Protein AF-A0A3N5EI99-F1 (afdb_monomer_lite)

Foldseek 3Di:
DVVVVVVVVVVVVVVVVVVVVVVVPPDPDPDDDDPDDDDDDDDDDDDDDDDDDDDDDDDDDDDDPDDDDPDPPPPPPPADPVLVVVLVVLVVQLVVCLVVLNLVSNVVSLVVNVVRDDPVVSVVSVVSSVVSVVPPPPPPPPDDDDDDDDDDDDDDDPDPVVVVLVVVLVVLQVVLVVCVVVVVLVVSLVSLVVSCVSPVPPPVSVVVNVVSVVSVVVVVVVVVVVVVVVVVVVVVVVVVVVVVVVVPPDPPPPPDDDDPPPDDPDDDDDDDDDDDDDDDDDDDDDPDDPDDPDVVVVVVVVVVPPPDPVVVVVVVVVVVVVVVVVVVVVVVVCCVVDPQPEEDEQDFPDDDPVCPVVVVVSVVVSVVVLVVQVVDPRYHYQYVVNVVVVCVVVVVPVVVVPD

Secondary structure (DSSP, 8-state):
-HHHHHHHHHHHHHHHHHHHHHHTSPPP-PPPPPPPPPPPPPPPPPPPPPP-------PPPP----PPP---------S-HHHHHHHHHHHHHHHHHHHTT-HHHHHHHHHHHTTTS-HHHHHHHHHHHHHHHHHS------------------------HHHHHHHHHHHHHHHHHHHHHTT-HHHHHHHHHHHHHH-TT-HHHHHHHHHHHHHHHHHHHHHHHHHHHHHHHHHHHHHHHHHHHHT-----S--S------------------------------PPPPPPPPHHHHHHHHHTT----HHHHHHHHHHHHHHHHHHHHHHHHHHHHS--SEEEE-------TT-HHHHHHHHHHHHHHHHHHHTSTTEEEE-HHHHHHHHHHHHHHHGGG--

pLDDT: mean 73.26, std 19.87, range [33.62, 97.69]

Sequence (403 aa):
MLEEIRRRSEEAELKRIEDEDEAAAPEPFPAVAPPGPEEPPVPPSPPPIPASAEQTPFEPPAPKEFSPFPVPESVPSSLSAEEQQRALILKEKFLIAVDRGKAEKASEILSELNLVLPHEEILELREKLHQLEEEAPRSNGKKRQAEAPPPPKAAPAERPHKGDQRKKISELLESVNNSYQQEKYHAALEGIAEILRLDGESEEALRLKEEILRAQQLAEQIAKEDEKRRMEEAAARSALRMSERRSGKIQSERRSGIAPSDRDVWGSSVSASGGLGIEIVPEEKGPAAPPKPPILDRVAQQVVKVKIPIKPLLIGLAAIVAVGVAYMVVDNIRNAVAPPLYSVLVLPPAVSAGDSSLRGLAEGLTVDLAEDLYAVSDLRVIGLSTAYALDASAMGSLQRCRA

Radius of gyration: 39.41 Å; chains: 1; bounding box: 80×109×110 Å

Structure (mmCIF, N/CA/C/O backbone):
data_AF-A0A3N5EI99-F1
#
_entry.id   AF-A0A3N5EI99-F1
#
loop_
_atom_site.group_PDB
_atom_site.id
_atom_site.type_symbol
_atom_site.label_atom_id
_atom_site.label_alt_id
_atom_site.label_comp_id
_atom_site.label_asym_id
_atom_site.label_entity_id
_atom_site.label_seq_id
_atom_site.pdbx_PDB_ins_code
_atom_site.Cartn_x
_atom_site.Cartn_y
_atom_site.Cartn_z
_atom_site.occupancy
_atom_site.B_iso_or_equiv
_atom_site.auth_seq_id
_atom_site.auth_comp_id
_atom_site.auth_asym_id
_atom_site.auth_atom_id
_atom_site.pdbx_PDB_model_num
ATOM 1 N N . MET A 1 1 ? 5.316 -20.684 16.481 1.00 62.88 1 MET A N 1
ATOM 2 C CA . MET A 1 1 ? 5.992 -19.375 16.314 1.00 62.88 1 MET A CA 1
ATOM 3 C C . MET A 1 1 ? 7.466 -19.439 16.717 1.00 62.88 1 MET A C 1
ATOM 5 O O . MET A 1 1 ? 8.291 -19.285 15.836 1.00 62.88 1 MET A O 1
ATOM 9 N N . LEU A 1 2 ? 7.833 -19.734 17.974 1.00 63.84 2 LEU A N 1
ATOM 10 C CA . LEU A 1 2 ? 9.256 -19.846 18.369 1.00 63.84 2 LEU A CA 1
ATOM 11 C C . LEU A 1 2 ? 10.024 -20.955 17.621 1.00 63.84 2 LEU A C 1
ATOM 13 O O . LEU A 1 2 ? 11.151 -20.733 17.197 1.00 63.84 2 LEU A O 1
ATOM 17 N N . GLU A 1 3 ? 9.400 -22.110 17.382 1.00 70.81 3 GLU A N 1
ATOM 18 C CA . GLU A 1 3 ? 9.991 -23.187 16.564 1.00 70.81 3 GLU A CA 1
ATOM 19 C C . GLU A 1 3 ? 10.143 -22.805 15.087 1.00 70.81 3 GLU A C 1
ATOM 21 O O . GLU A 1 3 ? 11.075 -23.243 14.425 1.00 70.81 3 GLU A O 1
ATOM 26 N N . GLU A 1 4 ? 9.270 -21.939 14.574 1.00 66.25 4 GLU A N 1
ATOM 27 C CA . GLU A 1 4 ? 9.342 -21.472 13.189 1.00 66.25 4 GLU A CA 1
ATOM 28 C C . GLU A 1 4 ? 10.416 -20.393 13.011 1.00 66.25 4 GLU A C 1
ATOM 30 O O . GLU A 1 4 ? 11.115 -20.382 12.003 1.00 66.25 4 GLU A O 1
ATOM 35 N N . ILE A 1 5 ? 10.614 -19.541 14.024 1.00 83.06 5 ILE A N 1
ATOM 36 C CA . ILE A 1 5 ? 11.744 -18.605 14.080 1.00 83.06 5 ILE A CA 1
ATOM 37 C C . ILE A 1 5 ? 13.061 -19.384 14.143 1.00 83.06 5 ILE A C 1
ATOM 39 O O . ILE A 1 5 ? 13.979 -19.074 13.390 1.00 83.06 5 ILE A O 1
ATOM 43 N N . ARG A 1 6 ? 13.129 -20.432 14.975 1.00 85.50 6 ARG A N 1
ATOM 44 C CA . ARG A 1 6 ? 14.306 -21.304 15.065 1.00 85.50 6 ARG A CA 1
ATOM 45 C C . ARG A 1 6 ? 14.593 -22.025 13.745 1.00 85.50 6 ARG A C 1
ATOM 47 O O . ARG A 1 6 ? 15.732 -22.042 13.294 1.00 85.50 6 ARG A O 1
ATOM 54 N N . ARG A 1 7 ? 13.562 -22.551 13.082 1.00 93.06 7 ARG A N 1
ATOM 55 C CA . ARG A 1 7 ? 13.710 -23.183 11.767 1.00 93.06 7 ARG A CA 1
ATOM 56 C C . ARG A 1 7 ? 14.217 -22.195 10.711 1.00 93.06 7 ARG A C 1
ATOM 58 O O . ARG A 1 7 ? 15.113 -22.533 9.948 1.00 93.06 7 ARG A O 1
ATOM 65 N N . ARG A 1 8 ? 13.692 -20.965 10.687 1.00 86.94 8 ARG A N 1
ATOM 66 C CA . ARG A 1 8 ? 14.151 -19.924 9.751 1.00 86.94 8 ARG A CA 1
ATOM 67 C C . ARG A 1 8 ? 15.572 -19.446 10.050 1.00 86.94 8 ARG A C 1
ATOM 69 O O . ARG A 1 8 ? 16.291 -19.122 9.112 1.00 86.94 8 ARG A O 1
ATOM 76 N N . SER A 1 9 ? 15.994 -19.417 11.318 1.00 89.56 9 SER A N 1
ATOM 77 C CA . SER A 1 9 ? 17.386 -19.102 11.660 1.00 89.56 9 SER A CA 1
ATOM 78 C C . SER A 1 9 ? 18.348 -20.221 11.257 1.00 89.56 9 SER A C 1
ATOM 80 O O . SER A 1 9 ? 19.420 -19.924 10.745 1.00 89.56 9 SER A O 1
ATOM 82 N N . GLU A 1 10 ? 17.952 -21.487 11.425 1.00 91.69 10 GLU A N 1
ATOM 83 C CA . GLU A 1 10 ? 18.753 -22.644 11.000 1.00 91.69 10 GLU A CA 1
ATOM 84 C C . GLU A 1 10 ? 18.862 -22.712 9.460 1.00 91.69 10 GLU A C 1
ATOM 86 O O . GLU A 1 10 ? 19.949 -22.934 8.935 1.00 91.69 10 GLU A O 1
ATOM 91 N N . GLU A 1 11 ? 17.784 -22.419 8.717 1.00 90.94 11 GLU A N 1
ATOM 92 C CA . GLU A 1 11 ? 17.816 -22.319 7.244 1.00 90.94 11 GLU A CA 1
ATOM 93 C C . GLU A 1 11 ? 18.689 -21.145 6.747 1.00 90.94 11 GLU A C 1
ATOM 95 O O . GLU A 1 11 ? 19.371 -21.271 5.729 1.00 90.94 11 GLU A O 1
ATOM 100 N N . ALA A 1 12 ? 18.710 -20.016 7.465 1.00 89.44 12 ALA A N 1
ATOM 101 C CA . ALA A 1 12 ? 19.550 -18.868 7.116 1.00 89.44 12 ALA A CA 1
ATOM 102 C C . ALA A 1 12 ? 21.046 -19.133 7.357 1.00 89.44 12 ALA A C 1
ATOM 104 O O . ALA A 1 12 ? 21.884 -18.677 6.579 1.00 89.44 12 ALA A O 1
ATOM 105 N N . GLU A 1 13 ? 21.388 -19.877 8.411 1.00 90.69 13 GLU A N 1
ATOM 106 C CA . GLU A 1 13 ? 22.773 -20.255 8.702 1.00 90.69 13 GLU A CA 1
ATOM 107 C C . GLU A 1 13 ? 23.302 -21.280 7.687 1.00 90.69 13 GLU A C 1
ATOM 109 O O . GLU A 1 13 ? 24.413 -21.126 7.184 1.00 90.69 13 GLU A O 1
ATOM 114 N N . LEU A 1 14 ? 22.474 -22.256 7.297 1.00 88.38 14 LEU A N 1
ATOM 115 C CA . LEU A 1 14 ? 22.811 -23.244 6.265 1.00 88.38 14 LEU A CA 1
ATOM 116 C C . LEU A 1 14 ? 23.091 -22.594 4.907 1.00 88.38 14 LEU A C 1
ATOM 118 O O . LEU A 1 14 ? 24.063 -22.946 4.245 1.00 88.38 14 LEU A O 1
ATOM 122 N N . LYS A 1 15 ? 22.285 -21.597 4.529 1.00 88.25 15 LYS A N 1
ATOM 123 C CA . LYS A 1 15 ? 22.483 -20.855 3.282 1.00 88.25 15 LYS A CA 1
ATOM 124 C C . LYS A 1 15 ? 23.795 -20.066 3.274 1.00 88.25 15 LYS A C 1
ATOM 126 O O . LYS A 1 15 ? 24.468 -20.001 2.257 1.00 88.25 15 LYS A O 1
ATOM 131 N N . ARG A 1 16 ? 24.187 -19.506 4.422 1.00 88.69 16 ARG A N 1
ATOM 132 C CA . ARG A 1 16 ? 25.446 -18.765 4.544 1.00 88.69 16 ARG A CA 1
ATOM 133 C C . ARG A 1 16 ? 26.673 -19.665 4.366 1.00 88.69 16 ARG A C 1
ATOM 135 O O . ARG A 1 16 ? 27.664 -19.209 3.810 1.00 88.69 16 ARG A O 1
ATOM 142 N N . ILE A 1 17 ? 26.603 -20.909 4.840 1.00 83.94 17 ILE A N 1
ATOM 143 C CA . ILE A 1 17 ? 27.674 -21.901 4.660 1.00 83.94 17 ILE A CA 1
ATOM 144 C C . ILE A 1 17 ? 27.764 -22.324 3.186 1.00 83.94 17 ILE A C 1
ATOM 146 O O . ILE A 1 17 ? 28.861 -22.404 2.647 1.00 83.94 17 ILE A O 1
ATOM 150 N N . GLU A 1 18 ? 26.623 -22.524 2.519 1.00 83.50 18 GLU A N 1
ATOM 151 C CA . GLU A 1 18 ? 26.565 -22.865 1.087 1.00 83.50 18 GLU A CA 1
ATOM 152 C C . GLU A 1 18 ? 27.166 -21.743 0.213 1.00 83.50 18 GLU A C 1
ATOM 154 O O . GLU A 1 18 ? 27.981 -22.019 -0.666 1.00 83.50 18 GLU A O 1
ATOM 159 N N . ASP A 1 19 ? 26.867 -20.476 0.530 1.00 81.31 19 ASP A N 1
ATOM 160 C CA . ASP A 1 19 ? 27.445 -19.308 -0.152 1.00 81.31 19 ASP A CA 1
ATOM 161 C C . ASP A 1 19 ? 28.970 -19.165 0.102 1.00 81.31 19 ASP A C 1
ATOM 163 O O . ASP A 1 19 ? 29.711 -18.708 -0.773 1.00 81.31 19 ASP A O 1
ATOM 167 N N . GLU A 1 20 ? 29.469 -19.548 1.289 1.00 82.00 20 GLU A N 1
ATOM 168 C CA . GLU A 1 20 ? 30.911 -19.561 1.605 1.00 82.00 20 GLU A CA 1
ATOM 169 C C . GLU A 1 20 ? 31.658 -20.682 0.861 1.00 82.00 20 GLU A C 1
ATOM 171 O O . GLU A 1 20 ? 32.772 -20.452 0.382 1.00 82.00 20 GLU A O 1
ATOM 176 N N . ASP A 1 21 ? 31.042 -21.857 0.705 1.00 75.06 21 ASP A N 1
ATOM 177 C CA . ASP A 1 21 ? 31.607 -22.977 -0.058 1.00 75.06 21 ASP A CA 1
ATOM 178 C C . ASP A 1 21 ? 31.599 -22.707 -1.575 1.00 75.06 21 ASP A C 1
ATOM 180 O O . ASP A 1 21 ? 32.556 -23.059 -2.270 1.00 75.06 21 ASP A O 1
ATOM 184 N N . GLU A 1 22 ? 30.578 -22.018 -2.099 1.00 75.44 22 GLU A N 1
ATOM 185 C CA . GLU A 1 22 ? 30.538 -21.587 -3.504 1.00 75.44 22 GLU A CA 1
ATOM 186 C C . GLU A 1 22 ? 31.594 -20.505 -3.795 1.00 75.44 22 GLU A C 1
ATOM 188 O O . GLU A 1 22 ? 32.263 -20.543 -4.829 1.00 75.44 22 GLU A O 1
ATOM 193 N N . ALA A 1 23 ? 31.829 -19.587 -2.851 1.00 71.38 23 ALA A N 1
ATOM 194 C CA . ALA A 1 23 ? 32.883 -18.577 -2.961 1.00 71.38 23 ALA A CA 1
ATOM 195 C C . ALA A 1 23 ? 34.306 -19.151 -2.801 1.00 71.38 23 ALA A C 1
ATOM 197 O O . ALA A 1 23 ? 35.273 -18.544 -3.271 1.00 71.38 23 ALA A O 1
ATOM 198 N N . ALA A 1 24 ? 34.450 -20.310 -2.150 1.00 67.25 24 ALA A N 1
ATOM 199 C CA . ALA A 1 24 ? 35.718 -21.023 -2.002 1.00 67.25 24 ALA A CA 1
ATOM 200 C C . ALA A 1 24 ? 36.037 -21.962 -3.181 1.00 67.25 24 ALA A C 1
ATOM 202 O O . ALA A 1 24 ? 37.124 -22.553 -3.211 1.00 67.25 24 ALA A O 1
ATOM 203 N N . ALA A 1 25 ? 35.138 -22.092 -4.165 1.00 55.41 25 ALA A N 1
ATOM 204 C CA . ALA A 1 25 ? 35.404 -22.850 -5.378 1.00 55.41 25 ALA A CA 1
ATOM 205 C C . ALA A 1 25 ? 36.582 -22.208 -6.147 1.00 55.41 25 ALA A C 1
ATOM 207 O O . ALA A 1 25 ? 36.499 -21.047 -6.557 1.00 55.41 25 ALA A O 1
ATOM 208 N N . PRO A 1 26 ? 37.707 -22.923 -6.341 1.00 54.06 26 PRO A N 1
ATOM 209 C CA . PRO A 1 26 ? 38.867 -22.373 -7.029 1.00 54.06 26 PRO A CA 1
ATOM 210 C C . PRO A 1 26 ? 38.502 -22.031 -8.476 1.00 54.06 26 PRO A C 1
ATOM 212 O O . PRO A 1 26 ? 37.906 -22.852 -9.176 1.00 54.06 26 PRO A O 1
ATOM 215 N N . GLU A 1 27 ? 38.877 -20.824 -8.916 1.00 53.09 27 GLU A N 1
ATOM 216 C CA . GLU A 1 27 ? 38.660 -20.357 -10.287 1.00 53.09 27 GLU A CA 1
ATOM 217 C C . GLU A 1 27 ? 39.082 -21.435 -11.302 1.00 53.09 27 GLU A C 1
ATOM 219 O O . GLU A 1 27 ? 40.173 -22.011 -11.178 1.00 53.09 27 GLU A O 1
ATOM 224 N N . PRO A 1 28 ? 38.254 -21.721 -12.323 1.00 49.22 28 PRO A N 1
ATOM 225 C CA . PRO A 1 28 ? 38.642 -22.640 -13.374 1.00 49.22 28 PRO A CA 1
ATOM 226 C C . PRO A 1 28 ? 39.876 -22.068 -14.074 1.00 49.22 28 PRO A C 1
ATOM 228 O O . PRO A 1 28 ? 39.843 -20.974 -14.640 1.00 49.22 28 PRO A O 1
ATOM 231 N N . PHE A 1 29 ? 40.977 -22.820 -14.022 1.00 49.44 29 PHE A N 1
ATOM 232 C CA . PHE A 1 29 ? 42.186 -22.532 -14.786 1.00 49.44 29 PHE A CA 1
ATOM 233 C C . PHE A 1 29 ? 41.821 -22.184 -16.238 1.00 49.44 29 PHE A C 1
ATOM 235 O O . PHE A 1 29 ? 40.933 -22.827 -16.809 1.00 49.44 29 PHE A O 1
ATOM 242 N N . PRO A 1 30 ? 42.503 -21.205 -16.862 1.00 46.47 30 PRO A N 1
ATOM 243 C CA . PRO A 1 30 ? 42.236 -20.848 -18.245 1.00 46.47 30 PRO A CA 1
ATOM 244 C C . PRO A 1 30 ? 42.390 -22.092 -19.118 1.00 46.47 30 PRO A C 1
ATOM 246 O O . PRO A 1 30 ? 43.449 -22.724 -19.147 1.00 46.47 30 PRO A O 1
ATOM 249 N N . ALA A 1 31 ? 41.301 -22.447 -19.797 1.00 44.09 31 ALA A N 1
ATOM 250 C CA . ALA A 1 31 ? 41.251 -23.567 -20.712 1.00 44.09 31 ALA A CA 1
ATOM 251 C C . ALA A 1 31 ? 42.389 -23.445 -21.734 1.00 44.09 31 ALA A C 1
ATOM 253 O O . ALA A 1 31 ? 42.502 -22.458 -22.465 1.00 44.09 31 ALA A O 1
ATOM 254 N N . VAL A 1 32 ? 43.237 -24.471 -21.767 1.00 50.75 32 VAL A N 1
ATOM 255 C CA . VAL A 1 32 ? 44.156 -24.725 -22.872 1.00 50.75 32 VAL A CA 1
ATOM 256 C C . VAL A 1 32 ? 43.325 -24.772 -24.153 1.00 50.75 32 VAL A C 1
ATOM 258 O O . VAL A 1 32 ? 42.275 -25.412 -24.196 1.00 50.75 32 VAL A O 1
ATOM 261 N N . ALA A 1 33 ? 43.784 -24.046 -25.172 1.00 52.62 33 ALA A N 1
ATOM 262 C CA . ALA A 1 33 ? 43.132 -23.956 -26.469 1.00 52.62 33 ALA A CA 1
ATOM 263 C C . ALA A 1 33 ? 42.779 -25.356 -27.016 1.00 52.62 33 ALA A C 1
ATOM 265 O O . ALA A 1 33 ? 43.625 -26.254 -26.961 1.00 52.62 33 ALA A O 1
ATOM 266 N N . PRO A 1 34 ? 41.564 -25.556 -27.556 1.00 57.16 34 PRO A N 1
ATOM 267 C CA . PRO A 1 34 ? 41.211 -26.815 -28.193 1.00 57.16 34 PRO A CA 1
ATOM 268 C C . PRO A 1 34 ? 42.112 -27.049 -29.421 1.00 57.16 34 PRO A C 1
ATOM 270 O O . PRO A 1 34 ? 42.390 -26.097 -30.160 1.00 57.16 34 PRO A O 1
ATOM 273 N N . PRO A 1 35 ? 42.581 -28.287 -29.668 1.00 59.38 35 PRO A N 1
ATOM 274 C CA . PRO A 1 35 ? 43.184 -28.634 -30.948 1.00 59.38 35 PRO A CA 1
ATOM 275 C C . PRO A 1 35 ? 42.159 -28.427 -32.073 1.00 59.38 35 PRO A C 1
ATOM 277 O O . PRO A 1 35 ? 40.951 -28.543 -31.863 1.00 59.38 35 PRO A O 1
ATOM 280 N N . GLY A 1 36 ? 42.664 -28.045 -33.248 1.00 51.59 36 GLY A N 1
ATOM 281 C CA . GLY A 1 36 ? 41.870 -27.652 -34.410 1.00 51.59 36 GLY A CA 1
ATOM 282 C C . GLY A 1 36 ? 40.869 -28.715 -34.887 1.00 51.59 36 GLY A C 1
ATOM 283 O O . GLY A 1 36 ? 40.962 -29.878 -34.501 1.00 51.59 36 GLY A O 1
ATOM 284 N N . PRO A 1 37 ? 39.905 -28.310 -35.731 1.00 57.56 37 PRO A N 1
ATOM 285 C CA . PRO A 1 37 ? 38.808 -29.166 -36.161 1.00 57.56 37 PRO A CA 1
ATOM 286 C C . PRO A 1 37 ? 39.333 -30.389 -36.921 1.00 57.56 37 PRO A C 1
ATOM 288 O O . PRO A 1 37 ? 39.956 -30.250 -37.974 1.00 57.56 37 PRO A O 1
ATOM 291 N N . GLU A 1 38 ? 39.058 -31.582 -36.394 1.00 51.78 38 GLU A N 1
ATOM 292 C CA . GLU A 1 38 ? 39.098 -32.814 -37.176 1.00 51.78 38 GLU A CA 1
ATOM 293 C C . GLU A 1 38 ? 38.008 -32.750 -38.255 1.00 51.78 38 GLU A C 1
ATOM 295 O O . GLU A 1 38 ? 36.861 -32.372 -37.995 1.00 51.78 38 GLU A O 1
ATOM 300 N N . GLU A 1 39 ? 38.398 -33.081 -39.486 1.00 57.41 39 GLU A N 1
ATOM 301 C CA . GLU A 1 39 ? 37.509 -33.224 -40.636 1.00 57.41 39 GLU A CA 1
ATOM 302 C C . GLU A 1 39 ? 36.333 -34.161 -40.311 1.00 57.41 39 GLU A C 1
ATOM 304 O O . GLU A 1 39 ? 36.545 -35.262 -39.793 1.00 57.41 39 GLU A O 1
ATOM 309 N N . PRO A 1 40 ? 35.087 -33.787 -40.652 1.00 63.94 40 PRO A N 1
ATOM 310 C CA . PRO A 1 40 ? 33.971 -34.709 -40.537 1.00 63.94 40 PRO A CA 1
ATOM 311 C C . PRO A 1 40 ? 34.141 -35.863 -41.543 1.00 63.94 40 PRO A C 1
ATOM 313 O O . PRO A 1 40 ? 34.475 -35.621 -42.707 1.00 63.94 40 PRO A O 1
ATOM 316 N N . PRO A 1 41 ? 33.871 -37.120 -41.147 1.00 58.97 41 PRO A N 1
ATOM 317 C CA . PRO A 1 41 ? 33.868 -38.231 -42.082 1.00 58.97 41 PRO A CA 1
ATOM 318 C C . PRO A 1 41 ? 32.773 -38.033 -43.136 1.00 58.97 41 PRO A C 1
ATOM 320 O O . PRO A 1 41 ? 31.626 -37.696 -42.835 1.00 58.97 41 PRO A O 1
ATOM 323 N N . VAL A 1 42 ? 33.164 -38.267 -44.388 1.00 62.75 42 VAL A N 1
ATOM 324 C CA . VAL A 1 42 ? 32.314 -38.286 -45.582 1.00 62.75 42 VAL A CA 1
ATOM 325 C C . VAL A 1 42 ? 31.047 -39.120 -45.323 1.00 62.75 42 VAL A C 1
ATOM 327 O O . VAL A 1 42 ? 31.168 -40.291 -44.950 1.00 62.75 42 VAL A O 1
ATOM 330 N N . PRO A 1 43 ? 29.833 -38.575 -45.531 1.00 64.94 43 PRO A N 1
ATOM 331 C CA . PRO A 1 43 ? 28.617 -39.367 -45.420 1.00 64.94 43 PRO A CA 1
ATOM 332 C C . PRO A 1 43 ? 28.545 -40.399 -46.562 1.00 64.94 43 PRO A C 1
ATOM 334 O O . PRO A 1 43 ? 28.868 -40.071 -47.709 1.00 64.94 43 PRO A O 1
ATOM 337 N N . PRO A 1 44 ? 28.110 -41.643 -46.289 1.00 64.81 44 PRO A N 1
ATOM 338 C CA . PRO A 1 44 ? 27.899 -42.638 -47.330 1.00 64.81 44 PRO A CA 1
ATOM 339 C C . PRO A 1 44 ? 26.775 -42.213 -48.282 1.00 64.81 44 PRO A C 1
ATOM 341 O O . PRO A 1 44 ? 25.792 -41.578 -47.897 1.00 64.81 44 PRO A O 1
ATOM 344 N N . SER A 1 45 ? 26.958 -42.583 -49.546 1.00 59.16 45 SER A N 1
ATOM 345 C CA . SER A 1 45 ? 26.091 -42.276 -50.680 1.00 59.16 45 SER A CA 1
ATOM 346 C C . SER A 1 45 ? 24.628 -42.689 -50.444 1.00 59.16 45 SER A C 1
ATOM 348 O O . SER A 1 45 ? 24.383 -43.749 -49.863 1.00 59.16 45 SER A O 1
ATOM 350 N N . PRO A 1 46 ? 23.645 -41.904 -50.925 1.00 64.00 46 PRO A N 1
ATOM 351 C CA . PRO A 1 46 ? 22.235 -42.246 -50.775 1.00 64.00 46 PRO A CA 1
ATOM 352 C C . PRO A 1 46 ? 21.864 -43.491 -51.606 1.00 64.00 46 PRO A C 1
ATOM 354 O O . PRO A 1 46 ? 22.367 -43.654 -52.722 1.00 64.00 46 PRO A O 1
ATOM 357 N N . PRO A 1 47 ? 20.972 -44.366 -51.100 1.00 70.12 47 PRO A N 1
ATOM 358 C CA . PRO A 1 47 ? 20.442 -45.483 -51.874 1.00 70.12 47 PRO A CA 1
ATOM 359 C C . PRO A 1 47 ? 19.533 -44.993 -53.020 1.00 70.12 47 PRO A C 1
ATOM 361 O O . PRO A 1 47 ? 18.951 -43.907 -52.933 1.00 70.12 47 PRO A O 1
ATOM 364 N N . PRO A 1 48 ? 19.394 -45.781 -54.102 1.00 59.62 48 PRO A N 1
ATOM 365 C CA . PRO A 1 48 ? 18.611 -45.399 -55.268 1.00 59.62 48 PRO A CA 1
ATOM 366 C C . PRO A 1 48 ? 17.114 -45.330 -54.947 1.00 59.62 48 PRO A C 1
ATOM 368 O O . PRO A 1 48 ? 16.549 -46.212 -54.304 1.00 59.62 48 PRO A O 1
ATOM 371 N N . ILE A 1 49 ? 16.488 -44.271 -55.455 1.00 56.25 49 ILE A N 1
ATOM 372 C CA . ILE A 1 49 ? 15.046 -44.023 -55.467 1.00 56.25 49 ILE A CA 1
ATOM 373 C C . ILE A 1 49 ? 14.343 -45.153 -56.241 1.00 56.25 49 ILE A 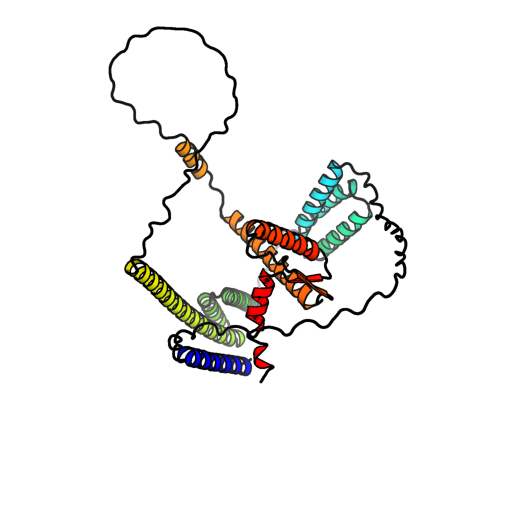C 1
ATOM 375 O O . ILE A 1 49 ? 14.648 -45.334 -57.424 1.00 56.25 49 ILE A O 1
ATOM 379 N N . PRO A 1 50 ? 13.380 -45.886 -55.652 1.00 52.22 50 PRO A N 1
ATOM 380 C CA . PRO A 1 50 ? 12.420 -46.643 -56.433 1.00 52.22 50 PRO A CA 1
ATOM 381 C C . PRO A 1 50 ? 11.304 -45.725 -56.943 1.00 52.22 50 PRO A C 1
ATOM 383 O O . PRO A 1 50 ? 10.815 -44.827 -56.258 1.00 52.22 50 PRO A O 1
ATOM 386 N N . ALA A 1 51 ? 10.955 -45.974 -58.197 1.00 46.28 51 ALA A N 1
ATOM 387 C CA . ALA A 1 51 ? 9.981 -45.269 -59.002 1.00 46.28 51 ALA A CA 1
ATOM 388 C C . ALA A 1 51 ? 8.566 -45.232 -58.396 1.00 46.28 51 ALA A C 1
ATOM 390 O O . ALA A 1 51 ? 8.114 -46.187 -57.773 1.00 46.28 51 ALA A O 1
ATOM 391 N N . SER A 1 52 ? 7.884 -44.123 -58.693 1.00 49.06 52 SER A N 1
ATOM 392 C CA . SER A 1 52 ? 6.462 -44.001 -59.033 1.00 49.06 52 SER A CA 1
ATOM 393 C C . SER A 1 52 ? 5.464 -44.948 -58.354 1.00 49.06 52 SER A C 1
ATOM 395 O O . SER A 1 52 ? 5.293 -46.087 -58.778 1.00 49.06 52 SER A O 1
ATOM 397 N N . ALA A 1 53 ? 4.668 -44.396 -57.436 1.00 45.38 53 ALA A N 1
ATOM 398 C CA . ALA A 1 53 ? 3.315 -44.872 -57.169 1.00 45.38 53 ALA A CA 1
ATOM 399 C C . ALA A 1 53 ? 2.341 -43.683 -57.214 1.00 45.38 53 ALA A C 1
ATOM 401 O O . ALA A 1 53 ? 2.384 -42.773 -56.392 1.00 45.38 53 ALA A O 1
ATOM 402 N N . GLU A 1 54 ? 1.572 -43.696 -58.296 1.00 42.59 54 GLU A N 1
ATOM 403 C CA . GLU A 1 54 ? 0.229 -43.173 -58.534 1.00 42.59 54 GLU A CA 1
ATOM 404 C C . GLU A 1 54 ? -0.389 -42.164 -57.552 1.00 42.59 54 GLU A C 1
ATOM 406 O O . GLU A 1 54 ? -0.666 -42.415 -56.383 1.00 42.59 54 GLU A O 1
ATOM 411 N N . GLN A 1 55 ? -0.715 -41.026 -58.162 1.00 48.34 55 GLN A N 1
ATOM 412 C CA . GLN A 1 55 ? -1.709 -40.042 -57.768 1.00 48.34 55 GLN A CA 1
ATOM 413 C C . GLN A 1 55 ? -3.024 -40.688 -57.301 1.00 48.34 55 GLN A C 1
ATOM 415 O O . GLN A 1 55 ? -3.708 -41.354 -58.075 1.00 48.34 55 GLN A O 1
ATOM 420 N N . THR A 1 56 ? -3.455 -40.352 -56.089 1.00 49.97 56 THR A N 1
ATOM 421 C CA . THR A 1 56 ? -4.882 -40.277 -55.752 1.00 49.97 56 THR A CA 1
ATOM 422 C C . THR A 1 56 ? -5.252 -38.802 -55.564 1.00 49.97 56 THR A C 1
ATOM 424 O O . THR A 1 56 ? -4.554 -38.117 -54.810 1.00 49.97 56 THR A O 1
ATOM 427 N N . PRO A 1 57 ? -6.301 -38.278 -56.225 1.00 57.97 57 PRO A N 1
ATOM 428 C CA . PRO A 1 57 ? -6.708 -36.884 -56.072 1.00 57.97 57 PRO A CA 1
ATOM 429 C C . PRO A 1 57 ? -7.193 -36.627 -54.643 1.00 57.97 57 PRO A C 1
ATOM 431 O O . PRO A 1 57 ? -8.127 -37.274 -54.176 1.00 57.97 57 PRO A O 1
ATOM 434 N N . PHE A 1 58 ? -6.556 -35.687 -53.947 1.00 50.03 58 PHE A N 1
ATOM 435 C CA . PHE A 1 58 ? -7.025 -35.205 -52.653 1.00 50.03 58 PHE A CA 1
ATOM 436 C C . PHE A 1 58 ? -8.116 -34.158 -52.905 1.00 50.03 58 PHE A C 1
ATOM 438 O O . PHE A 1 58 ? -7.839 -33.059 -53.386 1.00 50.03 58 PHE A O 1
ATOM 445 N N . GLU A 1 59 ? -9.363 -34.534 -52.644 1.00 51.78 59 GLU A N 1
ATOM 446 C CA . GLU A 1 59 ? -10.539 -33.669 -52.725 1.00 51.78 59 GLU A CA 1
ATOM 447 C C . GLU A 1 59 ? -10.599 -32.798 -51.451 1.00 51.78 59 GLU A C 1
ATOM 449 O O . GLU A 1 59 ? -10.669 -33.343 -50.346 1.00 51.78 59 GLU A O 1
ATOM 454 N N . PRO A 1 60 ? -10.507 -31.457 -51.544 1.00 62.12 60 PRO A N 1
ATOM 455 C CA . PRO A 1 60 ? -10.588 -30.601 -50.366 1.00 62.12 60 PRO A CA 1
ATOM 456 C C . PRO A 1 60 ? -12.032 -30.564 -49.834 1.00 62.12 60 PRO A C 1
ATOM 458 O O . PRO A 1 60 ? -12.964 -30.388 -50.622 1.00 62.12 60 PRO A O 1
ATOM 461 N N . PRO A 1 61 ? -12.261 -30.689 -48.512 1.00 56.78 61 PRO A N 1
ATOM 462 C CA . PRO A 1 61 ? -13.599 -30.552 -47.953 1.00 56.78 61 PRO A CA 1
ATOM 463 C C . PRO A 1 61 ? -14.113 -29.120 -48.149 1.00 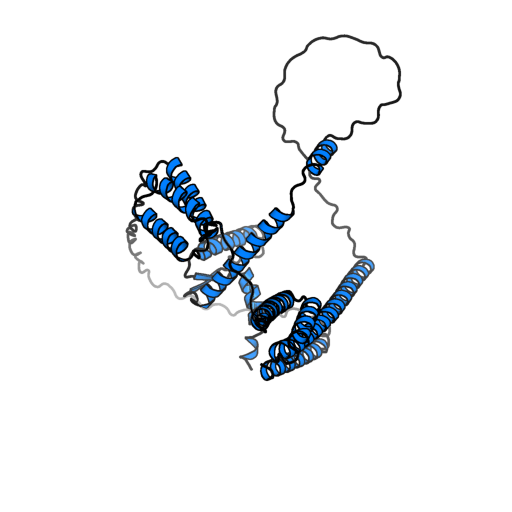56.78 61 PRO A C 1
ATOM 465 O O . PRO A 1 61 ? -13.400 -28.146 -47.903 1.00 56.78 61 PRO A O 1
ATOM 468 N N . ALA A 1 62 ? -15.363 -29.013 -48.601 1.00 61.06 62 ALA A N 1
ATOM 469 C CA . ALA A 1 62 ? -16.055 -27.755 -48.854 1.00 61.06 62 ALA A CA 1
ATOM 470 C C . ALA A 1 62 ? -16.016 -26.809 -47.633 1.00 61.06 62 ALA A C 1
ATOM 472 O O . ALA A 1 62 ? -16.110 -27.276 -46.491 1.00 61.06 62 ALA A O 1
ATOM 473 N N . PRO A 1 63 ? -15.917 -25.482 -47.848 1.00 54.50 63 PRO A N 1
ATOM 474 C CA . PRO A 1 63 ? -15.956 -24.511 -46.765 1.00 54.50 63 PRO A CA 1
ATOM 475 C C . PRO A 1 63 ? -17.312 -24.597 -46.058 1.00 54.50 63 PRO A C 1
ATOM 477 O O . PRO A 1 63 ? -18.353 -24.294 -46.636 1.00 54.50 63 PRO A O 1
ATOM 480 N N . LYS A 1 64 ? -17.300 -25.020 -44.791 1.00 51.41 64 LYS A N 1
ATOM 481 C CA . LYS A 1 64 ? -18.437 -24.825 -43.892 1.00 51.41 64 LYS A CA 1
ATOM 482 C C . LYS A 1 64 ? -18.631 -23.324 -43.726 1.00 51.41 64 LYS A C 1
ATOM 484 O O . LYS A 1 64 ? -17.793 -22.656 -43.124 1.00 51.41 64 LYS A O 1
ATOM 489 N N . GLU A 1 65 ? -19.736 -22.824 -44.262 1.00 47.62 65 GLU A N 1
ATOM 490 C CA . GLU A 1 65 ? -20.268 -21.503 -43.966 1.00 47.62 65 GLU A CA 1
ATOM 491 C C . GLU A 1 65 ? -20.418 -21.379 -42.444 1.00 47.62 65 GLU A C 1
ATOM 493 O O . GLU A 1 65 ? -21.273 -22.008 -41.816 1.00 47.62 65 GLU A O 1
ATOM 498 N N . PHE A 1 66 ? -19.512 -20.617 -41.832 1.00 46.62 66 PHE A N 1
ATOM 499 C CA . PHE A 1 66 ? -19.654 -20.179 -40.456 1.00 46.62 66 PHE A CA 1
ATOM 500 C C . PHE A 1 66 ? -20.835 -19.211 -40.420 1.00 46.62 66 PHE A C 1
ATOM 502 O O . PHE A 1 66 ? -20.741 -18.070 -40.870 1.00 46.62 66 PHE A O 1
ATOM 509 N N . SER A 1 67 ? -21.961 -19.703 -39.907 1.00 52.75 67 SER A N 1
ATOM 510 C CA . SER A 1 67 ? -23.086 -18.876 -39.486 1.00 52.75 67 SER A CA 1
ATOM 511 C C . SER A 1 67 ? -22.557 -17.779 -38.555 1.00 52.75 67 SER A C 1
ATOM 513 O O . SER A 1 67 ? -21.937 -18.118 -37.541 1.00 52.75 67 SER A O 1
ATOM 515 N N . PRO A 1 68 ? -22.772 -16.486 -38.850 1.00 59.66 68 PRO A N 1
ATOM 516 C CA . PRO A 1 68 ? -22.395 -15.432 -37.927 1.00 59.66 68 PRO A CA 1
ATOM 517 C C . PRO A 1 68 ? -23.203 -15.611 -36.642 1.00 59.66 68 PRO A C 1
ATOM 519 O O . PRO A 1 68 ? -24.421 -15.807 -36.671 1.00 59.66 68 PRO A O 1
ATOM 522 N N . PHE A 1 69 ? -22.501 -15.600 -35.512 1.00 49.12 69 PHE A N 1
ATOM 523 C CA . PHE A 1 69 ? -23.116 -15.528 -34.196 1.00 49.12 69 PHE A CA 1
ATOM 524 C C . PHE A 1 69 ? -24.038 -14.299 -34.139 1.00 49.12 69 PHE A C 1
ATOM 526 O O . PHE A 1 69 ? -23.676 -13.254 -34.690 1.00 49.12 69 PHE A O 1
ATOM 533 N N . PRO A 1 70 ? -25.215 -14.394 -33.495 1.00 51.00 70 PRO A N 1
ATOM 534 C CA . PRO A 1 70 ? -26.073 -13.238 -33.302 1.00 51.00 70 PRO A CA 1
ATOM 535 C C . PRO A 1 70 ? -25.301 -12.201 -32.485 1.00 51.00 70 PRO A C 1
ATOM 537 O O . PRO A 1 70 ? -24.956 -12.431 -31.327 1.00 51.00 70 PRO A O 1
ATOM 540 N N . VAL A 1 71 ? -24.992 -11.071 -33.119 1.00 48.28 71 VAL A N 1
ATOM 541 C CA . VAL A 1 71 ? -24.530 -9.870 -32.426 1.00 48.28 71 VAL A CA 1
ATOM 542 C C . VAL A 1 71 ? -25.639 -9.514 -31.433 1.00 48.28 71 VAL A C 1
ATOM 544 O O . VAL A 1 71 ? -26.782 -9.376 -31.875 1.00 48.28 71 VAL A O 1
ATOM 547 N N . PRO A 1 72 ? -25.367 -9.424 -30.118 1.00 48.12 72 PRO A N 1
ATOM 548 C CA . PRO A 1 72 ? -26.383 -8.987 -29.176 1.00 48.12 72 PRO A CA 1
ATOM 549 C C . PRO A 1 72 ? -26.860 -7.609 -29.622 1.00 48.12 72 PRO A C 1
ATOM 551 O O . PRO A 1 72 ? -26.055 -6.692 -29.786 1.00 48.12 72 PRO A O 1
ATOM 554 N N . GLU A 1 73 ? -28.162 -7.507 -29.884 1.00 40.31 73 GLU A N 1
ATOM 555 C CA . GLU A 1 73 ? -28.838 -6.264 -30.218 1.00 40.31 73 GLU A CA 1
ATOM 556 C C . GLU A 1 73 ? -28.558 -5.269 -29.090 1.00 40.31 73 GLU A C 1
ATOM 558 O O . GLU A 1 73 ? -29.153 -5.321 -28.013 1.00 40.31 73 GLU A O 1
ATOM 563 N N . SER A 1 74 ? -27.593 -4.380 -29.317 1.00 47.62 74 SER A N 1
ATOM 564 C CA . SER A 1 74 ? -27.400 -3.193 -28.509 1.00 47.62 74 SER A CA 1
ATOM 565 C C . SER A 1 74 ? -28.645 -2.346 -28.707 1.00 47.62 74 SER A C 1
ATOM 567 O O . SER A 1 74 ? -28.806 -1.648 -29.708 1.00 47.62 74 SER A O 1
ATOM 569 N N . VAL A 1 75 ? -29.570 -2.488 -27.759 1.00 51.22 75 VAL A N 1
ATOM 570 C CA . VAL A 1 75 ? -30.789 -1.694 -27.674 1.00 51.22 75 VAL A CA 1
ATOM 571 C C . VAL A 1 75 ? -30.370 -0.231 -27.839 1.00 51.22 75 VAL A C 1
ATOM 573 O O . VAL A 1 75 ? -29.532 0.239 -27.064 1.00 51.22 75 VAL A O 1
ATOM 576 N N . PRO A 1 76 ? -30.857 0.489 -28.863 1.00 47.00 76 PRO A N 1
ATOM 577 C CA . PRO A 1 76 ? -30.480 1.874 -29.058 1.00 47.00 76 PRO A CA 1
ATOM 578 C C . PRO A 1 76 ? -31.037 2.667 -27.880 1.00 47.00 76 PRO A C 1
ATOM 580 O O . PRO A 1 76 ? -32.233 2.948 -27.819 1.00 47.00 76 PRO A O 1
ATOM 583 N N . SER A 1 77 ? -30.171 2.997 -26.921 1.00 53.62 77 SER A N 1
ATOM 584 C CA . SER A 1 77 ? -30.485 3.934 -25.851 1.00 53.62 77 SER A CA 1
ATOM 585 C C . SER A 1 77 ? -30.979 5.219 -26.503 1.00 53.62 77 SER A C 1
ATOM 587 O O . SER A 1 77 ? -30.208 5.945 -27.124 1.00 53.62 77 SER A O 1
ATOM 589 N N . SER A 1 78 ? -32.277 5.492 -26.377 1.00 61.00 78 SER A N 1
ATOM 590 C CA . SER A 1 78 ? -32.989 6.629 -26.977 1.00 61.00 78 SER A CA 1
ATOM 591 C C . SER A 1 78 ? -32.590 7.993 -26.397 1.00 61.00 78 SER A C 1
ATOM 593 O O . SER A 1 78 ? -33.292 8.980 -26.600 1.00 61.00 78 SER A O 1
ATOM 595 N N . LEU A 1 79 ? -31.500 8.037 -25.633 1.00 68.56 79 LEU A N 1
ATOM 596 C CA . LEU A 1 79 ? -30.980 9.213 -24.957 1.00 68.56 79 LEU A CA 1
ATOM 597 C C . LEU A 1 79 ? -29.963 9.904 -25.856 1.00 68.56 79 LEU A C 1
ATOM 599 O O . LEU A 1 79 ? -29.090 9.250 -26.434 1.00 68.56 79 LEU A O 1
ATOM 603 N N . SER A 1 80 ? -30.055 11.229 -25.936 1.00 84.38 80 SER A N 1
ATOM 604 C CA . SER A 1 80 ? -29.061 12.051 -26.626 1.00 84.38 80 SER A CA 1
ATOM 605 C C . SER A 1 80 ? -27.667 11.809 -26.031 1.00 84.38 80 SER A C 1
ATOM 607 O O . SER A 1 80 ? -27.532 11.573 -24.829 1.00 84.38 80 SER A O 1
ATOM 609 N N . ALA A 1 81 ? -26.607 11.899 -26.840 1.00 85.75 81 ALA A N 1
ATOM 610 C CA . ALA A 1 81 ? -25.228 11.727 -26.366 1.00 85.75 81 ALA A CA 1
ATOM 611 C C . ALA A 1 81 ? -24.891 12.664 -25.183 1.00 85.75 81 ALA A C 1
ATOM 613 O O . ALA A 1 81 ? -24.166 12.284 -24.264 1.00 85.75 81 ALA A O 1
ATOM 614 N N . GLU A 1 82 ? -25.483 13.862 -25.163 1.00 85.44 82 GLU A N 1
ATOM 615 C CA . GLU A 1 82 ? -25.346 14.819 -24.060 1.00 85.44 82 GLU A CA 1
ATOM 616 C C . GLU A 1 82 ? -26.034 14.339 -22.771 1.00 85.44 82 GLU A C 1
ATOM 618 O O . GLU A 1 82 ? -25.508 14.521 -21.671 1.00 85.44 82 GLU A O 1
ATOM 623 N N . GLU A 1 83 ? -27.190 13.684 -22.888 1.00 88.44 83 GLU A N 1
ATOM 624 C CA . GLU A 1 83 ? -27.928 13.117 -21.755 1.00 88.44 83 GLU A CA 1
ATOM 625 C C . GLU A 1 83 ? -27.206 11.898 -21.184 1.00 88.44 83 GLU A C 1
ATOM 627 O O . GLU A 1 83 ? -27.109 11.766 -19.965 1.00 88.44 83 GLU A O 1
ATOM 632 N N . GLN A 1 84 ? -26.617 11.061 -22.043 1.00 88.12 84 GLN A N 1
ATOM 633 C CA . GLN A 1 84 ? -25.782 9.936 -21.617 1.00 88.12 84 GLN A CA 1
ATOM 634 C C . GLN A 1 84 ? -24.544 10.419 -20.851 1.00 88.12 84 GLN A C 1
ATOM 636 O O . GLN A 1 84 ? -24.251 9.920 -19.763 1.00 88.12 84 GLN A O 1
ATOM 641 N N . GLN A 1 85 ? -23.850 11.446 -21.354 1.00 90.94 85 GLN A N 1
ATOM 642 C CA . GLN A 1 85 ? -22.708 12.031 -20.649 1.00 90.94 85 GLN A CA 1
ATOM 643 C C . GLN A 1 85 ? -23.129 12.659 -19.311 1.00 90.94 85 GLN A C 1
ATOM 645 O O . GLN A 1 85 ? -22.445 12.487 -18.298 1.00 90.94 85 GLN A O 1
ATOM 650 N N . ARG A 1 86 ? -24.276 13.348 -19.272 1.00 93.38 86 ARG A N 1
ATOM 651 C CA . ARG A 1 86 ? -24.824 13.907 -18.030 1.00 93.38 86 ARG A CA 1
ATOM 652 C C . ARG A 1 86 ? -25.185 12.810 -17.026 1.00 93.38 86 ARG A C 1
ATOM 654 O O . ARG A 1 86 ? -24.879 12.969 -15.844 1.00 93.38 86 ARG A O 1
ATOM 661 N N . ALA A 1 87 ? -25.784 11.709 -17.477 1.00 92.56 87 ALA A N 1
ATOM 662 C CA . ALA A 1 87 ? -26.113 10.561 -16.639 1.00 92.56 87 ALA A CA 1
ATOM 663 C C . ALA A 1 87 ? -24.855 9.936 -16.022 1.00 92.56 87 ALA A C 1
ATOM 665 O O . ALA A 1 87 ? -24.832 9.691 -14.818 1.00 92.56 87 ALA A O 1
ATOM 666 N N . LEU A 1 88 ? -23.781 9.766 -16.802 1.00 93.56 88 LEU A N 1
ATOM 667 C CA . LEU A 1 88 ? -22.502 9.252 -16.300 1.00 93.56 88 LEU A CA 1
ATOM 668 C C . LEU A 1 88 ? -21.892 10.164 -15.227 1.00 93.56 88 LEU A C 1
ATOM 670 O O . LEU A 1 88 ? -21.517 9.686 -14.157 1.00 93.56 88 LEU A O 1
ATOM 674 N N . ILE A 1 89 ? -21.865 11.479 -15.465 1.00 94.81 89 ILE A N 1
ATOM 675 C CA . ILE A 1 89 ? -21.341 12.455 -14.494 1.00 94.81 89 ILE A CA 1
ATOM 676 C C . ILE A 1 89 ? -22.172 12.449 -13.205 1.00 94.81 89 ILE A C 1
ATOM 678 O O . ILE A 1 89 ? -21.628 12.526 -12.102 1.00 94.81 89 ILE A O 1
ATOM 682 N N . LEU A 1 90 ? -23.500 12.387 -13.317 1.00 95.88 90 LEU A N 1
ATOM 683 C CA . LEU A 1 90 ? -24.380 12.329 -12.153 1.00 95.88 90 LEU A CA 1
ATOM 684 C C . LEU A 1 90 ? -24.218 11.005 -11.388 1.00 95.88 90 LEU A C 1
ATOM 686 O O . LEU A 1 90 ? -24.188 11.027 -10.159 1.00 95.88 90 LEU A O 1
ATOM 690 N N . LYS A 1 91 ? -24.028 9.876 -12.082 1.00 95.62 91 LYS A N 1
ATOM 691 C CA . LYS A 1 91 ? -23.760 8.560 -11.476 1.00 95.62 91 LYS A CA 1
ATOM 692 C C . LYS A 1 91 ? -22.442 8.566 -10.700 1.00 95.62 91 LYS A C 1
ATOM 694 O O . LYS A 1 91 ? -22.402 8.116 -9.558 1.00 95.62 91 LYS A O 1
ATOM 699 N N . GLU A 1 92 ? -21.390 9.160 -11.260 1.00 96.25 92 GLU A N 1
ATOM 700 C CA . GLU A 1 92 ? -20.108 9.336 -10.568 1.00 96.25 92 GLU A CA 1
ATOM 701 C C . GLU A 1 92 ? -20.254 10.226 -9.322 1.00 96.25 92 GLU A C 1
ATOM 703 O O . GLU A 1 92 ? -19.808 9.866 -8.230 1.00 96.25 92 GLU A O 1
ATOM 708 N N . LYS A 1 93 ? -20.952 11.364 -9.440 1.00 96.88 93 LYS A N 1
ATOM 709 C CA . LYS A 1 93 ? -21.218 12.256 -8.299 1.00 96.88 93 LYS A CA 1
ATOM 710 C C . LYS A 1 93 ? -22.030 11.575 -7.200 1.00 96.88 93 LYS A C 1
ATOM 712 O O . LYS A 1 93 ? -21.775 11.841 -6.024 1.00 96.88 93 LYS A O 1
ATOM 717 N N . PHE A 1 94 ? -22.989 10.729 -7.572 1.00 97.25 94 PHE A N 1
ATOM 718 C CA . PHE A 1 94 ? -23.780 9.940 -6.636 1.00 97.25 94 PHE A CA 1
ATOM 719 C C . PHE A 1 94 ? -22.884 8.992 -5.835 1.00 97.25 94 PHE A C 1
ATOM 721 O O . PHE A 1 94 ? -22.908 9.042 -4.608 1.00 97.25 94 PHE A O 1
ATOM 728 N N . LEU A 1 95 ? -22.031 8.210 -6.505 1.00 95.88 95 LEU A N 1
ATOM 729 C CA . LEU A 1 95 ? -21.103 7.290 -5.837 1.00 95.88 95 LEU A CA 1
ATOM 730 C C . LEU A 1 95 ? -20.152 8.036 -4.889 1.00 95.88 95 LEU A C 1
ATOM 732 O O . LEU A 1 95 ? -20.038 7.673 -3.724 1.00 95.88 95 LEU A O 1
ATOM 736 N N . ILE A 1 96 ? -19.591 9.171 -5.322 1.00 94.94 96 ILE A N 1
ATOM 737 C CA . ILE A 1 96 ? -18.748 10.019 -4.462 1.00 94.94 96 ILE A CA 1
ATOM 738 C C . ILE A 1 96 ? -19.522 10.548 -3.239 1.00 94.94 96 ILE A C 1
ATOM 740 O O . ILE A 1 96 ? -18.940 10.743 -2.168 1.00 94.94 96 ILE A O 1
ATOM 744 N N . ALA A 1 97 ? -20.813 10.862 -3.381 1.00 94.12 97 ALA A N 1
ATOM 745 C CA . ALA A 1 97 ? -21.642 11.318 -2.266 1.00 94.12 97 ALA A CA 1
ATOM 746 C C . ALA A 1 97 ? -21.934 10.185 -1.270 1.00 94.12 97 ALA A C 1
ATOM 748 O O . ALA A 1 97 ? -21.881 10.436 -0.062 1.00 94.12 97 ALA A O 1
ATOM 749 N N . VAL A 1 98 ? -22.168 8.969 -1.773 1.00 95.38 98 VAL A N 1
ATOM 750 C CA . VAL A 1 98 ? -22.346 7.750 -0.973 1.00 95.38 98 VAL A CA 1
ATOM 751 C C . VAL A 1 98 ? -21.069 7.419 -0.200 1.00 95.38 98 VAL A C 1
ATOM 753 O O . VAL A 1 98 ? -21.115 7.359 1.026 1.00 95.38 98 VAL A O 1
ATOM 756 N N . ASP A 1 99 ? -19.913 7.365 -0.868 1.00 93.31 99 ASP A N 1
ATOM 757 C CA . ASP A 1 99 ? -18.610 7.073 -0.242 1.00 93.31 99 ASP A CA 1
ATOM 758 C C . ASP A 1 99 ? -18.233 8.087 0.850 1.00 93.31 99 ASP A C 1
ATOM 760 O O . ASP A 1 99 ? -17.524 7.787 1.809 1.00 93.31 99 ASP A O 1
ATOM 764 N N . ARG A 1 100 ? -18.708 9.331 0.714 1.00 93.25 100 ARG A N 1
ATOM 765 C CA . ARG A 1 100 ? -18.483 10.404 1.693 1.00 93.25 100 ARG A CA 1
ATOM 766 C C . ARG A 1 100 ? -19.505 10.421 2.831 1.00 93.25 100 ARG A C 1
ATOM 768 O O . ARG A 1 100 ? -19.450 11.345 3.645 1.00 93.25 100 ARG A O 1
ATOM 775 N N . GLY A 1 101 ? -20.457 9.488 2.860 1.00 92.31 101 GLY A N 1
ATOM 776 C CA . GLY A 1 101 ? -21.519 9.437 3.865 1.00 92.31 101 GLY A CA 1
ATOM 777 C C . GLY A 1 101 ? -22.493 10.617 3.801 1.00 92.31 101 GLY A C 1
ATOM 778 O O . GLY A 1 101 ? -23.083 10.992 4.812 1.00 92.31 101 GLY A O 1
ATOM 779 N N . LYS A 1 102 ? -22.638 11.270 2.640 1.00 95.06 102 LYS A N 1
ATOM 780 C CA . LYS A 1 102 ? -23.493 12.458 2.470 1.00 95.06 102 LYS A CA 1
ATOM 781 C C . LYS A 1 102 ? -24.851 12.071 1.888 1.00 95.06 102 LYS A C 1
ATOM 783 O O . LYS A 1 102 ? -25.146 12.434 0.750 1.00 95.06 102 LYS A O 1
ATOM 788 N N . ALA A 1 103 ? -25.674 11.387 2.684 1.00 93.38 103 ALA A N 1
ATOM 789 C CA . ALA A 1 103 ? -26.993 10.891 2.270 1.00 93.38 103 ALA A CA 1
ATOM 790 C C . ALA A 1 103 ? -27.891 11.983 1.648 1.00 93.38 103 ALA A C 1
ATOM 792 O O . ALA A 1 103 ? -28.448 11.775 0.576 1.00 93.38 103 ALA A O 1
ATOM 793 N N . GLU A 1 104 ? -27.928 13.189 2.231 1.00 93.00 104 GLU A N 1
ATOM 794 C CA . GLU A 1 104 ? -28.713 14.321 1.698 1.00 93.00 104 GLU A CA 1
ATOM 795 C C . GLU A 1 104 ? -28.279 14.753 0.287 1.00 93.00 104 GLU A C 1
ATOM 797 O O . GLU A 1 104 ? -29.105 15.127 -0.537 1.00 93.00 104 GLU A O 1
ATOM 802 N N . LYS A 1 105 ? -26.976 14.690 -0.017 1.00 95.44 105 LYS A N 1
ATOM 803 C CA . LYS A 1 105 ? -26.474 15.032 -1.358 1.00 95.44 105 LYS A CA 1
ATOM 804 C C . LYS A 1 105 ? -26.688 13.892 -2.342 1.00 95.44 105 LYS A C 1
ATOM 806 O O . LYS A 1 105 ? -26.945 14.137 -3.515 1.00 95.44 105 LYS A O 1
ATOM 811 N N . ALA A 1 106 ? -26.554 12.654 -1.873 1.00 95.88 106 ALA A N 1
ATOM 812 C CA . ALA A 1 106 ? -26.814 11.478 -2.687 1.00 95.88 106 ALA A CA 1
ATOM 813 C C . ALA A 1 106 ? -28.293 11.422 -3.112 1.00 95.88 106 ALA A C 1
ATOM 815 O O . ALA A 1 106 ? -28.570 11.108 -4.267 1.00 95.88 106 ALA A O 1
ATOM 816 N N . SER A 1 107 ? -29.232 11.802 -2.236 1.00 95.56 107 SER A N 1
ATOM 817 C CA . SER A 1 107 ? -30.666 11.819 -2.556 1.00 95.56 107 SER A CA 1
ATOM 818 C C . SER A 1 107 ? -31.033 12.915 -3.560 1.00 95.56 107 SER A C 1
ATOM 820 O O . SER A 1 107 ? -31.792 12.652 -4.494 1.00 95.56 107 SER A O 1
ATOM 822 N N . GLU A 1 108 ? -30.436 14.105 -3.440 1.00 96.12 108 GLU A N 1
ATOM 823 C CA . GLU A 1 108 ? -30.574 15.189 -4.423 1.00 96.12 108 GLU A CA 1
ATOM 824 C C . GLU A 1 108 ? -30.098 14.738 -5.816 1.00 96.12 108 GLU A C 1
ATOM 826 O O . GLU A 1 108 ? -30.842 14.837 -6.792 1.00 96.12 108 GLU A O 1
ATOM 831 N N . ILE A 1 109 ? -28.911 14.129 -5.907 1.00 96.12 109 ILE A N 1
ATOM 832 C CA . ILE A 1 109 ? -28.358 13.633 -7.179 1.00 96.12 109 ILE A CA 1
ATOM 833 C C . ILE A 1 109 ? -29.206 12.487 -7.752 1.00 96.12 109 ILE A C 1
ATOM 835 O O . ILE A 1 109 ? -29.417 12.420 -8.963 1.00 96.12 109 ILE A O 1
ATOM 839 N N . LEU A 1 110 ? -29.731 11.601 -6.899 1.00 95.50 110 LEU A N 1
ATOM 840 C CA . LEU A 1 110 ? -30.603 10.506 -7.327 1.00 95.50 110 LEU A CA 1
ATOM 841 C C . LEU A 1 110 ? -31.915 11.028 -7.928 1.00 95.50 110 LEU A C 1
ATOM 843 O O . LEU A 1 110 ? -32.422 10.448 -8.888 1.00 95.50 110 LEU A O 1
ATOM 847 N N . SER A 1 111 ? -32.445 12.144 -7.417 1.00 94.88 111 SER A N 1
ATOM 848 C CA . SER A 1 111 ? -33.623 12.794 -8.001 1.00 94.88 111 SER A CA 1
ATOM 849 C C . SER A 1 111 ? -33.363 13.335 -9.414 1.00 94.88 111 SER A C 1
ATOM 851 O O . SER A 1 111 ? -34.229 13.207 -10.279 1.00 94.88 111 SER A O 1
ATOM 853 N N . GLU A 1 112 ? -32.154 13.845 -9.684 1.00 94.31 112 GLU A N 1
ATOM 854 C CA . GLU A 1 112 ? -31.748 14.280 -11.026 1.00 94.31 112 GLU A CA 1
ATOM 855 C C . GLU A 1 112 ? -31.516 13.094 -11.971 1.00 94.31 112 GLU A C 1
ATOM 857 O O . GLU A 1 112 ? -31.929 13.138 -13.130 1.00 94.31 112 GLU A O 1
ATOM 862 N N . LEU A 1 113 ? -30.905 12.010 -11.479 1.00 92.81 113 LEU A N 1
ATOM 863 C CA . LEU A 1 113 ? -30.715 10.769 -12.239 1.00 92.81 113 LEU A CA 1
ATOM 864 C C . LEU A 1 113 ? -32.040 10.107 -12.618 1.00 92.81 113 LEU A C 1
ATOM 866 O O . LEU A 1 113 ? -32.145 9.540 -13.704 1.00 92.81 113 LEU A O 1
ATOM 870 N N . ASN A 1 114 ? -33.066 10.233 -11.770 1.00 93.62 114 ASN A N 1
ATOM 871 C CA . ASN A 1 114 ? -34.396 9.679 -12.020 1.00 93.62 114 ASN A CA 1
ATOM 872 C C . ASN A 1 114 ? -35.095 10.278 -13.255 1.00 93.62 114 ASN A C 1
ATOM 874 O O . ASN A 1 114 ? -36.060 9.701 -13.746 1.00 93.62 114 ASN A O 1
ATOM 878 N N . LEU A 1 115 ? -34.626 11.428 -13.749 1.00 91.50 115 LEU A N 1
ATOM 879 C CA . LEU A 1 115 ? -35.142 12.063 -14.963 1.00 91.50 115 LEU A CA 1
ATOM 880 C C . LEU A 1 115 ? -34.455 11.573 -16.244 1.00 91.50 115 LEU A C 1
ATOM 882 O O . LEU A 1 115 ? -34.979 11.819 -17.326 1.00 91.50 115 LEU A O 1
ATOM 886 N N . VAL A 1 116 ? -33.286 10.933 -16.133 1.00 89.38 116 VAL A N 1
ATOM 887 C CA . VAL A 1 116 ? -32.413 10.632 -17.281 1.00 89.38 116 VAL A CA 1
ATOM 888 C C . VAL A 1 116 ? -32.198 9.130 -17.468 1.00 89.38 116 VAL A C 1
ATOM 890 O O . VAL A 1 116 ? -32.125 8.667 -18.601 1.00 89.38 116 VAL A O 1
ATOM 893 N N . LEU A 1 117 ? -32.096 8.358 -16.383 1.00 89.25 117 LEU A N 1
ATOM 894 C CA . LEU A 1 117 ? -31.850 6.916 -16.443 1.00 89.25 117 LEU A CA 1
ATOM 895 C C . LEU A 1 117 ? -33.150 6.094 -16.530 1.00 89.25 117 LEU A C 1
ATOM 897 O O . LEU A 1 117 ? -34.200 6.534 -16.055 1.00 89.25 117 LEU A O 1
ATOM 901 N N . PRO A 1 118 ? -33.093 4.877 -17.101 1.00 88.12 118 PRO A N 1
ATOM 902 C CA . PRO A 1 118 ? -34.201 3.931 -17.049 1.00 88.12 118 PRO A CA 1
ATOM 903 C C . PRO A 1 118 ? -34.483 3.477 -15.608 1.00 88.12 118 PRO A C 1
ATOM 905 O O . PRO A 1 118 ? -33.604 3.473 -14.745 1.00 88.12 118 PRO A O 1
ATOM 908 N N . HIS A 1 119 ? -35.730 3.065 -15.353 1.00 83.69 119 HIS A N 1
ATOM 909 C CA . HIS A 1 119 ? -36.217 2.748 -14.005 1.00 83.69 119 HIS A CA 1
ATOM 910 C C . HIS A 1 119 ? -35.419 1.635 -13.306 1.00 83.69 119 HIS A C 1
ATOM 912 O O . HIS A 1 119 ? -35.268 1.680 -12.089 1.00 83.69 119 HIS A O 1
ATOM 918 N N . GLU A 1 120 ? -34.879 0.678 -14.064 1.00 86.94 120 GLU A N 1
ATOM 919 C CA . GLU A 1 120 ? -34.106 -0.452 -13.534 1.00 86.94 120 GLU A CA 1
ATOM 920 C C . GLU A 1 120 ? -32.805 0.001 -12.855 1.00 86.94 120 GLU A C 1
ATOM 922 O O . GLU A 1 120 ? -32.585 -0.315 -11.689 1.00 86.94 120 GLU A O 1
ATOM 927 N N . GLU A 1 121 ? -31.998 0.840 -13.515 1.00 86.44 121 GLU A N 1
ATOM 928 C CA . GLU A 1 121 ? -30.752 1.362 -12.930 1.00 86.44 121 GLU A CA 1
ATOM 929 C C . GLU A 1 121 ? -31.006 2.246 -11.699 1.00 86.44 121 GLU A C 1
ATOM 931 O O . GLU A 1 121 ? -30.199 2.302 -10.770 1.00 86.44 121 GLU A O 1
ATOM 936 N N . ILE A 1 122 ? -32.143 2.943 -11.664 1.00 92.31 122 ILE A N 1
ATO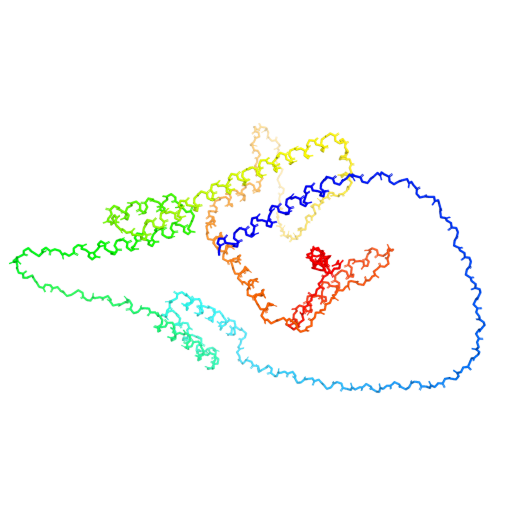M 937 C CA . ILE A 1 122 ? -32.510 3.808 -10.538 1.00 92.31 122 ILE A CA 1
ATOM 938 C C . ILE A 1 122 ? -32.831 2.981 -9.287 1.00 92.31 122 ILE A C 1
ATOM 940 O O . ILE A 1 122 ? -32.564 3.443 -8.175 1.00 92.31 122 ILE A O 1
ATOM 944 N N . LEU A 1 123 ? -33.389 1.775 -9.439 1.00 91.88 123 LEU A N 1
ATOM 945 C CA . LEU A 1 123 ? -33.697 0.902 -8.304 1.00 91.88 123 LEU A CA 1
ATOM 946 C C . LEU A 1 123 ? -32.424 0.458 -7.578 1.00 91.88 123 LEU A C 1
ATOM 948 O O . LEU A 1 123 ? -32.369 0.566 -6.353 1.00 91.88 123 LEU A O 1
ATOM 952 N N . GLU A 1 124 ? -31.380 0.075 -8.316 1.00 92.06 124 GLU A N 1
ATOM 953 C CA . GLU A 1 124 ? -30.082 -0.294 -7.731 1.00 92.06 124 GLU A CA 1
ATOM 954 C C . GLU A 1 124 ? -29.448 0.873 -6.958 1.00 92.06 124 GLU A C 1
ATOM 956 O O . GLU A 1 124 ? -28.913 0.709 -5.859 1.00 92.06 124 GLU A O 1
ATOM 961 N N . LEU A 1 125 ? -29.523 2.090 -7.508 1.00 92.56 125 LEU A N 1
ATOM 962 C CA . LEU A 1 125 ? -28.987 3.280 -6.843 1.00 92.56 125 LEU A CA 1
ATOM 963 C C . LEU A 1 125 ? -29.797 3.653 -5.593 1.00 92.56 125 LEU A C 1
ATOM 965 O O . LEU A 1 125 ? -29.220 4.101 -4.601 1.00 92.56 125 LEU A O 1
ATOM 969 N N . ARG A 1 126 ? -31.119 3.438 -5.601 1.00 94.06 126 ARG A N 1
ATOM 970 C CA . ARG A 1 126 ? -31.970 3.638 -4.415 1.00 94.06 126 ARG A CA 1
ATOM 971 C C . ARG A 1 126 ? -31.635 2.657 -3.303 1.00 94.06 126 ARG A C 1
ATOM 973 O O . ARG A 1 126 ? -31.594 3.068 -2.147 1.00 94.06 126 ARG A O 1
ATOM 980 N N . GLU A 1 127 ? -31.367 1.400 -3.643 1.00 94.81 127 GLU A N 1
ATOM 981 C CA . GLU A 1 127 ? -30.952 0.390 -2.669 1.00 94.81 127 GLU A CA 1
ATOM 982 C C . GLU A 1 127 ? -29.639 0.789 -1.981 1.00 94.81 127 GLU A C 1
ATOM 984 O O . GLU A 1 127 ? -29.561 0.784 -0.752 1.00 94.81 127 GLU A O 1
ATOM 989 N N . LYS A 1 128 ? -28.641 1.255 -2.746 1.00 92.19 128 LYS A N 1
ATOM 990 C CA . LYS A 1 128 ? -27.372 1.754 -2.182 1.00 92.19 128 LYS A CA 1
ATOM 991 C C . LYS A 1 128 ? -27.552 2.964 -1.264 1.00 92.19 128 LYS A C 1
ATOM 993 O O . LYS A 1 128 ? -26.866 3.074 -0.252 1.00 92.19 128 LYS A O 1
ATOM 998 N N . LEU A 1 129 ? -28.466 3.876 -1.600 1.00 93.44 129 LEU A N 1
ATOM 999 C CA . LEU A 1 129 ? -28.769 5.018 -0.735 1.00 93.44 129 LEU A CA 1
ATOM 1000 C C . LEU A 1 129 ? -29.449 4.577 0.567 1.00 93.44 129 LEU A C 1
ATOM 1002 O O . LEU A 1 129 ? -29.102 5.087 1.629 1.00 93.44 129 LEU A O 1
ATOM 1006 N N . HIS A 1 130 ? -30.367 3.610 0.499 1.00 93.44 130 HIS A N 1
ATOM 1007 C CA . HIS A 1 130 ? -31.027 3.056 1.681 1.00 93.44 130 HIS A CA 1
ATOM 1008 C C . HIS A 1 130 ? -30.029 2.367 2.624 1.00 93.44 130 HIS A C 1
ATOM 1010 O O . HIS A 1 130 ? -30.079 2.593 3.829 1.00 93.44 130 HIS A O 1
ATOM 1016 N N . GLN A 1 131 ? -29.083 1.587 2.084 1.00 92.69 131 GLN A N 1
ATOM 1017 C CA . GLN A 1 131 ? -28.001 0.980 2.873 1.00 92.69 131 GLN A CA 1
ATOM 1018 C C . GLN A 1 131 ? -27.178 2.046 3.608 1.00 92.69 131 GLN A C 1
ATOM 1020 O O . GLN A 1 131 ? -26.915 1.914 4.801 1.00 92.69 131 GLN A O 1
ATOM 1025 N N . LEU A 1 132 ? -26.851 3.154 2.935 1.00 90.94 132 LEU A N 1
ATOM 1026 C CA . LEU A 1 132 ? -26.122 4.261 3.554 1.00 90.94 132 LEU A CA 1
ATOM 1027 C C . LEU A 1 132 ? -26.920 4.950 4.674 1.00 90.94 132 LEU A C 1
ATOM 1029 O O . LEU A 1 132 ? -26.347 5.334 5.693 1.00 90.94 132 LEU A O 1
ATOM 1033 N N . GLU A 1 133 ? -28.228 5.139 4.496 1.00 89.94 133 GLU A N 1
ATOM 1034 C CA . GLU A 1 133 ? -29.102 5.719 5.526 1.00 89.94 133 GLU A CA 1
ATOM 1035 C C . GLU A 1 133 ? -29.280 4.793 6.739 1.00 89.94 133 GLU A C 1
ATOM 1037 O O . GLU A 1 133 ? -29.427 5.280 7.863 1.00 89.94 133 GLU A O 1
ATOM 1042 N N . GLU A 1 134 ? -29.242 3.476 6.528 1.00 90.19 134 GLU A N 1
ATOM 1043 C CA . GLU A 1 134 ? -29.307 2.467 7.588 1.00 90.19 134 GLU A CA 1
ATOM 1044 C C . GLU A 1 134 ? -27.987 2.362 8.370 1.00 90.19 134 GLU A C 1
ATOM 1046 O O . GLU A 1 134 ? -28.003 2.287 9.602 1.00 90.19 134 GLU A O 1
ATOM 1051 N N . GLU A 1 135 ? -26.849 2.430 7.675 1.00 82.69 135 GLU A N 1
ATOM 1052 C CA . GLU A 1 135 ? -25.509 2.389 8.273 1.00 82.69 135 GLU A CA 1
ATOM 1053 C C . GLU A 1 135 ? -25.098 3.706 8.942 1.00 82.69 135 GLU A C 1
ATOM 1055 O O . GLU A 1 135 ? -24.266 3.706 9.856 1.00 82.69 135 GLU A O 1
ATOM 1060 N N . ALA A 1 136 ? -25.675 4.841 8.534 1.00 79.88 136 ALA A N 1
ATOM 1061 C CA . ALA A 1 136 ? -25.374 6.129 9.139 1.00 79.88 136 ALA A CA 1
ATOM 1062 C C . ALA A 1 136 ? -25.793 6.130 10.627 1.00 79.88 136 ALA A C 1
ATOM 1064 O O . ALA A 1 136 ? -26.988 6.094 10.948 1.00 79.88 136 ALA A O 1
ATOM 1065 N N . PRO A 1 137 ? -24.844 6.226 11.583 1.00 59.81 137 PRO A N 1
ATOM 1066 C CA . PRO A 1 137 ? -25.185 6.253 12.995 1.00 59.81 137 PRO A CA 1
ATOM 1067 C C . PRO A 1 137 ? -26.053 7.484 13.249 1.00 59.81 137 PRO A C 1
ATOM 1069 O O . PRO A 1 137 ? -25.623 8.608 12.977 1.00 59.81 137 PRO A O 1
ATOM 1072 N N . ARG A 1 138 ? -27.268 7.264 13.778 1.00 58.34 138 ARG A N 1
ATOM 1073 C CA . ARG A 1 138 ? -28.299 8.257 14.158 1.00 58.34 138 ARG A CA 1
ATOM 1074 C C . ARG A 1 138 ? -27.810 9.270 15.215 1.00 58.34 138 ARG A C 1
ATOM 1076 O O . ARG A 1 138 ? -28.396 9.421 16.284 1.00 58.34 138 ARG A O 1
ATOM 1083 N N . SER A 1 139 ? -26.714 9.965 14.946 1.00 50.91 139 SER A N 1
ATOM 1084 C CA . SER A 1 139 ? -25.970 10.810 15.882 1.00 50.91 139 SER A CA 1
ATOM 1085 C C . SER A 1 139 ? -26.406 12.277 15.854 1.00 50.91 139 SER A C 1
ATOM 1087 O O . SER A 1 139 ? -26.000 13.051 16.716 1.00 50.91 139 SER A O 1
ATOM 1089 N N . ASN A 1 140 ? -27.343 12.659 14.979 1.00 49.78 140 ASN A N 1
ATOM 1090 C CA . ASN A 1 140 ? -27.931 14.004 14.965 1.00 49.78 140 ASN A CA 1
ATOM 1091 C C . ASN A 1 140 ? -29.144 14.162 15.904 1.00 49.78 140 ASN A C 1
ATOM 1093 O O . ASN A 1 140 ? -30.068 14.929 15.644 1.00 49.78 140 ASN A O 1
ATOM 1097 N N . GLY A 1 141 ? -29.112 13.498 17.060 1.00 47.81 141 GLY A N 1
ATOM 1098 C CA . GLY A 1 141 ? -29.988 13.790 18.195 1.00 47.81 141 GLY A CA 1
ATOM 1099 C C . GLY A 1 141 ? -29.484 14.987 19.007 1.00 47.81 141 GLY A C 1
ATOM 1100 O O . GLY A 1 141 ? -29.156 14.843 20.187 1.00 47.81 141 GLY A O 1
ATOM 1101 N N . LYS A 1 142 ? -29.388 16.181 18.402 1.00 47.16 142 LYS A N 1
ATOM 1102 C CA . LYS A 1 142 ? -29.024 17.402 19.137 1.00 47.16 142 LYS A CA 1
ATOM 1103 C C . LYS A 1 142 ? -30.229 17.887 19.949 1.00 47.16 142 LYS A C 1
ATOM 1105 O O . LYS A 1 142 ? -31.168 18.490 19.437 1.00 47.16 142 LYS A O 1
ATOM 1110 N N . LYS A 1 143 ? -30.169 17.553 21.239 1.00 46.88 143 LYS A N 1
ATOM 1111 C CA . LYS A 1 143 ? -31.036 17.971 22.346 1.00 46.88 143 LYS A CA 1
ATOM 1112 C C . LYS A 1 143 ? -31.462 19.440 22.243 1.00 46.88 143 LYS A C 1
ATOM 1114 O O . LYS A 1 143 ? -30.625 20.339 22.224 1.00 46.88 143 LYS A O 1
ATOM 1119 N N . ARG A 1 144 ? -32.779 19.656 22.294 1.00 45.97 144 ARG A N 1
ATOM 1120 C CA . ARG A 1 144 ? -33.401 20.909 22.734 1.00 45.97 144 ARG A CA 1
ATOM 1121 C C . ARG A 1 144 ? -32.933 21.201 24.165 1.00 45.97 144 ARG A C 1
ATOM 1123 O O . ARG A 1 144 ? -33.240 20.435 25.075 1.00 45.97 144 ARG A O 1
ATOM 1130 N N . GLN A 1 145 ? -32.182 22.283 24.355 1.00 42.50 145 GLN A N 1
ATOM 1131 C CA . GLN A 1 145 ? -32.024 22.922 25.660 1.00 42.50 145 GLN A CA 1
ATOM 1132 C C . GLN A 1 145 ? -33.350 23.613 25.987 1.00 42.50 145 GLN A C 1
ATOM 1134 O O . GLN A 1 145 ? -33.712 24.594 25.345 1.00 42.50 145 GLN A O 1
ATOM 1139 N N . ALA A 1 146 ? -34.082 23.055 26.947 1.00 44.16 146 ALA A N 1
ATOM 1140 C CA . ALA A 1 146 ? -35.093 23.780 27.697 1.00 44.16 146 ALA A CA 1
ATOM 1141 C C . ALA A 1 146 ? -34.481 24.167 29.048 1.00 44.16 146 ALA A C 1
ATOM 1143 O O . ALA A 1 146 ? -33.747 23.399 29.670 1.00 44.16 146 ALA A O 1
ATOM 1144 N N . GLU A 1 147 ? -34.750 25.405 29.417 1.00 39.91 147 GLU A N 1
ATOM 1145 C CA . GLU A 1 147 ? -34.178 26.194 30.493 1.00 39.91 147 GLU A CA 1
ATOM 1146 C C . GLU A 1 147 ? -34.955 25.996 31.816 1.00 39.91 147 GLU A C 1
ATOM 1148 O O . GLU A 1 147 ? -36.182 25.927 31.797 1.00 39.91 147 GLU A O 1
ATOM 1153 N N . ALA A 1 148 ? -34.208 25.979 32.936 1.00 42.91 148 ALA A N 1
ATOM 1154 C CA . ALA A 1 148 ? -34.605 26.138 34.358 1.00 42.91 148 ALA A CA 1
ATOM 1155 C C . ALA A 1 148 ? -35.308 24.967 35.106 1.00 42.91 148 ALA A C 1
ATOM 1157 O O . ALA A 1 148 ? -35.944 24.133 34.465 1.00 42.91 148 ALA A O 1
ATOM 1158 N N . PRO A 1 149 ? -35.316 24.921 36.471 1.00 51.00 149 PRO A N 1
ATOM 1159 C CA . PRO A 1 149 ? -34.509 25.596 37.524 1.00 51.00 149 PRO A CA 1
ATOM 1160 C C . PRO A 1 149 ? -33.870 24.595 38.554 1.00 51.00 149 PRO A C 1
ATOM 1162 O O . PRO A 1 149 ? -34.067 23.385 38.430 1.00 51.00 149 PRO A O 1
ATOM 1165 N N . PRO A 1 150 ? -33.090 25.036 39.577 1.00 65.19 150 PRO A N 1
ATOM 1166 C CA . PRO A 1 150 ? -32.315 24.136 40.446 1.00 65.19 150 PRO A CA 1
ATOM 1167 C C . PRO A 1 150 ? -33.084 23.671 41.702 1.00 65.19 150 PRO A C 1
ATOM 1169 O O . PRO A 1 150 ? -33.884 24.438 42.241 1.00 65.19 150 PRO A O 1
ATOM 1172 N N . PRO A 1 151 ? -32.768 22.482 42.258 1.00 51.69 151 PRO A N 1
ATOM 1173 C CA . PRO A 1 151 ? -33.044 22.175 43.659 1.00 51.69 151 PRO A CA 1
ATOM 1174 C C . PRO A 1 151 ? -31.773 21.836 44.478 1.00 51.69 151 PRO A C 1
ATOM 1176 O O . PRO A 1 151 ? -30.681 21.696 43.923 1.00 51.69 151 PRO A O 1
ATOM 1179 N N . PRO A 1 152 ? -31.886 21.808 45.821 1.00 54.84 152 PRO A N 1
ATOM 1180 C CA . PRO A 1 152 ? -30.842 22.271 46.730 1.00 54.84 152 PRO A CA 1
ATOM 1181 C C . PRO A 1 152 ? -29.979 21.167 47.368 1.00 54.84 152 PRO A C 1
ATOM 1183 O O . PRO A 1 152 ? -30.290 19.982 47.345 1.00 54.84 152 PRO A O 1
ATOM 1186 N N . LYS A 1 153 ? -28.888 21.644 47.983 1.00 58.97 153 LYS A N 1
ATOM 1187 C CA . LYS A 1 153 ? -27.956 21.005 48.931 1.00 58.97 153 LYS A CA 1
ATOM 1188 C C . LYS A 1 153 ? -28.518 19.803 49.721 1.00 58.97 153 LYS A C 1
ATOM 1190 O O . LYS A 1 153 ? -29.416 20.008 50.530 1.00 58.97 153 LYS A O 1
ATOM 1195 N N . ALA A 1 154 ? -27.856 18.640 49.629 1.00 47.59 154 ALA A N 1
ATOM 1196 C CA . ALA A 1 154 ? -27.403 17.821 50.772 1.00 47.59 154 ALA A CA 1
ATOM 1197 C C . ALA A 1 154 ? -26.650 16.538 50.335 1.00 47.59 154 ALA A C 1
ATOM 1199 O O . ALA A 1 154 ? -27.042 15.880 49.379 1.00 47.59 154 ALA A O 1
ATOM 1200 N N . ALA A 1 155 ? -25.649 16.177 51.150 1.00 47.03 155 ALA A N 1
ATOM 1201 C CA . ALA A 1 155 ? -24.908 14.909 51.275 1.00 47.03 155 ALA A CA 1
ATOM 1202 C C . ALA A 1 155 ? -23.633 14.687 50.411 1.00 47.03 155 ALA A C 1
ATOM 1204 O O . ALA A 1 155 ? -23.662 14.841 49.190 1.00 47.03 155 ALA A O 1
ATOM 1205 N N . PRO A 1 156 ? -22.499 14.287 51.037 1.00 53.28 156 PRO A N 1
ATOM 1206 C CA . PRO A 1 156 ? -21.260 13.955 50.343 1.00 53.28 156 PRO A CA 1
ATOM 1207 C C . PRO A 1 156 ? -21.352 12.532 49.776 1.00 53.28 156 PRO A C 1
ATOM 1209 O O . PRO A 1 156 ? -21.170 11.547 50.487 1.00 53.28 156 PRO A O 1
ATOM 1212 N N . ALA A 1 157 ? -21.654 12.422 48.484 1.00 44.59 157 ALA A N 1
ATOM 1213 C CA . ALA A 1 157 ? -21.543 11.170 47.748 1.00 44.59 157 ALA A CA 1
ATOM 1214 C C . ALA A 1 157 ? -20.077 10.951 47.340 1.00 44.59 157 ALA A C 1
ATOM 1216 O O . ALA A 1 157 ? -19.602 11.460 46.324 1.00 44.59 157 ALA A O 1
ATOM 1217 N N . GLU A 1 158 ? -19.342 10.201 48.156 1.00 49.94 158 GLU A N 1
ATOM 1218 C CA . GLU A 1 158 ? -18.068 9.618 47.753 1.00 49.94 158 GLU A CA 1
ATOM 1219 C C . GLU A 1 158 ? -18.274 8.632 46.581 1.00 49.94 158 GLU A C 1
ATOM 1221 O O . GLU A 1 158 ? -19.063 7.694 46.675 1.00 49.94 158 GLU A O 1
ATOM 1226 N N . ARG A 1 159 ? -17.453 8.815 45.532 1.00 55.44 159 ARG A N 1
ATOM 1227 C CA . ARG A 1 159 ? -17.110 7.903 44.409 1.00 55.44 159 ARG A CA 1
ATOM 1228 C C . ARG A 1 159 ? -17.977 7.936 43.129 1.00 55.44 159 ARG A C 1
ATOM 1230 O O . ARG A 1 159 ? -18.693 6.978 42.852 1.00 55.44 159 ARG A O 1
ATOM 1237 N N . PRO A 1 160 ? -17.718 8.902 42.222 1.00 52.81 160 PRO A N 1
ATOM 1238 C CA . PRO A 1 160 ? -17.924 8.729 40.779 1.00 52.81 160 PRO A CA 1
ATOM 1239 C C . PRO A 1 160 ? -16.623 8.506 39.969 1.00 52.81 160 PRO A C 1
ATOM 1241 O O . PRO A 1 160 ? -16.682 8.090 38.817 1.00 52.81 160 PRO A O 1
ATOM 1244 N N . HIS A 1 161 ? -15.427 8.698 40.541 1.00 60.66 161 HIS A N 1
ATOM 1245 C CA . HIS A 1 161 ? -14.183 8.799 39.749 1.00 60.66 161 HIS A CA 1
ATOM 1246 C C . HIS A 1 161 ? -13.634 7.503 39.124 1.00 60.66 161 HIS A C 1
ATOM 1248 O O . HIS A 1 161 ? -12.811 7.575 38.212 1.00 60.66 161 HIS A O 1
ATOM 1254 N N . LYS A 1 162 ? -14.074 6.314 39.559 1.00 70.00 162 LYS A N 1
ATOM 1255 C CA . LYS A 1 162 ? -13.558 5.047 39.002 1.00 70.00 162 LYS A CA 1
ATOM 1256 C C . LYS A 1 162 ? -13.999 4.801 37.553 1.00 70.00 162 LYS A C 1
ATOM 1258 O O . LYS A 1 162 ? -13.284 4.135 36.810 1.00 70.00 162 LYS A O 1
ATOM 1263 N N . GLY A 1 163 ? -15.158 5.326 37.145 1.00 75.56 163 GLY A N 1
ATOM 1264 C CA . GLY A 1 163 ? -15.651 5.183 35.771 1.00 75.56 163 GLY A CA 1
ATOM 1265 C C . GLY A 1 163 ? -14.818 5.981 34.768 1.00 75.56 163 GLY A C 1
ATOM 1266 O O . GLY A 1 163 ? -14.464 5.465 33.710 1.00 75.56 163 GLY A O 1
ATOM 1267 N N . ASP A 1 164 ? -14.446 7.206 35.135 1.00 85.25 164 ASP A N 1
ATOM 1268 C CA . ASP A 1 164 ? -13.655 8.094 34.277 1.00 85.25 164 ASP A CA 1
ATOM 1269 C C . ASP A 1 164 ? -12.202 7.622 34.158 1.00 85.25 164 ASP A C 1
ATOM 1271 O O . ASP A 1 164 ? -11.616 7.694 33.081 1.00 85.25 164 ASP A O 1
ATOM 1275 N N . GLN A 1 165 ? -11.639 7.056 35.232 1.00 86.31 165 GLN A N 1
ATOM 1276 C CA . GLN A 1 165 ? -10.303 6.454 35.205 1.00 86.31 165 GLN A CA 1
ATOM 1277 C C . GLN A 1 165 ? -10.226 5.264 34.247 1.00 86.31 165 GLN A C 1
ATOM 1279 O O . GLN A 1 165 ? -9.283 5.181 33.471 1.00 86.31 165 GLN A O 1
ATOM 1284 N N . ARG A 1 166 ? -11.232 4.379 34.237 1.00 89.25 166 ARG A N 1
ATOM 1285 C CA . ARG A 1 166 ? -11.266 3.234 33.311 1.00 89.25 166 ARG A CA 1
ATOM 1286 C C . ARG A 1 166 ? -11.339 3.668 31.852 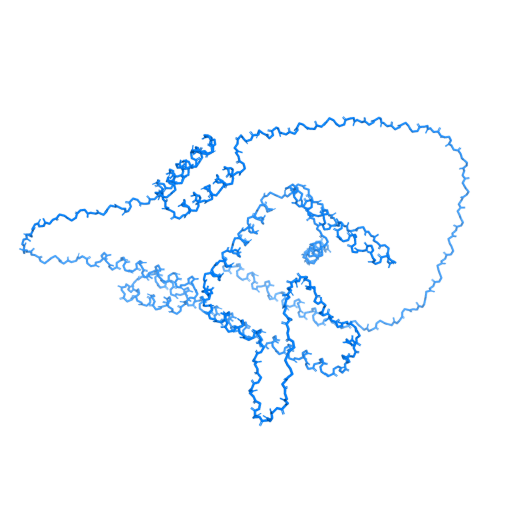1.00 89.25 166 ARG A C 1
ATOM 1288 O O . ARG A 1 166 ? -10.612 3.124 31.033 1.00 89.25 166 ARG A O 1
ATOM 1295 N N . LYS A 1 167 ? -12.167 4.673 31.544 1.00 92.69 167 LYS A N 1
ATOM 1296 C CA . LYS A 1 167 ? -12.246 5.251 30.191 1.00 92.69 167 LYS A CA 1
ATOM 1297 C C . LYS A 1 167 ? -10.926 5.888 29.772 1.00 92.69 167 LYS A C 1
ATOM 1299 O O . LYS A 1 167 ? -10.474 5.683 28.653 1.00 92.69 167 LYS A O 1
ATOM 1304 N N . LYS A 1 168 ? -10.289 6.617 30.691 1.00 93.81 168 LYS A N 1
ATOM 1305 C CA . LYS A 1 168 ? -8.977 7.213 30.451 1.00 93.81 168 LYS A CA 1
ATOM 1306 C C . LYS A 1 168 ? -7.917 6.135 30.199 1.00 93.81 168 LYS A C 1
ATOM 1308 O O . LYS A 1 168 ? -7.133 6.278 29.275 1.00 93.81 168 LYS A O 1
ATOM 1313 N N . ILE A 1 169 ? -7.914 5.046 30.969 1.00 93.31 169 ILE A N 1
ATOM 1314 C CA . ILE A 1 169 ? -6.991 3.919 30.759 1.00 93.31 169 ILE A CA 1
ATOM 1315 C C . ILE A 1 169 ? -7.229 3.265 29.394 1.00 93.31 169 ILE A C 1
ATOM 1317 O O . ILE A 1 169 ? -6.263 3.041 28.673 1.00 93.31 169 ILE A O 1
ATOM 1321 N N . SER A 1 170 ? -8.484 3.012 29.000 1.00 94.31 170 SER A N 1
ATOM 1322 C CA . SER A 1 170 ? -8.776 2.429 27.682 1.00 94.31 170 SER A CA 1
ATOM 1323 C C . SER A 1 170 ? -8.370 3.348 26.527 1.00 94.31 170 SER A C 1
ATOM 1325 O O . SER A 1 170 ? -7.792 2.878 25.555 1.00 94.31 170 SER A O 1
ATOM 1327 N N . GLU A 1 171 ? -8.612 4.657 26.649 1.00 95.62 171 GLU A N 1
ATOM 1328 C CA . GLU A 1 171 ? -8.201 5.651 25.646 1.00 95.62 171 GLU A CA 1
ATOM 1329 C C . GLU A 1 171 ? -6.670 5.739 25.539 1.00 95.62 171 GLU A C 1
ATOM 1331 O O . GLU A 1 171 ? -6.112 5.807 24.443 1.00 95.62 171 GLU A O 1
ATOM 1336 N N . LEU A 1 172 ? -5.967 5.673 26.674 1.00 96.06 172 LEU A N 1
ATOM 1337 C CA . LEU A 1 172 ? -4.509 5.612 26.682 1.00 96.06 172 LEU A CA 1
ATOM 1338 C C . LEU A 1 172 ? -3.974 4.314 26.072 1.00 96.06 172 LEU A C 1
ATOM 1340 O O . LEU A 1 172 ? -3.010 4.379 25.317 1.00 96.06 172 LEU A O 1
ATOM 1344 N N . LEU A 1 173 ? -4.583 3.159 26.355 1.00 95.19 173 LEU A N 1
ATOM 1345 C CA . LEU A 1 173 ? -4.189 1.883 25.749 1.00 95.19 173 LEU A CA 1
ATOM 1346 C C . LEU A 1 173 ? -4.351 1.914 24.224 1.00 95.19 173 LEU A C 1
ATOM 1348 O O . LEU A 1 173 ? -3.453 1.479 23.506 1.00 95.19 173 LEU A O 1
ATOM 1352 N N . GLU A 1 174 ? -5.444 2.488 23.721 1.00 96.44 174 GLU A N 1
ATOM 1353 C CA . GLU A 1 174 ? -5.663 2.669 22.282 1.00 96.44 174 GLU A CA 1
ATOM 1354 C C . GLU A 1 174 ? -4.616 3.609 21.659 1.00 96.44 174 GLU A C 1
ATOM 1356 O O . GLU A 1 174 ? -4.035 3.297 20.618 1.00 96.44 174 GLU A O 1
ATOM 1361 N N . SER A 1 175 ? -4.302 4.723 22.328 1.00 97.38 175 SER A N 1
ATOM 1362 C CA . SER A 1 175 ? -3.263 5.669 21.896 1.00 97.38 175 SER A CA 1
ATOM 1363 C C . SER A 1 175 ? -1.857 5.048 21.882 1.00 97.38 175 SER A C 1
ATOM 1365 O O . SER A 1 175 ? -1.085 5.253 20.937 1.00 97.38 175 SER A O 1
ATOM 1367 N N . VAL A 1 176 ? -1.525 4.241 22.897 1.00 97.69 176 VAL A N 1
ATOM 1368 C CA . VAL A 1 176 ? -0.273 3.472 22.967 1.00 97.69 176 VAL A CA 1
ATOM 1369 C C . VAL A 1 176 ? -0.205 2.469 21.823 1.00 97.69 176 VAL A C 1
ATOM 1371 O O . VAL A 1 176 ? 0.817 2.404 21.143 1.00 97.69 176 VAL A O 1
ATOM 1374 N N . ASN A 1 177 ? -1.284 1.725 21.576 1.00 96.50 177 ASN A N 1
ATOM 1375 C CA . ASN A 1 177 ? -1.336 0.747 20.495 1.00 96.50 177 ASN A CA 1
ATOM 1376 C C . ASN A 1 177 ? -1.178 1.417 19.120 1.00 96.50 177 ASN A C 1
ATOM 1378 O O . ASN A 1 177 ? -0.407 0.955 18.284 1.00 96.50 177 ASN A O 1
ATOM 1382 N N . ASN A 1 178 ? -1.823 2.564 18.904 1.00 97.19 178 ASN A N 1
ATOM 1383 C CA . ASN A 1 178 ? -1.647 3.352 17.685 1.00 97.19 178 ASN A CA 1
ATOM 1384 C C . ASN A 1 178 ? -0.197 3.858 17.538 1.00 97.19 178 ASN A C 1
ATOM 1386 O O . ASN A 1 178 ? 0.393 3.781 16.463 1.00 97.19 178 ASN A O 1
ATOM 1390 N N . SER A 1 179 ? 0.424 4.317 18.628 1.00 97.12 179 SER A N 1
ATOM 1391 C CA . SER A 1 179 ? 1.836 4.731 18.623 1.00 97.12 179 SER A CA 1
ATOM 1392 C C . SER A 1 179 ? 2.780 3.563 18.324 1.00 97.12 179 SER A C 1
ATOM 1394 O O . SER A 1 179 ? 3.753 3.739 17.593 1.00 97.12 179 SER A O 1
ATOM 1396 N N . TYR A 1 180 ? 2.474 2.372 18.841 1.00 96.19 180 TYR A N 1
ATOM 1397 C CA . TYR A 1 180 ? 3.204 1.140 18.557 1.00 96.19 180 TYR A CA 1
ATOM 1398 C C . TYR A 1 180 ? 3.096 0.732 17.081 1.00 96.19 180 TYR A C 1
ATOM 1400 O O . TYR A 1 180 ? 4.119 0.494 16.448 1.00 96.19 180 TYR A O 1
ATOM 1408 N N . GLN A 1 181 ? 1.890 0.749 16.503 1.00 94.50 181 GLN A N 1
ATOM 1409 C CA . GLN A 1 181 ? 1.664 0.456 15.079 1.00 94.50 181 GLN A CA 1
ATOM 1410 C C . GLN A 1 181 ? 2.344 1.460 14.139 1.00 94.50 181 GLN A C 1
ATOM 1412 O O . GLN A 1 181 ? 2.719 1.111 13.026 1.00 94.50 181 GLN A O 1
ATOM 1417 N N . GLN A 1 182 ? 2.524 2.705 14.584 1.00 96.44 182 GLN A N 1
ATOM 1418 C CA . GLN A 1 182 ? 3.282 3.728 13.857 1.00 96.44 182 GLN A CA 1
ATOM 1419 C C . GLN A 1 182 ? 4.803 3.627 14.073 1.00 96.44 182 GLN A C 1
ATOM 1421 O O . GLN A 1 182 ? 5.518 4.563 13.716 1.00 96.44 182 GLN A O 1
ATOM 1426 N N . GLU A 1 183 ? 5.289 2.555 14.711 1.00 95.56 183 GLU A N 1
ATOM 1427 C CA . GLU A 1 183 ? 6.699 2.328 15.066 1.00 95.56 183 GLU A CA 1
ATOM 1428 C C . GLU A 1 183 ? 7.299 3.438 15.958 1.00 95.56 183 GLU A C 1
ATOM 1430 O O . GLU A 1 183 ? 8.514 3.594 16.093 1.00 95.56 183 GLU A O 1
ATOM 1435 N N . LYS A 1 184 ? 6.448 4.220 16.638 1.00 97.38 184 LYS A N 1
ATOM 1436 C CA . LYS A 1 184 ? 6.847 5.279 17.578 1.00 97.38 184 LYS A CA 1
ATOM 1437 C C . LYS A 1 184 ? 7.016 4.704 18.981 1.00 97.38 184 LYS A C 1
ATOM 1439 O O . LYS A 1 184 ? 6.325 5.099 19.923 1.00 97.38 184 LYS A O 1
ATOM 1444 N N . TYR A 1 185 ? 7.973 3.789 19.130 1.00 96.69 185 TYR A N 1
ATOM 1445 C CA . TYR A 1 185 ? 8.186 3.028 20.367 1.00 96.69 185 TYR A CA 1
ATOM 1446 C C . TYR A 1 185 ? 8.406 3.913 21.603 1.00 96.69 185 TYR A C 1
ATOM 1448 O O . TYR A 1 185 ? 7.901 3.602 22.677 1.00 96.69 185 TYR A O 1
ATOM 1456 N N . HIS A 1 186 ? 9.091 5.054 21.464 1.00 96.31 186 HIS A N 1
ATOM 1457 C CA . HIS A 1 186 ? 9.335 5.954 22.596 1.00 96.31 186 HIS A CA 1
ATOM 1458 C C . HIS A 1 186 ? 8.043 6.579 23.147 1.00 96.31 186 HIS A C 1
ATOM 1460 O O . HIS A 1 186 ? 7.804 6.520 24.350 1.00 96.31 186 HIS A O 1
ATOM 1466 N N . ALA A 1 187 ? 7.174 7.086 22.265 1.00 96.56 187 ALA A N 1
ATOM 1467 C CA . ALA A 1 187 ? 5.880 7.649 22.652 1.00 96.56 187 ALA A CA 1
ATOM 1468 C C . ALA A 1 187 ? 4.947 6.575 23.241 1.00 96.56 187 ALA A C 1
ATOM 1470 O O . ALA A 1 187 ? 4.225 6.832 24.203 1.00 96.56 187 ALA A O 1
ATOM 1471 N N . ALA A 1 188 ? 5.000 5.350 22.706 1.00 96.88 188 ALA A N 1
ATOM 1472 C CA . ALA A 1 188 ? 4.246 4.222 23.244 1.00 96.88 188 ALA A CA 1
ATOM 1473 C C . ALA A 1 188 ? 4.692 3.865 24.679 1.00 96.88 188 ALA A C 1
ATOM 1475 O O . ALA A 1 188 ? 3.850 3.645 25.549 1.00 96.88 188 ALA A O 1
ATOM 1476 N N . LEU A 1 189 ? 6.001 3.879 24.966 1.00 97.19 189 LEU A N 1
ATOM 1477 C CA . LEU A 1 189 ? 6.530 3.642 26.318 1.00 97.19 189 LEU A CA 1
ATOM 1478 C C . LEU A 1 189 ? 6.132 4.738 27.316 1.00 97.19 189 LEU A C 1
ATOM 1480 O O . LEU A 1 189 ? 5.833 4.421 28.468 1.00 97.19 189 LEU A O 1
ATOM 1484 N N . GLU A 1 190 ? 6.099 6.005 26.892 1.00 97.50 190 GLU A N 1
ATOM 1485 C CA . GLU A 1 190 ? 5.606 7.112 27.724 1.00 97.50 190 GLU A CA 1
ATOM 1486 C C . GLU A 1 190 ? 4.123 6.938 28.070 1.00 97.50 190 GLU A C 1
ATOM 1488 O O . GLU A 1 190 ? 3.741 7.052 29.236 1.00 97.50 190 GLU A O 1
ATOM 1493 N N . GLY A 1 191 ? 3.294 6.576 27.085 1.00 96.50 191 GLY A N 1
ATOM 1494 C CA . GLY A 1 191 ? 1.876 6.299 27.316 1.00 96.50 191 GLY A CA 1
ATOM 1495 C C . GLY A 1 191 ? 1.650 5.125 28.276 1.00 96.50 191 GLY A C 1
ATOM 1496 O O . GLY A 1 191 ? 0.786 5.200 29.147 1.00 96.50 191 GLY A O 1
ATOM 1497 N N . ILE A 1 192 ? 2.473 4.074 28.203 1.00 96.88 192 ILE A N 1
ATOM 1498 C CA . ILE A 1 192 ? 2.417 2.961 29.165 1.00 96.88 192 ILE A CA 1
ATOM 1499 C C . ILE A 1 192 ? 2.844 3.391 30.564 1.00 96.88 192 ILE A C 1
ATOM 1501 O O . ILE A 1 192 ? 2.231 2.965 31.543 1.00 96.88 192 ILE A O 1
ATOM 1505 N N . ALA A 1 193 ? 3.870 4.232 30.689 1.00 96.69 193 ALA A N 1
ATOM 1506 C CA . ALA A 1 193 ? 4.275 4.761 31.986 1.00 96.69 193 ALA A CA 1
ATOM 1507 C C . ALA A 1 193 ? 3.139 5.566 32.644 1.00 96.69 193 ALA A C 1
ATOM 1509 O O . ALA A 1 193 ? 2.931 5.446 33.852 1.00 96.69 193 ALA A O 1
ATOM 1510 N N . GLU A 1 194 ? 2.367 6.324 31.856 1.00 96.06 194 GLU A N 1
ATOM 1511 C CA . GLU A 1 194 ? 1.162 7.022 32.322 1.00 96.06 194 GLU A CA 1
ATOM 1512 C C . GLU A 1 194 ? 0.068 6.028 32.765 1.00 96.06 194 GLU A C 1
ATOM 1514 O O . GLU A 1 194 ? -0.519 6.212 33.833 1.00 96.06 194 GLU A O 1
ATOM 1519 N N . ILE A 1 195 ? -0.167 4.944 32.009 1.00 95.69 195 ILE A N 1
ATOM 1520 C CA . ILE A 1 195 ? -1.133 3.891 32.381 1.00 95.69 195 ILE A CA 1
ATOM 1521 C C . ILE A 1 195 ? -0.734 3.226 33.699 1.00 95.69 195 ILE A C 1
ATOM 1523 O O . ILE A 1 195 ? -1.557 3.161 34.605 1.00 95.69 195 ILE A O 1
ATOM 1527 N N . LEU A 1 196 ? 0.526 2.813 33.853 1.00 94.81 196 LEU A N 1
ATOM 1528 C CA . LEU A 1 196 ? 1.030 2.195 35.087 1.00 94.81 196 LEU A CA 1
ATOM 1529 C C . LEU A 1 196 ? 1.009 3.161 36.282 1.00 94.81 196 LEU A C 1
ATOM 1531 O O . LEU A 1 196 ? 0.957 2.731 37.433 1.00 94.81 196 LEU A O 1
ATOM 1535 N N . ARG A 1 197 ? 1.025 4.477 36.032 1.00 95.62 197 ARG A N 1
ATOM 1536 C CA . ARG A 1 197 ? 0.810 5.501 37.065 1.00 95.62 197 ARG A CA 1
ATOM 1537 C C . ARG A 1 197 ? -0.640 5.565 37.542 1.00 95.62 197 ARG A C 1
ATOM 1539 O O . ARG A 1 197 ? -0.875 5.943 38.688 1.00 95.62 197 ARG A O 1
ATOM 1546 N N . LEU A 1 198 ? -1.596 5.287 36.654 1.00 93.50 198 LEU A N 1
ATOM 1547 C CA . LEU A 1 198 ? -3.029 5.278 36.956 1.00 93.50 198 LEU A CA 1
ATOM 1548 C C . LEU A 1 198 ? -3.473 3.935 37.543 1.00 93.50 198 LEU A C 1
ATOM 1550 O O . LEU A 1 198 ? -4.289 3.919 38.462 1.00 93.50 198 LEU A O 1
ATOM 1554 N N . ASP A 1 199 ? -2.924 2.841 37.023 1.00 92.56 199 ASP A N 1
ATOM 1555 C CA . ASP A 1 199 ? -3.207 1.469 37.420 1.00 92.56 199 ASP A CA 1
ATOM 1556 C C . ASP A 1 199 ? -1.923 0.626 37.372 1.00 92.56 199 ASP A C 1
ATOM 1558 O O . ASP A 1 199 ? -1.532 0.086 36.334 1.00 92.56 199 ASP A O 1
ATOM 1562 N N . GLY A 1 200 ? -1.239 0.546 38.515 1.00 91.00 200 GLY A N 1
ATOM 1563 C CA . GLY A 1 200 ? 0.047 -0.146 38.640 1.00 91.00 200 GLY A CA 1
ATOM 1564 C C . GLY A 1 200 ? -0.040 -1.671 38.552 1.00 91.00 200 GLY A C 1
ATOM 1565 O O . GLY A 1 200 ? 0.992 -2.317 38.387 1.00 91.00 200 GLY A O 1
ATOM 1566 N N . GLU A 1 201 ? -1.243 -2.242 38.640 1.00 92.44 201 GLU A N 1
ATOM 1567 C CA . GLU A 1 201 ? -1.487 -3.690 38.579 1.00 92.44 201 GLU A CA 1
ATOM 1568 C C . GLU A 1 201 ? -2.015 -4.134 37.204 1.00 92.44 201 GLU A C 1
ATOM 1570 O O . GLU A 1 201 ? -2.392 -5.291 37.021 1.00 92.44 201 GLU A O 1
ATOM 1575 N N . SER A 1 202 ? -2.027 -3.237 36.210 1.00 92.50 202 SER A N 1
ATOM 1576 C CA . SER A 1 202 ? -2.469 -3.563 34.854 1.00 92.50 202 SER A CA 1
ATOM 1577 C C . SER A 1 202 ? -1.490 -4.523 34.161 1.00 92.50 202 SER A C 1
ATOM 1579 O O . SER A 1 202 ? -0.465 -4.119 33.604 1.00 92.50 202 SER A O 1
ATOM 1581 N N . GLU A 1 203 ? -1.824 -5.818 34.166 1.00 94.06 203 GLU A N 1
ATOM 1582 C CA . GLU A 1 203 ? -1.053 -6.866 33.480 1.00 94.06 203 GLU A CA 1
ATOM 1583 C C . GLU A 1 203 ? -0.940 -6.617 31.968 1.00 94.06 203 GLU A C 1
ATOM 1585 O O . GLU A 1 203 ? 0.097 -6.900 31.364 1.00 94.06 203 GLU A O 1
ATOM 1590 N N . GLU A 1 204 ? -1.986 -6.055 31.356 1.00 92.88 204 GLU A N 1
ATOM 1591 C CA . GLU A 1 204 ? -2.013 -5.715 29.930 1.00 92.88 204 GLU A CA 1
ATOM 1592 C C . GLU A 1 204 ? -0.949 -4.668 29.588 1.00 92.88 204 GLU A C 1
ATOM 1594 O O . GLU A 1 204 ? -0.178 -4.850 28.644 1.00 92.88 204 GLU A O 1
ATOM 1599 N N . ALA A 1 205 ? -0.843 -3.610 30.399 1.00 94.12 205 ALA A N 1
ATOM 1600 C CA . ALA A 1 205 ? 0.151 -2.561 30.210 1.00 94.12 205 ALA A CA 1
ATOM 1601 C C . ALA A 1 205 ? 1.587 -3.086 30.386 1.00 94.12 205 ALA A C 1
ATOM 1603 O O . ALA A 1 205 ? 2.485 -2.690 29.641 1.00 94.12 205 ALA A O 1
ATOM 1604 N N . LEU A 1 206 ? 1.813 -4.003 31.335 1.00 96.00 206 LEU A N 1
ATOM 1605 C CA . LEU A 1 206 ? 3.121 -4.637 31.540 1.00 96.00 206 LEU A CA 1
ATOM 1606 C C . LEU A 1 206 ? 3.517 -5.549 30.373 1.00 96.00 206 LEU A C 1
ATOM 1608 O O . LEU A 1 206 ? 4.647 -5.456 29.896 1.00 96.00 206 LEU A O 1
ATOM 1612 N N . ARG A 1 207 ? 2.596 -6.381 29.869 1.00 96.50 207 ARG A N 1
ATOM 1613 C CA . ARG A 1 207 ? 2.858 -7.219 28.686 1.00 96.50 207 ARG A CA 1
ATOM 1614 C C . ARG A 1 207 ? 3.182 -6.372 27.461 1.00 96.50 207 ARG A C 1
ATOM 1616 O O . ARG A 1 207 ? 4.179 -6.628 26.789 1.00 96.50 207 ARG A O 1
ATOM 1623 N N . LEU A 1 208 ? 2.387 -5.330 27.219 1.00 95.06 208 LEU A N 1
ATOM 1624 C CA . LEU A 1 208 ? 2.591 -4.430 26.087 1.00 95.06 208 LEU A CA 1
ATOM 1625 C C . LEU A 1 208 ? 3.929 -3.682 26.193 1.00 95.06 208 LEU A C 1
ATOM 1627 O O . LEU A 1 208 ? 4.615 -3.488 25.193 1.00 95.06 208 LEU A O 1
ATOM 1631 N N . LYS A 1 209 ? 4.358 -3.325 27.411 1.00 96.81 209 LYS A N 1
ATOM 1632 C CA . LYS A 1 209 ? 5.678 -2.729 27.661 1.00 96.81 209 LYS A CA 1
ATOM 1633 C C . LYS A 1 209 ? 6.812 -3.644 27.212 1.00 96.81 209 LYS A C 1
ATOM 1635 O O . LYS A 1 209 ? 7.749 -3.181 26.564 1.00 96.81 209 LYS A O 1
ATOM 1640 N N . GLU A 1 210 ? 6.755 -4.921 27.585 1.00 97.06 210 GLU A N 1
ATOM 1641 C CA . GLU A 1 210 ? 7.774 -5.900 27.199 1.00 97.06 210 GLU A CA 1
ATOM 1642 C C . GLU A 1 210 ? 7.811 -6.108 25.684 1.00 97.06 210 GLU A C 1
ATOM 1644 O O . GLU A 1 210 ? 8.892 -6.184 25.101 1.00 97.06 210 GLU A O 1
ATOM 1649 N N . GLU A 1 211 ? 6.644 -6.167 25.044 1.00 96.75 211 GLU A N 1
ATOM 1650 C CA . GLU A 1 211 ? 6.525 -6.313 23.594 1.00 96.75 211 GLU A CA 1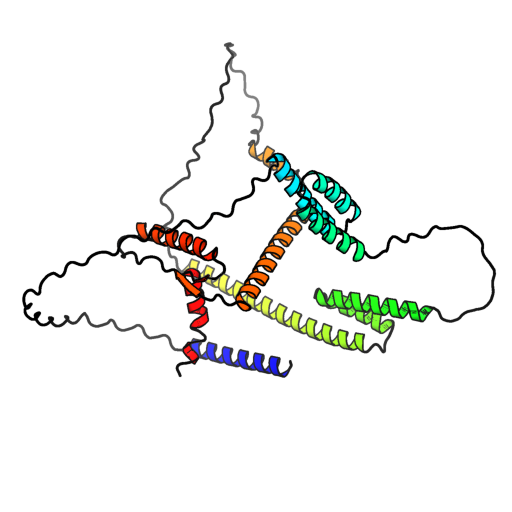
ATOM 1651 C C . GLU A 1 211 ? 7.107 -5.107 22.847 1.00 96.75 211 GLU A C 1
ATOM 1653 O O . GLU A 1 211 ? 7.926 -5.282 21.942 1.00 96.75 211 GLU A O 1
ATOM 1658 N N . ILE A 1 212 ? 6.785 -3.886 23.286 1.00 96.62 212 ILE A N 1
ATOM 1659 C CA . ILE A 1 212 ? 7.346 -2.653 22.720 1.00 96.62 212 ILE A CA 1
ATOM 1660 C C . ILE A 1 212 ? 8.866 -2.602 22.896 1.00 96.62 212 ILE A C 1
ATOM 1662 O O . ILE A 1 212 ? 9.565 -2.220 21.961 1.00 96.62 212 ILE A O 1
ATOM 1666 N N . LEU A 1 213 ? 9.402 -3.014 24.050 1.00 97.44 213 LEU A N 1
ATOM 1667 C CA . LEU A 1 213 ? 10.853 -3.053 24.264 1.00 97.44 213 LEU A CA 1
ATOM 1668 C C . LEU A 1 213 ? 11.547 -4.066 23.344 1.00 97.44 213 LEU A C 1
ATOM 1670 O O . LEU A 1 213 ? 12.609 -3.761 22.801 1.00 97.44 213 LEU A O 1
ATOM 1674 N N . ARG A 1 214 ? 10.955 -5.247 23.123 1.00 97.31 214 ARG A N 1
ATOM 1675 C CA . ARG A 1 214 ? 11.494 -6.227 22.163 1.00 97.31 214 ARG A CA 1
ATOM 1676 C C . ARG A 1 214 ? 11.448 -5.691 20.734 1.00 97.31 214 ARG A C 1
ATOM 1678 O O . ARG A 1 214 ? 12.442 -5.793 20.021 1.00 97.31 214 ARG A O 1
ATOM 1685 N N . ALA A 1 215 ? 10.330 -5.091 20.330 1.00 95.69 215 ALA A N 1
ATOM 1686 C CA . ALA A 1 215 ? 10.187 -4.490 19.006 1.00 95.69 215 ALA A CA 1
ATOM 1687 C C . ALA A 1 215 ? 11.188 -3.344 18.790 1.00 95.69 215 ALA A C 1
ATOM 1689 O O . ALA A 1 215 ? 11.825 -3.274 17.743 1.00 95.69 215 ALA A O 1
ATOM 1690 N N . GLN A 1 216 ? 11.405 -2.503 19.805 1.00 96.88 216 GLN A N 1
ATOM 1691 C CA . GLN A 1 216 ? 12.403 -1.436 19.770 1.00 96.88 216 GLN A CA 1
ATOM 1692 C C . GLN A 1 216 ? 13.825 -1.984 19.586 1.00 96.88 216 GLN A C 1
ATOM 1694 O O . GLN A 1 216 ? 14.580 -1.453 18.774 1.00 96.88 216 GLN A O 1
ATOM 1699 N N . GLN A 1 217 ? 14.191 -3.051 20.304 1.00 97.19 217 GLN A N 1
ATOM 1700 C CA . GLN A 1 217 ? 15.504 -3.690 20.157 1.00 97.19 217 GLN A CA 1
ATOM 1701 C C . GLN A 1 217 ? 15.705 -4.276 18.756 1.00 97.19 217 GLN A C 1
ATOM 1703 O O . GLN A 1 217 ? 16.774 -4.104 18.173 1.00 97.19 217 GLN A O 1
ATOM 1708 N N . LEU A 1 218 ? 14.682 -4.931 18.198 1.00 96.44 218 LEU A N 1
ATOM 1709 C CA . LEU A 1 218 ? 14.726 -5.455 16.830 1.00 96.44 218 LEU A CA 1
ATOM 1710 C C . LEU A 1 218 ? 14.854 -4.329 15.799 1.00 96.44 218 LEU A C 1
ATOM 1712 O O . LEU A 1 218 ? 15.690 -4.413 14.904 1.00 96.44 218 LEU A O 1
ATOM 1716 N N . ALA A 1 219 ? 14.089 -3.248 15.958 1.00 94.25 219 ALA A N 1
ATOM 1717 C CA . ALA A 1 219 ? 14.180 -2.082 15.086 1.00 94.25 219 ALA A CA 1
ATOM 1718 C C . ALA A 1 219 ? 15.577 -1.436 15.132 1.00 94.25 219 ALA A C 1
ATOM 1720 O O . ALA A 1 219 ? 16.120 -1.063 14.095 1.00 94.25 219 ALA A O 1
ATOM 1721 N N . GLU A 1 220 ? 16.201 -1.352 16.312 1.00 96.25 220 GLU A N 1
ATOM 1722 C CA . GLU A 1 220 ? 17.569 -0.840 16.450 1.00 96.25 220 GLU A CA 1
ATOM 1723 C C . GLU A 1 220 ? 18.609 -1.767 15.796 1.00 96.25 220 GLU A C 1
ATOM 1725 O O . GLU A 1 220 ? 19.570 -1.287 15.192 1.00 96.25 220 GLU A O 1
ATOM 1730 N N . GLN A 1 221 ? 18.428 -3.089 15.883 1.00 96.94 221 GLN A N 1
ATOM 1731 C CA . GLN A 1 221 ? 19.300 -4.054 15.205 1.00 96.94 221 GLN A CA 1
ATOM 1732 C C . GLN A 1 221 ? 19.214 -3.926 13.683 1.00 96.94 221 GLN A C 1
ATOM 1734 O O . GLN A 1 221 ? 20.254 -3.839 13.030 1.00 96.94 221 GLN A O 1
ATOM 1739 N N . ILE A 1 222 ? 17.998 -3.841 13.138 1.00 94.25 222 ILE A N 1
ATOM 1740 C CA . ILE A 1 222 ? 17.770 -3.645 11.701 1.00 94.25 222 ILE A CA 1
ATOM 1741 C C . ILE A 1 222 ? 18.387 -2.320 11.248 1.00 94.25 222 ILE A C 1
ATOM 1743 O O . ILE A 1 222 ? 19.127 -2.294 10.271 1.00 94.25 222 ILE A O 1
ATOM 1747 N N . ALA A 1 223 ? 18.181 -1.234 12.000 1.00 95.00 223 ALA A N 1
ATOM 1748 C CA . ALA A 1 223 ? 18.765 0.065 11.672 1.00 95.00 223 ALA A CA 1
ATOM 1749 C C . ALA A 1 223 ? 20.303 0.026 11.619 1.00 95.00 223 ALA A C 1
ATOM 1751 O O . ALA A 1 223 ? 20.900 0.612 10.715 1.00 95.00 223 ALA A O 1
ATOM 1752 N N . LYS A 1 224 ? 20.955 -0.689 12.548 1.00 97.19 224 LYS A N 1
ATOM 1753 C CA . LYS A 1 224 ? 22.417 -0.874 12.540 1.00 97.19 224 LYS A CA 1
ATOM 1754 C C . LYS A 1 224 ? 22.889 -1.728 11.366 1.00 97.19 224 LYS A C 1
ATOM 1756 O O . LYS A 1 224 ? 23.937 -1.437 10.788 1.00 97.19 224 LYS A O 1
ATOM 1761 N N . GLU A 1 225 ? 22.149 -2.777 11.014 1.00 96.06 225 GLU A N 1
ATOM 1762 C CA . GLU A 1 225 ? 22.474 -3.618 9.861 1.00 96.06 225 GLU A CA 1
ATOM 1763 C C . GLU A 1 225 ? 22.314 -2.848 8.544 1.00 96.06 225 GLU A C 1
ATOM 1765 O O . GLU A 1 225 ? 23.213 -2.879 7.705 1.00 96.06 225 GLU A O 1
ATOM 1770 N N . ASP A 1 226 ? 21.233 -2.087 8.390 1.00 93.50 226 ASP A N 1
ATOM 1771 C CA . ASP A 1 226 ? 20.995 -1.239 7.222 1.00 93.50 226 ASP A CA 1
ATOM 1772 C C . ASP A 1 226 ? 22.047 -0.136 7.097 1.00 93.50 226 ASP A C 1
ATOM 1774 O O . ASP A 1 226 ? 22.509 0.167 5.996 1.00 93.50 226 ASP A O 1
ATOM 1778 N N . GLU A 1 227 ? 22.471 0.463 8.213 1.00 95.62 227 GLU A N 1
ATOM 1779 C CA . GLU A 1 227 ? 23.560 1.438 8.207 1.00 95.62 227 GLU A CA 1
ATOM 1780 C C . GLU A 1 227 ? 24.879 0.792 7.765 1.00 95.62 227 GLU A C 1
ATOM 1782 O O . GLU A 1 227 ? 25.595 1.356 6.931 1.00 95.62 227 GLU A O 1
ATOM 1787 N N . LYS A 1 228 ? 25.169 -0.423 8.244 1.00 96.81 228 LYS A N 1
ATOM 1788 C CA . LYS A 1 228 ? 26.336 -1.203 7.819 1.00 96.81 228 LYS A CA 1
ATOM 1789 C C . LYS A 1 228 ? 26.279 -1.526 6.323 1.00 96.81 228 LYS A C 1
ATOM 1791 O O . LYS A 1 228 ? 27.243 -1.233 5.617 1.00 96.81 228 LYS A O 1
ATOM 1796 N N . ARG A 1 229 ? 25.146 -2.025 5.816 1.00 93.81 229 ARG A N 1
ATOM 1797 C CA . ARG A 1 229 ? 24.942 -2.283 4.378 1.00 93.81 229 ARG A CA 1
ATOM 1798 C C . ARG A 1 229 ? 25.097 -1.009 3.557 1.00 93.81 229 ARG A C 1
ATOM 1800 O O . ARG A 1 229 ? 25.775 -1.012 2.536 1.00 93.81 229 ARG A O 1
ATOM 1807 N N . ARG A 1 230 ? 24.555 0.118 4.025 1.00 94.94 230 ARG A N 1
ATOM 1808 C CA . ARG A 1 230 ? 24.692 1.414 3.347 1.00 94.94 230 ARG A CA 1
ATOM 1809 C C . ARG A 1 230 ? 26.147 1.887 3.298 1.00 94.94 230 ARG A C 1
ATOM 1811 O O . ARG A 1 230 ? 26.564 2.443 2.282 1.00 94.94 230 ARG A O 1
ATOM 1818 N N . MET A 1 231 ? 26.920 1.679 4.365 1.00 96.06 231 MET A N 1
ATOM 1819 C CA . MET A 1 231 ? 28.356 1.979 4.382 1.00 96.06 231 MET A CA 1
ATOM 1820 C C . MET A 1 231 ? 29.141 1.064 3.433 1.00 96.06 231 MET A C 1
ATOM 1822 O O . MET A 1 231 ? 29.993 1.556 2.694 1.00 96.06 231 MET A O 1
ATOM 1826 N N . GLU A 1 232 ? 28.830 -0.232 3.399 1.00 94.50 232 GLU A N 1
ATOM 1827 C CA . GLU A 1 232 ? 29.447 -1.206 2.489 1.00 94.50 232 GLU A CA 1
ATOM 1828 C C . GLU A 1 232 ? 29.116 -0.908 1.021 1.00 94.50 232 GLU A C 1
ATOM 1830 O O . GLU A 1 232 ? 30.015 -0.868 0.183 1.00 94.50 232 GLU A O 1
ATOM 1835 N N . GLU A 1 233 ? 27.863 -0.582 0.701 1.00 93.62 233 GLU A N 1
ATOM 1836 C CA . GLU A 1 233 ? 27.458 -0.148 -0.638 1.00 93.62 233 GLU A CA 1
ATOM 1837 C C . GLU A 1 233 ? 28.133 1.165 -1.045 1.00 93.62 233 GLU A C 1
ATOM 1839 O O . GLU A 1 233 ? 28.573 1.318 -2.188 1.00 93.62 233 GLU A O 1
ATOM 1844 N N . ALA A 1 234 ? 28.239 2.132 -0.128 1.00 94.00 234 ALA A N 1
ATOM 1845 C CA . ALA A 1 234 ? 28.951 3.379 -0.386 1.00 94.00 234 ALA A CA 1
ATOM 1846 C C . ALA A 1 234 ? 30.447 3.126 -0.637 1.00 94.00 234 ALA A C 1
ATOM 1848 O O . ALA A 1 234 ? 31.021 3.706 -1.567 1.00 94.00 234 ALA A O 1
ATOM 1849 N N . ALA A 1 235 ? 31.062 2.222 0.132 1.00 94.31 235 ALA A N 1
ATOM 1850 C CA . ALA A 1 235 ? 32.442 1.798 -0.054 1.00 94.31 235 ALA A CA 1
ATOM 1851 C C . ALA A 1 235 ? 32.630 1.089 -1.405 1.00 94.31 235 ALA A C 1
ATOM 1853 O O . ALA A 1 235 ? 33.499 1.495 -2.179 1.00 94.31 235 ALA A O 1
ATOM 1854 N N . ALA A 1 236 ? 31.767 0.131 -1.752 1.00 93.31 236 ALA A N 1
ATOM 1855 C CA . ALA A 1 236 ? 31.784 -0.587 -3.026 1.00 93.31 236 ALA A CA 1
ATOM 1856 C C . ALA A 1 236 ? 31.607 0.361 -4.225 1.00 93.31 236 ALA A C 1
ATOM 1858 O O . ALA A 1 236 ? 32.376 0.309 -5.186 1.00 93.31 236 ALA A O 1
ATOM 1859 N N . ARG A 1 237 ? 30.666 1.312 -4.146 1.00 90.25 237 ARG A N 1
ATOM 1860 C CA . ARG A 1 237 ? 30.479 2.351 -5.176 1.00 90.25 237 ARG A CA 1
ATOM 1861 C C . ARG A 1 237 ? 31.707 3.248 -5.323 1.00 90.25 237 ARG A C 1
ATOM 1863 O O . ARG A 1 237 ? 32.051 3.645 -6.437 1.00 90.25 237 ARG A O 1
ATOM 1870 N N . SER A 1 238 ? 32.376 3.583 -4.220 1.00 91.19 238 SER A N 1
ATOM 1871 C CA . SER A 1 238 ? 33.607 4.380 -4.262 1.00 91.19 238 SER A CA 1
ATOM 1872 C C . SER A 1 238 ? 34.784 3.599 -4.861 1.00 91.19 238 SER A C 1
ATOM 1874 O O . SER A 1 238 ? 35.534 4.156 -5.665 1.00 91.19 238 SER A O 1
ATOM 1876 N N . ALA A 1 239 ? 34.895 2.301 -4.555 1.00 88.31 239 ALA A N 1
ATOM 1877 C CA . ALA A 1 239 ? 35.907 1.409 -5.109 1.00 88.31 239 ALA A CA 1
ATOM 1878 C C . ALA A 1 239 ? 35.731 1.243 -6.625 1.00 88.31 239 ALA A C 1
ATOM 1880 O O . ALA A 1 239 ? 36.705 1.388 -7.364 1.00 88.31 239 ALA A O 1
ATOM 1881 N N . LEU A 1 240 ? 34.489 1.071 -7.093 1.00 85.44 240 LEU A N 1
ATOM 1882 C CA . LEU A 1 240 ? 34.167 0.971 -8.518 1.00 85.44 240 LEU A CA 1
ATOM 1883 C C . LEU A 1 240 ? 34.537 2.251 -9.288 1.00 85.44 240 LEU A C 1
ATOM 1885 O O . LEU A 1 240 ? 35.144 2.188 -10.357 1.00 85.44 240 LEU A O 1
ATOM 1889 N N . ARG A 1 241 ? 34.279 3.434 -8.711 1.00 83.06 241 ARG A N 1
ATOM 1890 C CA . ARG A 1 241 ? 34.725 4.713 -9.300 1.00 83.06 241 ARG A CA 1
ATOM 1891 C C . ARG A 1 241 ? 36.249 4.853 -9.343 1.00 83.06 241 ARG A C 1
ATOM 1893 O O . ARG A 1 241 ? 36.784 5.473 -10.263 1.00 83.06 241 ARG A O 1
ATOM 1900 N N . MET A 1 242 ? 36.964 4.313 -8.357 1.00 79.69 242 MET A N 1
ATOM 1901 C CA . MET A 1 242 ? 38.431 4.341 -8.338 1.00 79.69 242 MET A CA 1
ATOM 1902 C C . MET A 1 242 ? 39.039 3.362 -9.351 1.00 79.69 242 MET A C 1
ATOM 1904 O O . MET A 1 242 ? 40.016 3.718 -10.015 1.00 79.69 242 MET A O 1
ATOM 1908 N N . SER A 1 243 ? 38.457 2.169 -9.529 1.00 76.56 243 SER A N 1
ATOM 1909 C CA . SER A 1 243 ? 38.883 1.227 -10.574 1.00 76.56 243 SER A CA 1
ATOM 1910 C C . SER A 1 243 ? 38.604 1.765 -11.977 1.00 76.56 243 SER A C 1
ATOM 1912 O O . SER A 1 243 ? 39.451 1.625 -12.855 1.00 76.56 243 SER A O 1
ATOM 1914 N N . GLU A 1 244 ? 37.485 2.467 -12.179 1.00 73.75 244 GLU A N 1
ATOM 1915 C CA . GLU A 1 244 ? 37.155 3.116 -13.455 1.00 73.75 244 GLU A CA 1
ATOM 1916 C C . GLU A 1 244 ? 38.184 4.201 -13.826 1.00 73.75 244 GLU A C 1
ATOM 1918 O O . GLU A 1 244 ? 38.653 4.262 -14.962 1.00 73.75 244 GLU A O 1
ATOM 1923 N N . ARG A 1 245 ? 38.647 4.993 -12.846 1.00 70.00 245 ARG A N 1
ATOM 1924 C CA . ARG A 1 245 ? 39.722 5.981 -13.057 1.00 70.00 245 ARG A CA 1
ATOM 1925 C C . ARG A 1 245 ? 41.087 5.347 -13.329 1.00 70.00 245 ARG A C 1
ATOM 1927 O O . ARG A 1 245 ? 41.858 5.900 -14.109 1.00 70.00 245 ARG A O 1
ATOM 1934 N N . ARG A 1 246 ? 41.403 4.208 -12.702 1.00 66.88 246 ARG A N 1
ATOM 1935 C CA . ARG A 1 246 ? 42.668 3.485 -12.936 1.00 66.88 246 ARG A CA 1
ATOM 1936 C C . ARG A 1 246 ? 42.688 2.712 -14.249 1.00 66.88 246 ARG A C 1
ATOM 1938 O O . ARG A 1 246 ? 43.764 2.542 -14.811 1.00 66.88 246 ARG A O 1
ATOM 1945 N N . SER A 1 247 ? 41.535 2.274 -14.752 1.00 62.00 247 SER A N 1
ATOM 1946 C CA . SER A 1 247 ? 41.466 1.491 -15.986 1.00 62.00 247 SER A CA 1
ATOM 1947 C C . SER A 1 247 ? 41.864 2.286 -17.230 1.00 62.00 247 SER A C 1
ATOM 1949 O O . SER A 1 247 ? 42.101 1.656 -18.258 1.00 62.00 247 SER A O 1
ATOM 1951 N N . GLY A 1 248 ? 41.916 3.626 -17.184 1.00 56.94 248 GLY A N 1
ATOM 1952 C CA . GLY A 1 248 ? 42.418 4.460 -18.285 1.00 56.94 248 GLY A CA 1
ATOM 1953 C C . GLY A 1 248 ? 41.740 4.220 -19.641 1.00 56.94 248 GLY A C 1
ATOM 1954 O O . GLY A 1 248 ? 42.229 4.708 -20.656 1.00 56.94 248 GLY A O 1
ATOM 1955 N N . LYS A 1 249 ? 40.627 3.476 -19.684 1.00 51.72 249 LYS A N 1
ATOM 1956 C CA . LYS A 1 249 ? 39.966 3.025 -20.906 1.00 51.72 249 LYS A CA 1
ATOM 1957 C C . LYS A 1 249 ? 38.986 4.106 -21.348 1.00 51.72 249 LYS A C 1
ATOM 1959 O O . LYS A 1 249 ? 37.780 3.999 -21.198 1.00 51.72 249 LYS A O 1
ATOM 1964 N N . ILE A 1 250 ? 39.587 5.203 -21.802 1.00 51.09 250 ILE A N 1
ATOM 1965 C CA . ILE A 1 250 ? 39.227 5.901 -23.034 1.00 51.09 250 ILE A CA 1
ATOM 1966 C C . ILE A 1 250 ? 37.707 6.093 -23.223 1.00 51.09 250 ILE A C 1
ATOM 1968 O O . ILE A 1 250 ? 37.048 5.371 -23.964 1.00 51.09 250 ILE A O 1
ATOM 1972 N N . GLN A 1 251 ? 37.167 7.167 -22.640 1.00 47.78 251 GLN A N 1
ATOM 1973 C CA . GLN A 1 251 ? 36.009 7.874 -23.204 1.00 47.78 251 GLN A CA 1
ATOM 1974 C C . GLN A 1 251 ? 36.453 8.676 -24.444 1.00 47.78 251 GLN A C 1
ATOM 1976 O O . GLN A 1 251 ? 36.491 9.905 -24.422 1.00 47.78 251 GLN A O 1
ATOM 1981 N N . SER A 1 252 ? 36.810 8.005 -25.541 1.00 50.53 252 SER A N 1
ATOM 1982 C CA . SER A 1 252 ? 36.972 8.672 -26.847 1.00 50.53 252 SER A CA 1
ATOM 1983 C C . SER A 1 252 ? 35.956 8.225 -27.899 1.00 50.53 252 SER A C 1
ATOM 1985 O O . SER A 1 252 ? 36.099 8.591 -29.059 1.00 50.53 252 SER A O 1
ATOM 1987 N N . GLU A 1 253 ? 34.894 7.509 -27.516 1.00 52.06 253 GLU A N 1
ATOM 1988 C CA . GLU A 1 253 ? 33.914 6.942 -28.460 1.00 52.06 253 GLU A CA 1
ATOM 1989 C C . GLU A 1 253 ? 32.487 7.514 -28.327 1.00 52.06 253 GLU A C 1
ATOM 1991 O O . GLU A 1 253 ? 31.496 6.858 -28.627 1.00 52.06 253 GLU A O 1
ATOM 1996 N N . ARG A 1 254 ? 32.349 8.779 -27.902 1.00 47.81 254 ARG A N 1
ATOM 1997 C CA . ARG A 1 254 ? 31.084 9.541 -28.031 1.00 47.81 254 ARG A CA 1
ATOM 1998 C C . ARG A 1 254 ? 31.289 10.948 -28.585 1.00 47.81 254 ARG A C 1
ATOM 2000 O O . ARG A 1 254 ? 30.729 11.925 -28.094 1.00 47.81 254 ARG A O 1
ATOM 2007 N N . ARG A 1 255 ? 32.090 11.054 -29.646 1.00 48.69 255 ARG A N 1
ATOM 2008 C CA . ARG A 1 255 ? 32.182 12.270 -30.464 1.00 48.69 255 ARG A CA 1
ATOM 2009 C C . ARG A 1 255 ? 31.979 11.945 -31.943 1.00 48.69 255 ARG A C 1
ATOM 2011 O O . ARG A 1 255 ? 32.882 12.113 -32.749 1.00 48.69 255 ARG A O 1
ATOM 2018 N N . SER A 1 256 ? 30.772 11.521 -32.305 1.00 49.94 256 SER A N 1
ATOM 2019 C CA . SER A 1 256 ? 30.304 11.594 -33.692 1.00 49.94 256 SER A CA 1
ATOM 2020 C C . SER A 1 256 ? 28.784 11.724 -33.740 1.00 49.94 256 SER A C 1
ATOM 2022 O O . SER A 1 256 ? 28.095 10.766 -33.418 1.00 49.94 256 SER A O 1
ATOM 2024 N N . GLY A 1 257 ? 28.322 12.916 -34.147 1.00 50.97 257 GLY A N 1
ATOM 2025 C CA . GLY A 1 257 ? 27.005 13.213 -34.732 1.00 50.97 257 GLY A CA 1
ATOM 2026 C C . GLY A 1 257 ? 25.804 12.897 -33.839 1.00 50.97 257 GLY A C 1
ATOM 2027 O O . GLY A 1 257 ? 25.498 11.752 -33.573 1.00 50.97 257 GLY A O 1
ATOM 2028 N N . ILE A 1 258 ? 25.012 13.854 -33.382 1.00 44.34 258 ILE A N 1
ATOM 2029 C CA . ILE A 1 258 ? 24.215 14.761 -34.205 1.00 44.34 258 ILE A CA 1
ATOM 2030 C C . ILE A 1 258 ? 23.765 15.878 -33.260 1.00 44.34 258 ILE A C 1
ATOM 2032 O O . ILE A 1 258 ? 23.207 15.615 -32.195 1.00 44.34 258 ILE A O 1
ATOM 2036 N N . ALA A 1 259 ? 24.050 17.124 -33.630 1.00 46.00 259 ALA A N 1
ATOM 2037 C CA . ALA A 1 259 ? 23.480 18.283 -32.964 1.00 46.00 259 ALA A CA 1
ATOM 2038 C C . ALA A 1 259 ? 21.971 18.316 -33.261 1.00 46.00 259 ALA A C 1
ATOM 2040 O O . ALA A 1 259 ? 21.610 18.243 -34.439 1.00 46.00 259 ALA A O 1
ATOM 2041 N N . PRO A 1 260 ? 21.082 18.431 -32.260 1.00 47.34 260 PRO A N 1
ATOM 2042 C CA . PRO A 1 260 ? 19.692 18.745 -32.533 1.00 47.34 260 PRO A CA 1
ATOM 2043 C C . PRO A 1 260 ? 19.645 20.196 -33.016 1.00 47.34 260 PRO A C 1
ATOM 2045 O O . PRO A 1 260 ? 19.786 21.138 -32.241 1.00 47.34 260 PRO A O 1
ATOM 2048 N N . SER A 1 261 ? 19.527 20.377 -34.330 1.00 45.28 261 SER A N 1
ATOM 2049 C CA . SER A 1 261 ? 19.108 21.647 -34.897 1.00 45.28 261 SER A CA 1
ATOM 2050 C C . SER A 1 261 ? 17.659 21.876 -34.480 1.00 45.28 261 SER A C 1
ATOM 2052 O O . SER A 1 261 ? 16.755 21.249 -35.036 1.00 45.28 261 SER A O 1
ATOM 2054 N N . ASP A 1 262 ? 17.461 22.770 -33.515 1.00 42.28 262 ASP A N 1
ATOM 2055 C CA . ASP A 1 262 ? 16.227 23.533 -33.360 1.00 42.28 262 ASP A CA 1
ATOM 2056 C C . ASP A 1 262 ? 15.932 24.196 -34.708 1.00 42.28 262 ASP A C 1
ATOM 2058 O O . ASP A 1 262 ? 16.538 25.201 -35.088 1.00 42.28 262 ASP A O 1
ATOM 2062 N N . ARG A 1 263 ? 15.050 23.573 -35.491 1.00 43.81 263 ARG A N 1
ATOM 2063 C CA . ARG A 1 263 ? 14.367 24.245 -36.584 1.00 43.81 263 ARG A CA 1
ATOM 2064 C C . ARG A 1 263 ? 12.961 24.545 -36.117 1.00 43.81 263 ARG A C 1
ATOM 2066 O O . ARG A 1 263 ? 12.084 23.686 -36.122 1.00 43.81 263 ARG A O 1
ATOM 2073 N N . ASP A 1 264 ? 12.818 25.803 -35.738 1.00 43.59 264 ASP A N 1
ATOM 2074 C CA . ASP A 1 264 ? 11.583 26.546 -35.619 1.00 43.59 264 ASP A CA 1
ATOM 2075 C C . ASP A 1 264 ? 10.583 26.162 -36.715 1.00 43.59 264 ASP A C 1
ATOM 2077 O O . ASP A 1 264 ? 10.693 26.545 -37.883 1.00 43.59 264 ASP A O 1
ATOM 2081 N N . VAL A 1 265 ? 9.565 25.417 -36.296 1.00 49.91 265 VAL A N 1
ATOM 2082 C CA . VAL A 1 265 ? 8.255 25.399 -36.933 1.00 49.91 265 VAL A CA 1
ATOM 2083 C C . VAL A 1 265 ? 7.489 26.596 -36.373 1.00 49.91 265 VAL A C 1
ATOM 2085 O O . VAL A 1 265 ? 6.785 26.490 -35.376 1.00 49.91 265 VAL A O 1
ATOM 2088 N N . TRP A 1 266 ? 7.662 27.756 -37.003 1.00 44.62 266 TRP A N 1
ATOM 2089 C CA . TRP A 1 266 ? 6.745 28.896 -36.928 1.00 44.62 266 TRP A CA 1
ATOM 2090 C C . TRP A 1 266 ? 6.371 29.208 -38.384 1.00 44.62 266 TRP A C 1
ATOM 2092 O O . TRP A 1 266 ? 7.223 29.534 -39.200 1.00 44.62 266 TRP A O 1
ATOM 2102 N N . GLY A 1 267 ? 5.140 28.980 -38.832 1.00 39.88 267 GLY A N 1
ATOM 2103 C CA . GLY A 1 267 ? 3.942 29.507 -38.194 1.00 39.88 267 GLY A CA 1
ATOM 2104 C C . GLY A 1 267 ? 3.738 30.922 -38.718 1.00 39.88 267 GLY A C 1
ATOM 2105 O O . GLY A 1 267 ? 4.163 31.891 -38.104 1.00 39.88 267 GLY A O 1
ATOM 2106 N N . SER A 1 268 ? 3.145 31.003 -39.907 1.00 43.53 268 SER A N 1
ATOM 2107 C CA . SER A 1 268 ? 2.680 32.224 -40.559 1.00 43.53 268 SER A CA 1
ATOM 2108 C C . SER A 1 268 ? 1.923 33.130 -39.582 1.00 43.53 268 SER A C 1
ATOM 2110 O O . SER A 1 268 ? 0.862 32.747 -39.088 1.00 43.53 268 SER A O 1
ATOM 2112 N N . SER A 1 269 ? 2.380 34.370 -39.411 1.00 38.81 269 SER A N 1
ATOM 2113 C CA . SER A 1 269 ? 1.485 35.472 -39.074 1.00 38.81 269 SER A CA 1
ATOM 2114 C C . SER A 1 269 ? 1.763 36.686 -39.956 1.00 38.81 269 SER A C 1
ATOM 2116 O O . SER A 1 269 ? 2.824 37.303 -39.975 1.00 38.81 269 SER A O 1
ATOM 2118 N N . VAL A 1 270 ? 0.735 36.982 -40.739 1.00 44.75 270 VAL A N 1
ATOM 2119 C CA . VAL A 1 270 ? 0.485 38.237 -41.427 1.00 44.75 270 VAL A CA 1
ATOM 2120 C C . VAL A 1 270 ? 0.518 39.376 -40.409 1.00 44.75 270 VAL A C 1
ATOM 2122 O O . VAL A 1 270 ? -0.172 39.310 -39.394 1.00 44.75 270 VAL A O 1
ATOM 2125 N N . SER A 1 271 ? 1.241 40.455 -40.704 1.00 39.59 271 SER A N 1
ATOM 2126 C CA . SER A 1 271 ? 0.878 41.800 -40.250 1.00 39.59 271 SER A CA 1
ATOM 2127 C C . SER A 1 271 ? 1.425 42.840 -41.217 1.00 39.59 271 SER A C 1
ATOM 2129 O O . SER A 1 271 ? 2.622 42.944 -41.465 1.00 39.59 271 SER A O 1
ATOM 2131 N N . ALA A 1 272 ? 0.482 43.567 -41.796 1.00 41.84 272 ALA A N 1
ATOM 2132 C CA . ALA A 1 272 ? 0.669 44.661 -42.719 1.00 41.84 272 ALA A CA 1
ATOM 2133 C C . ALA A 1 272 ? 1.023 45.980 -42.004 1.00 41.84 272 ALA A C 1
ATOM 2135 O O . ALA A 1 272 ? 0.730 46.167 -40.825 1.00 41.84 272 ALA A O 1
ATOM 2136 N N . SER A 1 273 ? 1.471 46.931 -42.830 1.00 40.34 273 SER A N 1
ATOM 2137 C CA . SER A 1 273 ? 1.303 48.394 -42.724 1.00 40.34 273 SER A CA 1
ATOM 2138 C C . SER A 1 273 ? 2.397 49.245 -42.054 1.00 40.34 273 SER A C 1
ATOM 2140 O O . SER A 1 273 ? 2.875 48.953 -40.964 1.00 40.34 273 SER A O 1
ATOM 2142 N N . GLY A 1 274 ? 2.707 50.358 -42.741 1.00 38.66 274 GLY A N 1
ATOM 2143 C CA . GLY A 1 274 ? 3.446 51.537 -42.265 1.00 38.66 274 GLY A CA 1
ATOM 2144 C C . GLY A 1 274 ? 4.919 51.555 -42.692 1.00 38.66 274 GLY A C 1
ATOM 2145 O O . GLY A 1 274 ? 5.742 50.926 -42.054 1.00 38.66 274 GLY A O 1
ATOM 2146 N N . GLY A 1 275 ? 5.367 52.222 -43.759 1.00 44.31 275 GLY A N 1
ATOM 2147 C CA . GLY A 1 275 ? 4.806 53.410 -44.393 1.00 44.31 275 GLY A CA 1
ATOM 2148 C C . GLY A 1 275 ? 5.154 54.666 -43.599 1.00 44.31 275 GLY A C 1
ATOM 2149 O O . GLY A 1 275 ? 4.287 55.166 -42.897 1.00 44.31 275 GLY A O 1
ATOM 2150 N N . LEU A 1 276 ? 6.412 55.120 -43.693 1.00 42.34 276 LEU A N 1
ATOM 2151 C CA . LEU A 1 276 ? 6.871 56.519 -43.796 1.00 42.34 276 LEU A CA 1
ATOM 2152 C C . LEU A 1 276 ? 8.354 56.598 -43.413 1.00 42.34 276 LEU A C 1
ATOM 2154 O O . LEU A 1 276 ? 8.743 56.298 -42.287 1.00 42.34 276 LEU A O 1
ATOM 2158 N N . GLY A 1 277 ? 9.178 57.002 -44.380 1.00 47.91 277 GLY A N 1
ATOM 2159 C CA . GLY A 1 277 ? 10.537 57.440 -44.118 1.00 47.91 277 GLY A CA 1
ATOM 2160 C C . GLY A 1 277 ? 10.527 58.737 -43.322 1.00 47.91 277 GLY A C 1
ATOM 2161 O O . GLY A 1 277 ? 9.749 59.633 -43.630 1.00 47.91 277 GLY A O 1
ATOM 2162 N N . ILE A 1 278 ? 11.414 58.818 -42.337 1.00 42.16 278 ILE A N 1
ATOM 2163 C CA . ILE A 1 278 ? 12.038 60.048 -41.863 1.00 42.16 278 ILE A CA 1
ATOM 2164 C C . ILE A 1 278 ? 13.491 59.681 -41.536 1.00 42.16 278 ILE A C 1
ATOM 2166 O O . ILE A 1 278 ? 13.780 58.780 -40.750 1.00 42.16 278 ILE A O 1
ATOM 2170 N N . GLU A 1 279 ? 14.378 60.386 -42.220 1.00 49.16 279 GLU A N 1
ATOM 2171 C CA . GLU A 1 279 ? 15.818 60.482 -42.043 1.00 49.16 279 GLU A CA 1
ATOM 2172 C C . GLU A 1 279 ? 16.116 61.264 -40.754 1.00 49.16 279 GLU A C 1
ATOM 2174 O O . GLU A 1 279 ? 15.726 62.425 -40.644 1.00 49.16 279 GLU A O 1
ATOM 2179 N N . ILE A 1 280 ? 16.778 60.642 -39.767 1.00 45.47 280 ILE A N 1
ATOM 2180 C CA . ILE A 1 280 ? 17.328 61.341 -38.593 1.00 45.47 280 ILE A CA 1
ATOM 2181 C C . ILE A 1 280 ? 18.776 60.887 -38.359 1.00 45.47 280 ILE A C 1
ATOM 2183 O O . ILE A 1 280 ? 19.084 59.702 -38.242 1.00 45.47 280 ILE A O 1
ATOM 2187 N N . VAL A 1 281 ? 19.625 61.910 -38.334 1.00 44.41 281 VAL A N 1
ATOM 2188 C CA . VAL A 1 281 ? 21.077 62.018 -38.132 1.00 44.41 281 VAL A CA 1
ATOM 2189 C C . VAL A 1 281 ? 21.569 61.292 -36.858 1.00 44.41 281 VAL A C 1
ATOM 2191 O O . VAL A 1 281 ? 20.819 61.207 -35.887 1.00 44.41 281 VAL A O 1
ATOM 2194 N N . PRO A 1 282 ? 22.819 60.776 -36.818 1.00 55.59 282 PRO A N 1
ATOM 2195 C CA . PRO A 1 282 ? 23.326 60.024 -35.674 1.00 55.59 282 PRO A CA 1
ATOM 2196 C C . PRO A 1 282 ? 23.840 60.971 -34.581 1.00 55.59 282 PRO A C 1
ATOM 2198 O O . PRO A 1 282 ? 24.840 61.658 -34.783 1.00 55.59 282 PRO A O 1
ATOM 2201 N N . GLU A 1 283 ? 23.194 60.974 -33.414 1.00 42.28 283 GLU A N 1
ATOM 2202 C CA . GLU A 1 283 ? 23.636 61.750 -32.251 1.00 42.28 283 GLU A CA 1
ATOM 2203 C C . GLU A 1 283 ? 24.078 60.840 -31.088 1.00 42.28 283 GLU A C 1
ATOM 2205 O O . GLU A 1 283 ? 23.373 59.942 -30.633 1.00 42.28 283 GLU A O 1
ATOM 2210 N N . GLU A 1 284 ? 25.336 61.068 -30.722 1.00 44.97 284 GLU A N 1
ATOM 2211 C CA . GLU A 1 284 ? 26.101 60.822 -29.499 1.00 44.97 284 GLU A CA 1
ATOM 2212 C C . GLU A 1 284 ? 25.686 59.778 -28.434 1.00 44.97 284 GLU A C 1
ATOM 2214 O O . GLU A 1 284 ? 24.680 59.841 -27.733 1.00 44.97 284 GLU A O 1
ATOM 2219 N N . LYS A 1 285 ? 26.654 58.875 -28.222 1.00 52.44 285 LYS A N 1
ATOM 2220 C CA . LYS A 1 285 ? 26.976 58.067 -27.033 1.00 52.44 285 LYS A CA 1
ATOM 2221 C C . LYS A 1 285 ? 26.494 58.626 -25.677 1.00 52.44 285 LYS A C 1
ATOM 2223 O O . LYS A 1 285 ? 27.139 59.487 -25.085 1.00 52.44 285 LYS A O 1
ATOM 2228 N N . GLY A 1 286 ? 25.505 57.948 -25.094 1.00 53.62 286 GLY A N 1
ATOM 2229 C CA . GLY A 1 286 ? 25.349 57.777 -23.642 1.00 53.62 286 GLY A CA 1
ATOM 2230 C C . GLY A 1 286 ? 25.756 56.357 -23.204 1.00 53.62 286 GLY A C 1
ATOM 2231 O O . GLY A 1 286 ? 25.806 55.455 -24.048 1.00 53.62 286 GLY A O 1
ATOM 2232 N N . PRO A 1 287 ? 26.081 56.117 -21.918 1.00 52.44 287 PRO A N 1
ATOM 2233 C CA . PRO A 1 287 ? 26.518 54.805 -21.451 1.00 52.44 287 PRO A CA 1
ATOM 2234 C C . PRO A 1 287 ? 25.375 53.792 -21.582 1.00 52.44 287 PRO A C 1
ATOM 2236 O O . PRO A 1 287 ? 24.236 54.056 -21.198 1.00 52.44 287 PRO A O 1
ATOM 2239 N N . ALA A 1 288 ? 25.697 52.638 -22.165 1.00 52.09 288 ALA A N 1
ATOM 2240 C CA . ALA A 1 288 ? 24.760 51.576 -22.496 1.00 52.09 288 ALA A CA 1
ATOM 2241 C C . ALA A 1 288 ? 23.904 51.162 -21.287 1.00 52.09 288 ALA A C 1
ATOM 2243 O O . ALA A 1 288 ? 24.426 50.784 -20.237 1.00 52.09 288 ALA A O 1
ATOM 2244 N N . ALA A 1 289 ? 22.581 51.200 -21.457 1.00 60.09 289 ALA A N 1
ATOM 2245 C CA . ALA A 1 289 ? 21.653 50.595 -20.512 1.00 60.09 289 ALA A CA 1
ATOM 2246 C C . ALA A 1 289 ? 21.948 49.085 -20.388 1.00 60.09 289 ALA A C 1
ATOM 2248 O O . ALA A 1 289 ? 22.264 48.446 -21.399 1.00 60.09 289 ALA A O 1
ATOM 2249 N N . PRO A 1 290 ? 21.847 48.495 -19.182 1.00 66.50 290 PRO A N 1
ATOM 2250 C CA . PRO A 1 290 ? 22.106 47.075 -18.991 1.00 66.50 290 PRO A CA 1
ATOM 2251 C C . PRO A 1 290 ? 21.165 46.232 -19.870 1.00 66.50 290 PRO A C 1
ATOM 2253 O O . PRO A 1 290 ? 19.998 46.601 -20.057 1.00 66.50 290 PRO A O 1
ATOM 2256 N N . PRO A 1 291 ? 21.660 45.116 -20.436 1.00 64.62 291 PRO A N 1
ATOM 2257 C CA . PRO A 1 291 ? 20.905 44.303 -21.379 1.00 64.62 291 PRO A CA 1
ATOM 2258 C C . PRO A 1 291 ? 19.600 43.818 -20.740 1.00 64.62 291 PRO A C 1
ATOM 2260 O O . PRO A 1 291 ? 19.584 43.336 -19.607 1.00 64.62 291 PRO A O 1
ATOM 2263 N N . LYS A 1 292 ? 18.490 43.961 -21.475 1.00 60.62 292 LYS A N 1
ATOM 2264 C CA . LYS A 1 292 ? 17.186 43.421 -21.068 1.00 60.62 292 LYS A CA 1
ATOM 2265 C C . LYS A 1 292 ? 17.348 41.913 -20.809 1.00 60.62 292 LYS A C 1
ATOM 2267 O O . LYS A 1 292 ? 17.839 41.225 -21.704 1.00 60.62 292 LYS A O 1
ATOM 2272 N N . PRO A 1 293 ? 16.949 41.391 -19.634 1.00 59.59 293 PRO A N 1
ATOM 2273 C CA . PRO A 1 293 ? 17.032 39.962 -19.368 1.00 59.59 293 PRO A CA 1
ATOM 2274 C C . PRO A 1 293 ? 16.141 39.192 -20.356 1.00 59.59 293 PRO A C 1
ATOM 2276 O O . PRO A 1 293 ? 15.096 39.715 -20.772 1.00 59.59 293 PRO A O 1
ATOM 2279 N N . PRO A 1 294 ? 16.543 37.972 -20.750 1.00 68.12 294 PRO A N 1
ATOM 2280 C CA . PRO A 1 294 ? 15.793 37.155 -21.694 1.00 68.12 294 PRO A CA 1
ATOM 2281 C C . PRO A 1 294 ? 14.376 36.889 -21.172 1.00 68.12 294 PRO A C 1
ATOM 2283 O O . PRO A 1 294 ? 14.147 36.728 -19.974 1.00 68.12 294 PRO A O 1
ATOM 2286 N N . ILE A 1 295 ? 13.405 36.833 -22.086 1.00 61.31 295 ILE A N 1
ATOM 2287 C CA . ILE A 1 295 ? 11.966 36.696 -21.783 1.00 61.31 295 ILE A CA 1
ATOM 2288 C C . ILE A 1 295 ? 11.676 35.449 -20.924 1.00 61.31 295 ILE A C 1
ATOM 2290 O O . ILE A 1 295 ? 10.745 35.457 -20.119 1.00 61.31 295 ILE A O 1
ATOM 2294 N N . LEU A 1 296 ? 12.525 34.422 -21.017 1.00 58.25 296 LEU A N 1
ATOM 2295 C CA . LEU A 1 296 ? 12.446 33.196 -20.220 1.00 58.25 296 LEU A CA 1
ATOM 2296 C C . LEU A 1 296 ? 12.541 33.448 -18.705 1.00 58.25 296 LEU A C 1
ATOM 2298 O O . LEU A 1 296 ? 11.819 32.804 -17.945 1.00 58.25 296 LEU A O 1
ATOM 2302 N N . ASP A 1 297 ? 13.315 34.442 -18.258 1.00 54.50 297 ASP A N 1
ATOM 2303 C CA . ASP A 1 297 ? 13.426 34.773 -16.828 1.00 54.50 297 ASP A CA 1
ATOM 2304 C C . ASP A 1 297 ? 12.159 35.444 -16.280 1.00 54.50 297 ASP A C 1
ATOM 2306 O O . ASP A 1 297 ? 11.820 35.292 -15.104 1.00 54.50 297 ASP A O 1
ATOM 2310 N N . ARG A 1 298 ? 11.398 36.146 -17.131 1.00 58.72 298 ARG A N 1
ATOM 2311 C CA . ARG A 1 298 ? 10.107 36.730 -16.729 1.00 58.72 298 ARG A CA 1
ATOM 2312 C C . ARG A 1 298 ? 9.025 35.665 -16.567 1.00 58.72 298 ARG A C 1
ATOM 2314 O O . ARG A 1 298 ? 8.193 35.793 -15.672 1.00 58.72 298 ARG A O 1
ATOM 2321 N N . VAL A 1 299 ? 9.061 34.607 -17.379 1.00 58.72 299 VAL A N 1
ATOM 2322 C CA . VAL A 1 299 ? 8.143 33.465 -17.244 1.00 58.72 299 VAL A CA 1
ATOM 2323 C C . VAL A 1 299 ? 8.530 32.619 -16.031 1.00 58.72 299 VAL A C 1
ATOM 2325 O O . VAL A 1 299 ? 7.666 32.296 -15.220 1.00 58.72 299 VAL A O 1
ATOM 2328 N N . ALA A 1 300 ? 9.824 32.360 -15.816 1.00 53.88 300 ALA A N 1
ATOM 2329 C CA . ALA A 1 300 ? 10.302 31.663 -14.622 1.00 53.88 300 ALA A CA 1
ATOM 2330 C C . ALA A 1 300 ? 9.913 32.406 -13.326 1.00 53.88 300 ALA A C 1
ATOM 2332 O O . ALA A 1 300 ? 9.408 31.790 -12.388 1.00 53.88 300 ALA A O 1
ATOM 2333 N N . GLN A 1 301 ? 10.027 33.740 -13.289 1.00 56.72 301 GLN A N 1
ATOM 2334 C CA . GLN A 1 301 ? 9.569 34.536 -12.142 1.00 56.72 301 GLN A CA 1
ATOM 2335 C C . GLN A 1 301 ? 8.041 34.546 -11.953 1.00 56.72 301 GLN A C 1
ATOM 2337 O O . GLN A 1 301 ? 7.576 34.693 -10.820 1.00 56.72 301 GLN A O 1
ATOM 2342 N N . GLN A 1 302 ? 7.247 34.367 -13.017 1.00 56.47 302 GLN A N 1
ATOM 2343 C CA . GLN A 1 302 ? 5.792 34.213 -12.904 1.00 56.47 302 GLN A CA 1
ATOM 2344 C C . GLN A 1 302 ? 5.387 32.822 -12.396 1.00 56.47 302 GLN A C 1
ATOM 2346 O O . GLN A 1 302 ? 4.474 32.731 -11.577 1.00 56.47 302 GLN A O 1
ATOM 2351 N N . VAL A 1 303 ? 6.094 31.757 -12.786 1.00 54.75 303 VAL A N 1
ATOM 2352 C CA . VAL A 1 303 ? 5.802 30.385 -12.328 1.00 54.75 303 VAL A CA 1
ATOM 2353 C C . VAL A 1 303 ? 6.207 30.182 -10.861 1.00 54.75 303 VAL A C 1
ATOM 2355 O O . VAL A 1 303 ? 5.465 29.564 -10.102 1.00 54.75 303 VAL A O 1
ATOM 2358 N N . VAL A 1 304 ? 7.306 30.797 -10.403 1.00 52.66 304 VAL A N 1
ATOM 2359 C CA . VAL A 1 304 ? 7.742 30.735 -8.988 1.00 52.66 304 VAL A CA 1
ATOM 2360 C C . VAL A 1 304 ? 6.758 31.439 -8.036 1.00 52.66 304 VAL A C 1
ATOM 2362 O O . VAL A 1 304 ? 6.727 31.150 -6.839 1.00 52.66 304 VAL A O 1
ATOM 2365 N N . LYS A 1 305 ? 5.903 32.335 -8.545 1.00 52.47 305 LYS A N 1
ATOM 2366 C CA . LYS A 1 305 ? 4.879 33.023 -7.741 1.00 52.47 305 LYS A CA 1
ATOM 2367 C C . LYS A 1 305 ? 3.602 32.208 -7.533 1.00 52.47 305 LYS A C 1
ATOM 2369 O O . LYS A 1 305 ? 2.794 32.569 -6.675 1.00 52.47 305 LYS A O 1
ATOM 2374 N N . VAL A 1 306 ? 3.419 31.107 -8.262 1.00 59.12 306 VAL A N 1
ATOM 2375 C CA . VAL A 1 306 ? 2.288 30.203 -8.055 1.00 59.12 306 VAL A CA 1
ATOM 2376 C C . VAL A 1 306 ? 2.676 29.212 -6.959 1.00 59.12 306 VAL A C 1
ATOM 2378 O O . VAL A 1 306 ? 3.332 28.204 -7.205 1.00 59.12 306 VAL A O 1
ATOM 2381 N N . LYS A 1 307 ? 2.273 29.497 -5.714 1.00 64.50 307 LYS A N 1
ATOM 2382 C CA . LYS A 1 307 ? 2.305 28.513 -4.621 1.00 64.50 307 LYS A CA 1
ATOM 2383 C C . LYS A 1 307 ? 1.297 27.406 -4.932 1.00 64.50 307 LYS A C 1
ATOM 2385 O O . LYS A 1 307 ? 0.172 27.431 -4.442 1.00 64.50 307 LYS A O 1
ATOM 2390 N N . ILE A 1 308 ? 1.698 26.441 -5.753 1.00 67.62 308 ILE A N 1
ATOM 2391 C CA . ILE A 1 308 ? 0.950 25.198 -5.914 1.00 67.62 308 ILE A CA 1
ATOM 2392 C C . ILE A 1 308 ? 1.073 24.456 -4.578 1.00 67.62 308 ILE A C 1
ATOM 2394 O O . ILE A 1 308 ? 2.192 24.186 -4.130 1.00 67.62 308 ILE A O 1
ATOM 2398 N N . PRO A 1 309 ? -0.035 24.159 -3.881 1.00 76.12 309 PRO A N 1
ATOM 2399 C CA . PRO A 1 309 ? 0.037 23.369 -2.668 1.00 76.12 309 PRO A CA 1
ATOM 2400 C C . PRO A 1 309 ? 0.494 21.954 -3.056 1.00 76.12 309 PRO A C 1
ATOM 2402 O O . PRO A 1 309 ? -0.248 21.189 -3.657 1.00 76.12 309 PRO A O 1
ATOM 2405 N N . ILE A 1 310 ? 1.738 21.603 -2.722 1.00 77.75 310 ILE A N 1
ATOM 2406 C CA . ILE A 1 310 ? 2.344 20.298 -3.055 1.00 77.75 310 ILE A CA 1
ATOM 2407 C C . ILE A 1 310 ? 1.673 19.160 -2.263 1.00 77.75 310 ILE A C 1
ATOM 2409 O O . ILE A 1 310 ? 1.600 18.023 -2.718 1.00 77.75 310 ILE A O 1
ATOM 2413 N N . LYS A 1 311 ? 1.116 19.474 -1.086 1.00 81.62 311 LYS A N 1
ATOM 2414 C CA . LYS A 1 311 ? 0.453 18.508 -0.197 1.00 81.62 311 LYS A CA 1
ATOM 2415 C C . LYS A 1 311 ? -0.710 17.745 -0.867 1.00 81.62 311 LYS A C 1
ATOM 2417 O O . LYS A 1 311 ? -0.670 16.521 -0.830 1.00 81.62 311 LYS A O 1
ATOM 2422 N N . PRO A 1 312 ? -1.710 18.391 -1.502 1.00 84.19 312 PRO A N 1
ATOM 2423 C CA . PRO A 1 312 ? -2.781 17.673 -2.196 1.00 84.19 312 PRO A CA 1
ATOM 2424 C C . PRO A 1 312 ? -2.295 16.860 -3.404 1.00 84.19 312 PRO A C 1
ATOM 2426 O O . PRO A 1 312 ? -2.856 15.801 -3.660 1.00 84.19 312 PRO A O 1
ATOM 2429 N N . LEU A 1 313 ? -1.240 17.293 -4.105 1.00 83.88 313 LEU A N 1
ATOM 2430 C CA . LEU A 1 313 ? -0.648 16.509 -5.197 1.00 83.88 313 LEU A CA 1
ATOM 2431 C C . LEU A 1 313 ? 0.001 15.219 -4.687 1.00 83.88 313 LEU A C 1
ATOM 2433 O O . LEU A 1 313 ? -0.216 14.161 -5.267 1.00 83.88 313 LEU A O 1
ATOM 2437 N N . LEU A 1 314 ? 0.741 15.287 -3.576 1.00 86.44 314 LEU A N 1
ATOM 2438 C CA . LEU A 1 314 ? 1.333 14.100 -2.953 1.00 86.44 314 LEU A CA 1
ATOM 2439 C C . LEU A 1 314 ? 0.267 13.134 -2.427 1.00 86.44 314 LEU A C 1
ATOM 2441 O O . LEU A 1 314 ? 0.415 11.928 -2.593 1.00 86.44 314 LEU A O 1
ATOM 2445 N N . ILE A 1 315 ? -0.819 13.650 -1.843 1.00 89.00 315 ILE A N 1
ATOM 2446 C CA . ILE A 1 315 ? -1.947 12.821 -1.390 1.00 89.00 315 ILE A CA 1
ATOM 2447 C C . ILE A 1 315 ? -2.635 12.148 -2.585 1.00 89.00 315 ILE A C 1
ATOM 2449 O O . ILE A 1 315 ? -2.921 10.956 -2.526 1.00 89.00 315 ILE A O 1
ATOM 2453 N N . GLY A 1 316 ? -2.858 12.880 -3.682 1.00 90.38 316 GLY A N 1
ATOM 2454 C CA . GLY A 1 316 ? -3.433 12.321 -4.908 1.00 90.38 316 GLY A CA 1
ATOM 2455 C C . GLY A 1 316 ? -2.553 11.234 -5.527 1.00 90.38 316 GLY A C 1
ATOM 2456 O O . GLY A 1 316 ? -3.048 10.164 -5.865 1.00 90.38 316 GLY A O 1
ATOM 2457 N N . LEU A 1 317 ? -1.240 11.466 -5.606 1.00 90.81 317 LEU A N 1
ATOM 2458 C CA . LEU A 1 317 ? -0.287 10.478 -6.112 1.00 90.81 317 LEU A CA 1
ATOM 2459 C C . LEU A 1 317 ? -0.246 9.226 -5.222 1.00 90.81 317 LEU A C 1
ATOM 2461 O O . LEU A 1 317 ? -0.296 8.112 -5.733 1.00 90.81 317 LEU A O 1
ATOM 2465 N N . ALA A 1 318 ? -0.218 9.399 -3.897 1.00 89.62 318 ALA A N 1
ATOM 2466 C CA . ALA A 1 318 ? -0.254 8.285 -2.952 1.00 89.62 318 ALA A CA 1
ATOM 2467 C C . ALA A 1 318 ? -1.546 7.461 -3.079 1.00 89.62 318 ALA A C 1
ATOM 2469 O O . ALA A 1 318 ? -1.488 6.235 -3.033 1.00 89.62 318 ALA A O 1
ATOM 2470 N N . ALA A 1 319 ? -2.695 8.111 -3.298 1.00 93.94 319 ALA A N 1
ATOM 2471 C CA . ALA A 1 319 ? -3.962 7.421 -3.531 1.00 93.94 319 ALA A CA 1
ATOM 2472 C C . ALA A 1 319 ? -3.940 6.593 -4.827 1.00 93.94 319 ALA A C 1
ATOM 2474 O O . ALA A 1 319 ? -4.356 5.439 -4.812 1.00 93.94 319 ALA A O 1
ATOM 2475 N N . ILE A 1 320 ? -3.398 7.135 -5.924 1.00 92.25 320 ILE A N 1
ATOM 2476 C CA . ILE A 1 320 ? -3.257 6.402 -7.195 1.00 92.25 320 ILE A CA 1
ATOM 2477 C C . ILE A 1 320 ? -2.352 5.178 -7.017 1.00 92.25 320 ILE A C 1
ATOM 2479 O O . ILE A 1 320 ? -2.697 4.085 -7.462 1.00 92.25 320 ILE A O 1
ATOM 2483 N N . VAL A 1 321 ? -1.221 5.340 -6.325 1.00 92.75 321 VAL A N 1
ATOM 2484 C CA . VAL A 1 321 ? -0.309 4.227 -6.027 1.00 92.75 321 VAL A CA 1
ATOM 2485 C C . VAL A 1 321 ? -1.006 3.170 -5.168 1.00 92.75 321 VAL A C 1
ATOM 2487 O O . VAL A 1 321 ? -0.912 1.986 -5.477 1.00 92.75 321 VAL A O 1
ATOM 2490 N N . ALA A 1 322 ? -1.755 3.572 -4.137 1.00 92.75 322 ALA A N 1
ATOM 2491 C CA . ALA A 1 322 ? -2.500 2.644 -3.287 1.00 92.75 322 ALA A CA 1
ATOM 2492 C C . ALA A 1 322 ? -3.562 1.853 -4.071 1.00 92.75 322 ALA A C 1
ATOM 2494 O O . ALA A 1 322 ? -3.675 0.643 -3.883 1.00 92.75 322 ALA A O 1
ATOM 2495 N N . VAL A 1 323 ? -4.290 2.501 -4.988 1.00 93.69 323 VAL A N 1
ATOM 2496 C CA . VAL A 1 323 ? -5.252 1.829 -5.880 1.00 93.69 323 VAL A CA 1
ATOM 2497 C C . VAL A 1 323 ? -4.542 0.845 -6.813 1.00 93.69 323 VAL A C 1
ATOM 2499 O O . VAL A 1 323 ? -5.007 -0.282 -6.966 1.00 93.69 323 VAL A O 1
ATOM 2502 N N . GLY A 1 324 ? -3.391 1.220 -7.379 1.00 91.69 324 GLY A N 1
ATOM 2503 C CA . GLY A 1 324 ? -2.585 0.322 -8.213 1.00 91.69 324 GLY A CA 1
ATOM 2504 C C . GLY A 1 324 ? -2.081 -0.912 -7.454 1.00 91.69 324 GLY A C 1
ATOM 2505 O O . GLY A 1 324 ? -2.146 -2.026 -7.970 1.00 91.69 324 GLY A O 1
ATOM 2506 N N . VAL A 1 325 ? -1.643 -0.739 -6.203 1.00 90.88 325 VAL A N 1
ATOM 2507 C CA . VAL A 1 325 ? -1.231 -1.855 -5.335 1.00 90.88 325 VAL A CA 1
ATOM 2508 C C . VAL A 1 325 ? -2.423 -2.741 -4.973 1.00 90.88 325 VAL A C 1
ATOM 2510 O O . VAL A 1 325 ? -2.318 -3.961 -5.055 1.00 90.88 325 VAL A O 1
ATOM 2513 N N . ALA A 1 326 ? -3.570 -2.156 -4.619 1.00 89.94 326 ALA A N 1
ATOM 2514 C CA . ALA A 1 326 ? -4.782 -2.917 -4.324 1.00 89.94 326 ALA A CA 1
ATOM 2515 C C . ALA A 1 326 ? -5.244 -3.737 -5.539 1.00 89.94 326 ALA A C 1
ATOM 2517 O O . ALA A 1 326 ? -5.571 -4.913 -5.392 1.00 89.94 326 ALA A O 1
ATOM 2518 N N . TYR A 1 327 ? -5.196 -3.152 -6.739 1.00 90.12 327 TYR A N 1
ATOM 2519 C CA . TYR A 1 327 ? -5.483 -3.850 -7.991 1.00 90.12 327 TYR A CA 1
ATOM 2520 C C . TYR A 1 327 ? -4.539 -5.042 -8.206 1.00 90.12 327 TYR A C 1
ATOM 2522 O O . TYR A 1 327 ? -5.010 -6.152 -8.429 1.00 90.12 327 TYR A O 1
ATOM 2530 N N . MET A 1 328 ? -3.225 -4.848 -8.039 1.00 85.12 328 MET A N 1
ATOM 2531 C CA . MET A 1 328 ? -2.225 -5.925 -8.130 1.00 85.12 328 MET A CA 1
ATOM 2532 C C . MET A 1 328 ? -2.478 -7.057 -7.123 1.00 85.12 328 MET A C 1
ATOM 2534 O O . MET A 1 328 ? -2.302 -8.228 -7.449 1.00 85.12 328 MET A O 1
ATOM 2538 N N . VAL A 1 329 ? -2.895 -6.738 -5.893 1.00 85.88 329 VAL A N 1
ATOM 2539 C CA . VAL A 1 329 ? -3.227 -7.752 -4.877 1.00 85.88 329 VAL A CA 1
ATOM 2540 C C . VAL A 1 329 ? -4.478 -8.533 -5.272 1.00 85.88 329 VAL A C 1
ATOM 2542 O O . VAL A 1 329 ? -4.470 -9.759 -5.198 1.00 85.88 329 VAL A O 1
ATOM 2545 N N . VAL A 1 330 ? -5.538 -7.852 -5.718 1.00 82.19 330 VAL A N 1
ATOM 2546 C CA . VAL A 1 330 ? -6.779 -8.504 -6.170 1.00 82.19 330 VAL A CA 1
ATOM 2547 C C . VAL A 1 330 ? -6.519 -9.398 -7.378 1.00 82.19 330 VAL A C 1
ATOM 2549 O O . VAL A 1 330 ? -7.030 -10.515 -7.421 1.00 82.19 330 VAL A O 1
ATOM 2552 N N . ASP A 1 331 ? -5.704 -8.939 -8.323 1.00 77.44 331 ASP A N 1
ATOM 2553 C CA . ASP A 1 331 ? -5.332 -9.707 -9.507 1.00 77.44 331 ASP A CA 1
ATOM 2554 C C . ASP A 1 331 ? -4.502 -10.946 -9.136 1.00 77.44 331 ASP A C 1
ATOM 2556 O O . ASP A 1 331 ? -4.815 -12.061 -9.546 1.00 77.44 331 ASP A O 1
ATOM 2560 N N . ASN A 1 332 ? -3.525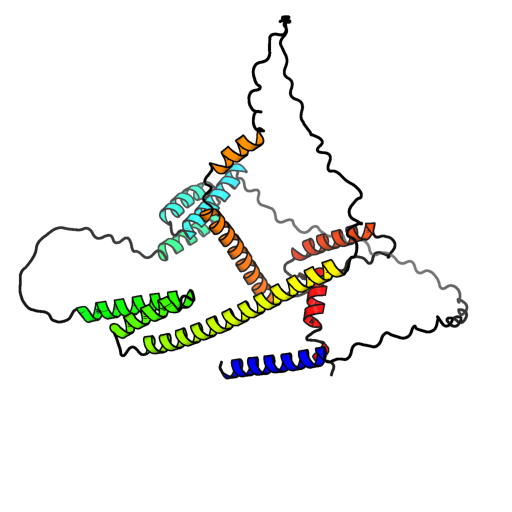 -10.799 -8.235 1.00 76.56 332 ASN A N 1
ATOM 2561 C CA . ASN A 1 332 ? -2.765 -11.933 -7.704 1.00 76.56 332 ASN A CA 1
ATOM 2562 C C . ASN A 1 332 ? -3.648 -12.943 -6.957 1.00 76.56 332 ASN A C 1
ATOM 2564 O O . ASN A 1 332 ? -3.465 -14.148 -7.119 1.00 76.56 332 ASN A O 1
ATOM 2568 N N . ILE A 1 333 ? -4.618 -12.481 -6.159 1.00 77.56 333 ILE A N 1
ATOM 2569 C CA . ILE A 1 333 ? -5.567 -13.366 -5.467 1.00 77.56 333 ILE A CA 1
ATOM 2570 C C . ILE A 1 333 ? -6.470 -14.072 -6.480 1.00 77.56 333 ILE A C 1
ATOM 2572 O O . ILE A 1 333 ? -6.662 -15.280 -6.368 1.00 77.56 333 ILE A O 1
ATOM 2576 N N . ARG A 1 334 ? -6.995 -13.364 -7.487 1.00 74.00 334 ARG A N 1
ATOM 2577 C CA . ARG A 1 334 ? -7.791 -13.975 -8.564 1.00 74.00 334 ARG A CA 1
ATOM 2578 C C . ARG A 1 334 ? -7.005 -15.066 -9.282 1.00 74.00 334 ARG A C 1
ATOM 2580 O O . ARG A 1 334 ? -7.503 -16.183 -9.392 1.00 74.00 334 ARG A O 1
ATOM 2587 N N . ASN A 1 335 ? -5.762 -14.771 -9.655 1.00 68.12 335 ASN A N 1
ATOM 2588 C CA . ASN A 1 335 ? -4.861 -15.713 -10.315 1.00 68.12 335 ASN A CA 1
ATOM 2589 C C . ASN A 1 335 ? -4.464 -16.901 -9.418 1.00 68.12 335 ASN A C 1
ATOM 2591 O O . ASN A 1 335 ? -4.158 -17.977 -9.929 1.00 68.12 335 ASN A O 1
ATOM 2595 N N . ALA A 1 336 ? -4.477 -16.736 -8.091 1.00 71.44 336 ALA A N 1
ATOM 2596 C CA . ALA A 1 336 ? -4.211 -17.814 -7.139 1.00 71.44 336 ALA A CA 1
ATOM 2597 C C . ALA A 1 336 ? -5.442 -18.697 -6.859 1.00 71.44 336 ALA A C 1
ATOM 2599 O O . ALA A 1 336 ? -5.298 -19.902 -6.663 1.00 71.44 336 ALA A O 1
ATOM 2600 N N . VAL A 1 337 ? -6.642 -18.109 -6.815 1.00 76.69 337 VAL A N 1
ATOM 2601 C CA . VAL A 1 337 ? -7.892 -18.801 -6.447 1.00 76.69 337 VAL A CA 1
ATOM 2602 C C . VAL A 1 337 ? -8.522 -19.519 -7.640 1.00 76.69 337 VAL A C 1
ATOM 2604 O O . VAL A 1 337 ? -9.081 -20.601 -7.473 1.00 76.69 337 VAL A O 1
ATOM 2607 N N . ALA A 1 338 ? -8.415 -18.948 -8.839 1.00 71.88 338 ALA A N 1
ATOM 2608 C CA . ALA A 1 338 ? -8.886 -19.549 -10.079 1.00 71.88 338 ALA A CA 1
ATOM 2609 C C . ALA A 1 338 ? -7.696 -19.690 -11.038 1.00 71.88 338 ALA A C 1
ATOM 2611 O O . ALA A 1 338 ? -7.464 -18.801 -11.858 1.00 71.88 338 ALA A O 1
ATOM 2612 N N . PRO A 1 339 ? -6.896 -20.768 -10.916 1.00 67.81 339 PRO A N 1
ATOM 2613 C CA . PRO A 1 339 ? -5.788 -20.974 -11.826 1.00 67.81 339 PRO A CA 1
ATOM 2614 C C . PRO A 1 339 ? -6.331 -21.059 -13.264 1.00 67.81 339 PRO A C 1
ATOM 2616 O O . PRO A 1 339 ? -7.287 -21.800 -13.511 1.00 67.81 339 PRO A O 1
ATOM 2619 N N . PRO A 1 340 ? -5.745 -20.307 -14.207 1.00 69.38 340 PRO A N 1
ATOM 2620 C CA . PRO A 1 340 ? -6.175 -20.310 -15.599 1.00 69.38 340 PRO A CA 1
ATOM 2621 C C . PRO A 1 340 ? -6.081 -21.726 -16.171 1.00 69.38 340 PRO A C 1
ATOM 2623 O O . PRO A 1 340 ? -5.091 -22.431 -15.955 1.00 69.38 340 PRO A O 1
ATOM 2626 N N . LEU A 1 341 ? -7.123 -22.144 -16.891 1.00 77.44 341 LEU A N 1
ATOM 2627 C CA . LEU A 1 341 ? -7.248 -23.506 -17.425 1.00 77.44 341 LEU A CA 1
ATOM 2628 C C . LEU A 1 341 ? -6.195 -23.804 -18.498 1.00 77.44 341 LEU A C 1
ATOM 2630 O O . LEU A 1 341 ? -5.818 -24.961 -18.692 1.00 77.44 341 LEU A O 1
ATOM 2634 N N . TYR A 1 342 ? -5.707 -22.761 -19.172 1.00 79.94 342 TYR A N 1
ATOM 2635 C CA . TYR A 1 342 ? -4.750 -22.867 -20.262 1.00 79.94 342 TYR A CA 1
ATOM 2636 C C . TYR A 1 342 ? -3.617 -21.855 -20.082 1.00 79.94 342 TYR A C 1
ATOM 2638 O O . TYR A 1 342 ? -3.847 -20.678 -19.804 1.00 79.94 342 TYR A O 1
ATOM 2646 N N . SER A 1 343 ? -2.378 -22.309 -20.266 1.00 82.31 343 SER A N 1
ATOM 2647 C CA . SER A 1 343 ? -1.202 -21.449 -20.372 1.00 82.31 343 SER A CA 1
ATOM 2648 C C . SER A 1 343 ? -0.694 -21.445 -21.810 1.00 82.31 343 SER A C 1
ATOM 2650 O O . SER A 1 343 ? -0.510 -22.497 -22.422 1.00 82.31 343 SER A O 1
ATOM 2652 N N . VAL A 1 344 ? -0.474 -20.254 -22.363 1.00 85.00 344 VAL A N 1
ATOM 2653 C CA . VAL A 1 344 ? 0.036 -20.065 -23.722 1.00 85.00 344 VAL A CA 1
ATOM 2654 C C . VAL A 1 344 ? 1.375 -19.353 -23.642 1.00 85.00 344 VAL A C 1
ATOM 2656 O O . VAL A 1 344 ? 1.486 -18.248 -23.114 1.00 85.00 344 VAL A O 1
ATOM 2659 N N . LEU A 1 345 ? 2.404 -20.016 -24.161 1.00 83.38 345 LEU A N 1
ATOM 2660 C CA . LEU A 1 345 ? 3.737 -19.454 -24.320 1.00 83.38 345 LEU A CA 1
ATOM 2661 C C . LEU A 1 345 ? 3.819 -18.791 -25.695 1.00 83.38 345 LEU A C 1
ATOM 2663 O O . LEU A 1 345 ? 3.714 -19.472 -26.715 1.00 83.38 345 LEU A O 1
ATOM 2667 N N . VAL A 1 346 ? 4.019 -17.475 -25.718 1.00 84.94 346 VAL A N 1
ATOM 2668 C CA . VAL A 1 346 ? 4.184 -16.718 -26.965 1.00 84.94 346 VAL A CA 1
ATOM 2669 C C . VAL A 1 346 ? 5.675 -16.497 -27.200 1.00 84.94 346 VAL A C 1
ATOM 2671 O O . VAL A 1 346 ? 6.341 -15.794 -26.440 1.00 84.94 346 VAL A O 1
ATOM 2674 N N . LEU A 1 347 ? 6.204 -17.129 -28.248 1.00 81.56 347 LEU A N 1
ATOM 2675 C CA . LEU A 1 347 ? 7.600 -17.005 -28.667 1.00 81.56 347 LEU A CA 1
ATOM 2676 C C . LEU A 1 347 ? 7.681 -16.136 -29.934 1.00 81.56 347 LEU A C 1
ATOM 2678 O O . LEU A 1 347 ? 6.869 -16.332 -30.841 1.00 81.56 347 LEU A O 1
ATOM 2682 N N . PRO A 1 348 ? 8.650 -15.208 -30.042 1.00 81.56 348 PRO A N 1
ATOM 2683 C CA . PRO A 1 348 ? 8.892 -14.463 -31.253 1.00 81.56 348 PRO A CA 1
ATOM 2684 C C . PRO A 1 348 ? 9.365 -15.418 -32.334 1.00 81.56 348 PRO A C 1
ATOM 2686 O O . PRO A 1 348 ? 10.079 -16.387 -32.046 1.00 81.56 348 PRO A O 1
ATOM 2689 N N . PRO A 1 349 ? 8.974 -15.156 -33.589 1.00 80.12 349 PRO A N 1
ATOM 2690 C CA . PRO A 1 349 ? 9.452 -15.947 -34.702 1.00 80.12 349 PRO A CA 1
ATOM 2691 C C . PRO A 1 349 ? 10.981 -15.903 -34.728 1.00 80.12 349 PRO A C 1
ATOM 2693 O O . PRO A 1 349 ? 11.596 -14.842 -34.595 1.00 80.12 349 PRO A O 1
ATOM 2696 N N . ALA A 1 350 ? 11.598 -17.075 -34.881 1.00 80.38 350 ALA A N 1
ATOM 2697 C CA . ALA A 1 350 ? 13.042 -17.192 -34.988 1.00 80.38 350 ALA A CA 1
ATOM 2698 C C . ALA A 1 350 ? 13.508 -16.485 -36.268 1.00 80.38 350 ALA A C 1
ATOM 2700 O O . ALA A 1 350 ? 13.347 -16.996 -37.375 1.00 80.38 350 ALA A O 1
ATOM 2701 N N . VAL A 1 351 ? 14.066 -15.287 -36.113 1.00 80.25 351 VAL A N 1
ATOM 2702 C CA . VAL A 1 351 ? 14.701 -14.546 -37.205 1.00 80.25 351 VAL A CA 1
ATOM 2703 C C . VAL A 1 351 ? 16.129 -15.047 -37.402 1.00 80.25 351 VAL A C 1
ATOM 2705 O O . VAL A 1 351 ? 16.892 -15.193 -36.446 1.00 80.25 351 VAL A O 1
ATOM 2708 N N . SER A 1 352 ? 16.487 -15.326 -38.657 1.00 83.25 352 SER A N 1
ATOM 2709 C CA . SER A 1 352 ? 17.851 -15.700 -39.037 1.00 83.25 352 SER A CA 1
ATOM 2710 C C . SER A 1 352 ? 18.824 -14.565 -38.703 1.00 83.25 352 SER A C 1
ATOM 2712 O O . SER A 1 352 ? 18.483 -13.389 -38.826 1.00 83.25 352 SER A O 1
ATOM 2714 N N . ALA A 1 353 ? 20.055 -14.902 -38.303 1.00 70.25 353 ALA A N 1
ATOM 2715 C CA . ALA A 1 353 ? 21.049 -13.954 -37.781 1.00 70.25 353 ALA A CA 1
ATOM 2716 C C . ALA A 1 353 ? 21.444 -12.815 -38.751 1.00 70.25 353 ALA A C 1
ATOM 2718 O O . ALA A 1 353 ? 22.107 -11.867 -38.334 1.00 70.25 353 ALA A O 1
ATOM 2719 N N . GLY A 1 354 ? 21.042 -12.893 -40.025 1.00 80.50 354 GLY A N 1
ATOM 2720 C CA . GLY A 1 354 ? 21.266 -11.852 -41.031 1.00 80.50 354 GLY A CA 1
ATOM 2721 C C . GLY A 1 354 ? 20.264 -10.689 -41.008 1.00 80.50 354 GLY A C 1
ATOM 2722 O O . GLY A 1 354 ? 20.604 -9.613 -41.491 1.00 80.50 354 GLY A O 1
ATOM 2723 N N . ASP A 1 355 ? 19.078 -10.859 -40.411 1.00 77.94 355 ASP A N 1
ATOM 2724 C CA . ASP A 1 355 ? 17.953 -9.924 -40.574 1.00 77.94 355 ASP A CA 1
ATOM 2725 C C . ASP A 1 355 ? 17.608 -9.186 -39.271 1.00 77.94 355 ASP A C 1
ATOM 2727 O O . ASP A 1 355 ? 16.516 -9.301 -38.708 1.00 77.94 355 ASP A O 1
ATOM 2731 N N . SER A 1 356 ? 18.552 -8.388 -38.770 1.00 75.69 356 SER A N 1
ATOM 2732 C CA . SER A 1 356 ? 18.382 -7.603 -37.536 1.00 75.69 356 SER A CA 1
ATOM 2733 C C . SER A 1 356 ? 17.226 -6.593 -37.593 1.00 75.69 356 SER A C 1
ATOM 2735 O O . SER A 1 356 ? 16.660 -6.258 -36.554 1.00 75.69 356 SER A O 1
ATOM 2737 N N . SER A 1 357 ? 16.827 -6.149 -38.788 1.00 81.06 357 SER A N 1
ATOM 2738 C CA . SER A 1 357 ? 15.671 -5.268 -38.998 1.00 81.06 357 SER A CA 1
ATOM 2739 C C . SER A 1 357 ? 14.327 -5.970 -38.778 1.00 81.06 357 SER A C 1
ATOM 2741 O O . SER A 1 357 ? 13.379 -5.331 -38.326 1.00 81.06 357 SER A O 1
ATOM 2743 N N . LEU A 1 358 ? 14.240 -7.280 -39.037 1.00 80.81 358 LEU A N 1
ATOM 2744 C CA . LEU A 1 358 ? 13.023 -8.068 -38.813 1.00 80.81 358 LEU A CA 1
ATOM 2745 C C . LEU A 1 358 ? 12.839 -8.440 -37.342 1.00 80.81 358 LEU A C 1
ATOM 2747 O O . LEU A 1 358 ? 11.720 -8.717 -36.922 1.00 80.81 358 LEU A O 1
ATOM 2751 N N . ARG A 1 359 ? 13.912 -8.391 -36.544 1.00 80.12 359 ARG A N 1
ATOM 2752 C CA . ARG A 1 359 ? 13.861 -8.675 -35.107 1.00 80.12 359 ARG A CA 1
ATOM 2753 C C . ARG A 1 359 ? 12.933 -7.721 -34.358 1.00 80.12 359 ARG A C 1
ATOM 2755 O O . ARG A 1 359 ? 12.105 -8.181 -33.585 1.00 80.12 359 ARG A O 1
ATOM 2762 N N . GLY A 1 360 ? 13.020 -6.419 -34.632 1.00 79.44 360 GLY A N 1
ATOM 2763 C CA . GLY A 1 360 ? 12.138 -5.436 -33.993 1.00 79.44 360 GLY A CA 1
ATOM 2764 C C . GLY A 1 360 ? 10.666 -5.620 -34.378 1.00 79.44 360 GLY A C 1
ATOM 2765 O O . GLY A 1 360 ? 9.783 -5.421 -33.552 1.00 79.44 360 GLY A O 1
ATOM 2766 N N . LEU A 1 361 ? 10.397 -6.056 -35.613 1.00 83.00 361 LEU A N 1
ATOM 2767 C CA . LEU A 1 361 ? 9.038 -6.328 -36.092 1.00 83.00 361 LEU A CA 1
ATOM 2768 C C . LEU A 1 361 ? 8.478 -7.626 -35.490 1.00 83.00 361 LEU A C 1
ATOM 2770 O O . LEU A 1 361 ? 7.316 -7.671 -35.100 1.00 83.00 361 LEU A O 1
ATOM 2774 N N . ALA A 1 362 ? 9.318 -8.656 -35.363 1.00 80.69 362 ALA A N 1
ATOM 2775 C CA . ALA A 1 362 ? 9.002 -9.900 -34.668 1.00 80.69 362 ALA A CA 1
ATOM 2776 C C . ALA A 1 362 ? 8.683 -9.663 -33.184 1.00 80.69 362 ALA A C 1
ATOM 2778 O O . ALA A 1 362 ? 7.704 -10.205 -32.679 1.00 80.69 362 ALA A O 1
ATOM 2779 N N . GLU A 1 363 ? 9.479 -8.829 -32.509 1.00 81.38 363 GLU A N 1
ATOM 2780 C CA . GLU A 1 363 ? 9.246 -8.430 -31.118 1.00 81.38 363 GLU A CA 1
ATOM 2781 C C . GLU A 1 363 ? 7.947 -7.619 -30.982 1.00 81.38 363 GLU A C 1
ATOM 2783 O O . GLU A 1 363 ? 7.132 -7.932 -30.116 1.00 81.38 363 GLU A O 1
ATOM 2788 N N . GLY A 1 364 ? 7.695 -6.656 -31.876 1.00 82.81 364 GLY A N 1
ATOM 2789 C CA . GLY A 1 364 ? 6.443 -5.888 -31.901 1.00 82.81 364 GLY A CA 1
ATOM 2790 C C . GLY A 1 364 ? 5.204 -6.773 -32.055 1.00 82.81 364 GLY A C 1
ATOM 2791 O O . GLY A 1 364 ? 4.309 -6.720 -31.220 1.00 82.81 364 GLY A O 1
ATOM 2792 N N . LEU A 1 365 ? 5.205 -7.682 -33.038 1.00 85.75 365 LEU A N 1
ATOM 2793 C CA . LEU A 1 365 ? 4.104 -8.633 -33.244 1.00 85.75 365 LEU A CA 1
ATOM 2794 C C . LEU A 1 365 ? 3.855 -9.529 -32.028 1.00 85.75 365 LEU A C 1
ATOM 2796 O O . LEU A 1 365 ? 2.708 -9.860 -31.741 1.00 85.75 365 LEU A O 1
ATOM 2800 N N . THR A 1 366 ? 4.904 -9.942 -31.309 1.00 85.06 366 THR A N 1
ATOM 2801 C CA . THR A 1 366 ? 4.708 -10.719 -30.078 1.00 85.06 366 THR A CA 1
ATOM 2802 C C . THR A 1 366 ? 4.139 -9.917 -28.927 1.00 85.06 366 THR A C 1
ATOM 2804 O O . THR A 1 366 ? 3.427 -10.497 -28.113 1.00 85.06 366 THR A O 1
ATOM 2807 N N . VAL A 1 367 ? 4.457 -8.625 -28.837 1.00 84.62 367 VAL A N 1
ATOM 2808 C CA . VAL A 1 367 ? 3.884 -7.746 -27.814 1.00 84.62 367 VAL A CA 1
ATOM 2809 C C . VAL A 1 367 ? 2.401 -7.544 -28.095 1.00 84.62 367 VAL A C 1
ATOM 2811 O O . VAL A 1 367 ? 1.600 -7.805 -27.202 1.00 84.62 367 VAL A O 1
ATOM 2814 N N . ASP A 1 368 ? 2.045 -7.211 -29.337 1.00 85.62 368 ASP A N 1
ATOM 2815 C CA . ASP A 1 368 ? 0.652 -7.008 -29.750 1.00 85.62 368 ASP A CA 1
ATOM 2816 C C . ASP A 1 368 ? -0.175 -8.290 -29.545 1.00 85.62 368 ASP A C 1
ATOM 2818 O O . ASP A 1 368 ? -1.235 -8.269 -28.926 1.00 85.62 368 ASP A O 1
ATOM 2822 N N . LEU A 1 369 ? 0.352 -9.449 -29.968 1.00 86.06 369 LEU A N 1
ATOM 2823 C CA . LEU A 1 369 ? -0.319 -10.737 -29.771 1.00 86.06 369 LEU A CA 1
ATOM 2824 C C . LEU A 1 369 ? -0.447 -11.107 -28.286 1.00 86.06 369 LEU A C 1
ATOM 2826 O O . LEU A 1 369 ? -1.446 -11.699 -27.881 1.00 86.06 369 LEU A O 1
ATOM 2830 N N . ALA A 1 370 ? 0.565 -10.806 -27.468 1.00 85.06 370 ALA A N 1
ATOM 2831 C CA . ALA A 1 370 ? 0.485 -11.047 -26.034 1.00 85.06 370 ALA A CA 1
ATOM 2832 C C . ALA A 1 370 ? -0.586 -10.160 -25.389 1.00 85.06 370 ALA A C 1
ATOM 2834 O O . ALA A 1 370 ? -1.345 -10.663 -24.566 1.00 85.06 370 ALA A O 1
ATOM 2835 N N . GLU A 1 371 ? -0.673 -8.884 -25.772 1.00 85.06 371 GLU A N 1
ATOM 2836 C CA . GLU A 1 371 ? -1.680 -7.936 -25.283 1.00 85.06 371 GLU A CA 1
ATOM 2837 C C . GLU A 1 371 ? -3.103 -8.371 -25.664 1.00 85.06 371 GLU A C 1
ATOM 2839 O O . GLU A 1 371 ? -3.974 -8.439 -24.793 1.00 85.06 371 GLU A O 1
ATOM 2844 N N . ASP A 1 372 ? -3.308 -8.797 -26.913 1.00 86.38 372 ASP A N 1
ATOM 2845 C CA . ASP A 1 372 ? -4.581 -9.357 -27.382 1.00 86.38 372 ASP A CA 1
ATOM 2846 C C . ASP A 1 372 ? -4.981 -10.618 -26.597 1.00 86.38 372 ASP A C 1
ATOM 2848 O O . ASP A 1 372 ? -6.149 -10.811 -26.251 1.00 86.38 372 ASP A O 1
ATOM 2852 N N . LEU A 1 373 ? -4.015 -11.485 -26.275 1.00 84.19 373 LEU A N 1
ATOM 2853 C CA . LEU A 1 373 ? -4.266 -12.702 -25.501 1.00 84.19 373 LEU A CA 1
ATOM 2854 C C . LEU A 1 373 ? -4.472 -12.427 -24.001 1.00 84.19 373 LEU A C 1
ATOM 2856 O O . LEU A 1 373 ? -5.214 -13.169 -23.359 1.00 84.19 373 LEU A O 1
ATOM 2860 N N . TYR A 1 374 ? -3.875 -11.368 -23.440 1.00 79.94 374 TYR A N 1
ATOM 2861 C CA . TYR A 1 374 ? -4.107 -10.936 -22.052 1.00 79.94 374 TYR A CA 1
ATOM 2862 C C . TYR A 1 374 ? -5.537 -10.437 -21.824 1.00 79.94 374 TYR A C 1
ATOM 2864 O O . TYR A 1 374 ? -6.025 -10.479 -20.694 1.00 79.94 374 TYR A O 1
ATOM 2872 N N . ALA A 1 375 ? -6.228 -9.997 -22.878 1.00 80.06 375 ALA A N 1
ATOM 2873 C CA . ALA A 1 375 ? -7.635 -9.622 -22.793 1.00 80.06 375 ALA A CA 1
ATOM 2874 C C . ALA A 1 375 ? -8.573 -10.828 -22.569 1.00 80.06 375 ALA A C 1
ATOM 2876 O O . ALA A 1 375 ? -9.735 -10.640 -22.200 1.00 80.06 375 ALA A O 1
ATOM 2877 N N . VAL A 1 376 ? -8.097 -12.065 -22.768 1.00 83.25 376 VAL A N 1
ATOM 2878 C CA . VAL A 1 376 ? -8.894 -13.284 -22.583 1.00 83.25 376 VAL A CA 1
ATOM 2879 C C . VAL A 1 376 ? -8.704 -13.827 -21.166 1.00 83.25 376 VAL A C 1
ATOM 2881 O O . VAL A 1 376 ? -7.646 -14.339 -20.815 1.00 83.25 376 VAL A O 1
ATOM 2884 N N . SER A 1 377 ? -9.760 -13.770 -20.353 1.00 69.38 377 SER A N 1
ATOM 2885 C CA . SER A 1 377 ? -9.728 -14.080 -18.913 1.00 69.38 377 SER A CA 1
ATOM 2886 C C . SER A 1 377 ? -9.331 -15.517 -18.543 1.00 69.38 377 SER A C 1
ATOM 2888 O O . SER A 1 377 ? -8.946 -15.762 -17.403 1.00 69.38 377 SER A O 1
ATOM 2890 N N . ASP A 1 378 ? -9.401 -16.456 -19.488 1.00 79.12 378 ASP A N 1
ATOM 2891 C CA . ASP A 1 378 ? -9.152 -17.884 -19.235 1.00 79.12 378 ASP A CA 1
ATOM 2892 C C . ASP A 1 378 ? -7.725 -18.332 -19.610 1.00 79.12 378 ASP A C 1
ATOM 2894 O O . ASP A 1 378 ? -7.363 -19.499 -19.416 1.00 79.12 378 ASP A O 1
ATOM 2898 N N . LEU A 1 379 ? -6.911 -17.422 -20.157 1.00 80.69 379 LEU A N 1
ATOM 2899 C CA . LEU A 1 379 ? -5.588 -17.711 -20.702 1.00 80.69 379 LEU A CA 1
ATOM 2900 C C . LEU A 1 379 ? -4.482 -17.048 -19.880 1.00 80.69 379 LEU A C 1
ATOM 2902 O O . LEU A 1 379 ? -4.423 -15.832 -19.730 1.00 80.69 379 LEU A O 1
ATOM 2906 N N . ARG A 1 380 ? -3.524 -17.854 -19.412 1.00 79.06 380 ARG A N 1
ATOM 2907 C CA . ARG A 1 380 ? -2.259 -17.339 -18.880 1.00 79.06 380 ARG A CA 1
ATOM 2908 C C . ARG A 1 380 ? -1.266 -17.160 -20.007 1.00 79.06 380 ARG A C 1
ATOM 2910 O O . ARG A 1 380 ? -0.680 -18.139 -20.471 1.00 79.06 380 ARG A O 1
ATOM 2917 N N . VAL A 1 381 ? -1.029 -15.923 -20.407 1.00 79.81 381 VAL A N 1
ATOM 2918 C CA . VAL A 1 381 ? 0.015 -15.613 -21.382 1.00 79.81 381 VAL A CA 1
ATOM 2919 C C . VAL A 1 381 ? 1.361 -15.547 -20.669 1.00 79.81 381 VAL A C 1
ATOM 2921 O O . VAL A 1 381 ? 1.554 -14.772 -19.735 1.00 79.81 381 VAL A O 1
ATOM 2924 N N . ILE A 1 382 ? 2.307 -16.381 -21.089 1.00 78.19 382 ILE A N 1
ATOM 2925 C CA . ILE A 1 382 ? 3.699 -16.318 -20.642 1.00 78.19 382 ILE A CA 1
ATOM 2926 C C . ILE A 1 382 ? 4.490 -15.698 -21.795 1.00 78.19 382 ILE A C 1
ATOM 2928 O O . ILE A 1 382 ? 4.680 -16.327 -22.835 1.00 78.19 382 ILE A O 1
ATOM 2932 N N . GLY A 1 383 ? 4.903 -14.441 -21.632 1.00 75.12 383 GLY A N 1
ATOM 2933 C CA . GLY A 1 383 ? 5.806 -13.767 -22.567 1.00 75.12 383 GLY A CA 1
ATOM 2934 C C . GLY A 1 383 ? 7.265 -14.112 -22.267 1.00 75.12 383 GLY A C 1
ATOM 2935 O O . GLY A 1 383 ? 7.588 -14.556 -21.170 1.00 75.12 383 GLY A O 1
ATOM 2936 N N . LEU A 1 384 ? 8.187 -13.884 -23.204 1.00 65.75 384 LEU A N 1
ATOM 2937 C CA . LEU A 1 384 ? 9.604 -14.207 -22.976 1.00 65.75 384 LEU A CA 1
ATOM 2938 C C . LEU A 1 384 ? 10.258 -13.413 -21.846 1.00 65.75 384 LEU A C 1
ATOM 2940 O O . LEU A 1 384 ? 11.083 -13.958 -21.118 1.00 65.75 384 LEU A O 1
ATOM 2944 N N . SER A 1 385 ? 9.874 -12.149 -21.664 1.00 57.12 385 SER A N 1
ATOM 2945 C CA . SER A 1 385 ? 10.365 -11.321 -20.557 1.00 57.12 385 SER A CA 1
ATOM 2946 C C . SER A 1 385 ? 9.987 -11.907 -19.194 1.00 57.12 385 SER A C 1
ATOM 2948 O O . SER A 1 385 ? 10.785 -11.848 -18.260 1.00 57.12 385 SER A O 1
ATOM 2950 N N . THR A 1 386 ? 8.812 -12.538 -19.086 1.00 54.47 386 THR A N 1
ATOM 2951 C CA . THR A 1 386 ? 8.384 -13.254 -17.878 1.00 54.47 386 THR A CA 1
ATOM 2952 C C . THR A 1 386 ? 8.878 -14.701 -17.846 1.00 54.47 386 THR A C 1
ATOM 2954 O O . THR A 1 386 ? 9.109 -15.227 -16.761 1.00 54.47 386 THR A O 1
ATOM 2957 N N . ALA A 1 387 ? 9.129 -15.331 -18.998 1.00 52.25 387 ALA A N 1
ATOM 2958 C CA . ALA A 1 387 ? 9.716 -16.666 -19.095 1.00 52.25 387 ALA A CA 1
ATOM 2959 C C . ALA A 1 387 ? 11.166 -16.694 -18.591 1.00 52.25 387 ALA A C 1
ATOM 2961 O O . ALA A 1 387 ? 11.509 -17.600 -17.845 1.00 52.25 387 ALA A O 1
ATOM 2962 N N . TYR A 1 388 ? 11.992 -15.685 -18.900 1.00 49.91 388 TYR A N 1
ATOM 2963 C CA . TYR A 1 388 ? 13.345 -15.578 -18.331 1.00 49.91 388 TYR A CA 1
ATOM 2964 C C . TYR A 1 388 ? 13.327 -15.337 -16.813 1.00 49.91 388 TYR A C 1
ATOM 2966 O O . TYR A 1 388 ? 14.201 -15.827 -16.101 1.00 49.91 388 TYR A O 1
ATOM 2974 N N . ALA A 1 389 ? 12.313 -14.633 -16.295 1.00 43.59 389 ALA A N 1
ATOM 2975 C CA . ALA A 1 389 ? 12.116 -14.482 -14.853 1.00 43.59 389 ALA A CA 1
ATOM 2976 C C . ALA A 1 389 ? 11.648 -15.795 -14.191 1.00 43.59 389 ALA A C 1
ATOM 2978 O O . ALA A 1 389 ? 12.079 -16.108 -13.083 1.00 43.59 389 ALA A O 1
ATOM 2979 N N . LEU A 1 390 ? 10.812 -16.583 -14.878 1.00 45.56 390 LEU A N 1
ATOM 2980 C CA . LEU A 1 390 ? 10.398 -17.923 -14.448 1.00 45.56 390 LEU A CA 1
ATOM 2981 C C . LEU A 1 390 ? 11.545 -18.935 -14.518 1.00 45.56 390 LEU A C 1
ATOM 2983 O O . LEU A 1 390 ? 11.650 -19.755 -13.618 1.00 45.56 390 LEU A O 1
ATOM 2987 N N . ASP A 1 391 ? 12.423 -18.869 -15.519 1.00 41.44 391 ASP A N 1
ATOM 2988 C CA . ASP A 1 391 ? 13.598 -19.745 -15.628 1.00 41.44 391 ASP A CA 1
ATOM 2989 C C . ASP A 1 391 ? 14.603 -19.446 -14.499 1.00 41.44 391 ASP A C 1
ATOM 2991 O O . ASP A 1 391 ? 15.074 -20.353 -13.814 1.00 41.44 391 ASP A O 1
ATOM 2995 N N . ALA A 1 392 ? 14.806 -18.162 -14.176 1.00 46.38 392 ALA A N 1
ATOM 2996 C CA . ALA A 1 392 ? 15.611 -17.744 -13.027 1.00 46.38 392 ALA A CA 1
ATOM 2997 C C . ALA A 1 392 ? 14.995 -18.145 -11.669 1.00 46.38 392 ALA A C 1
ATOM 2999 O O . ALA A 1 392 ? 15.730 -18.476 -10.738 1.00 46.38 392 ALA A O 1
ATOM 3000 N N . SER A 1 393 ? 13.661 -18.150 -11.531 1.00 41.88 393 SER A N 1
ATOM 3001 C CA . SER A 1 393 ? 12.992 -18.549 -10.279 1.00 41.88 393 SER A CA 1
ATOM 3002 C C . SER A 1 393 ? 12.753 -20.062 -10.161 1.00 41.88 393 SER A C 1
ATOM 3004 O O . SER A 1 393 ? 12.605 -20.568 -9.046 1.00 41.88 393 SER A O 1
ATOM 3006 N N . ALA A 1 394 ? 12.693 -20.798 -11.274 1.00 44.44 394 ALA A N 1
ATOM 3007 C CA . ALA A 1 394 ? 12.445 -22.239 -11.307 1.00 44.44 394 ALA A CA 1
ATOM 3008 C C . ALA A 1 394 ? 13.739 -23.066 -11.312 1.00 44.44 394 ALA A C 1
ATOM 3010 O O . ALA A 1 394 ? 13.736 -24.173 -10.766 1.00 44.44 394 ALA A O 1
ATOM 3011 N N . MET A 1 395 ? 14.863 -22.540 -11.819 1.00 37.69 395 MET A N 1
ATOM 3012 C CA . MET A 1 395 ? 16.155 -23.239 -11.737 1.00 37.69 395 MET A CA 1
ATOM 3013 C C . MET A 1 395 ? 16.616 -23.483 -10.292 1.00 37.69 395 MET A C 1
ATOM 3015 O O . MET A 1 395 ? 17.216 -24.520 -10.023 1.00 37.69 395 MET A O 1
ATOM 3019 N N . GLY A 1 396 ? 16.252 -22.615 -9.340 1.00 42.97 396 GLY A N 1
ATOM 3020 C CA . GLY A 1 396 ? 16.569 -22.821 -7.921 1.00 42.97 396 GLY A CA 1
ATOM 3021 C C . GLY A 1 396 ? 15.780 -23.948 -7.235 1.00 42.97 396 GLY A C 1
ATOM 3022 O O . GLY A 1 396 ? 16.209 -24.443 -6.195 1.00 42.97 396 GLY A O 1
ATOM 3023 N N . SER A 1 397 ? 14.636 -24.379 -7.787 1.00 42.88 397 SER A N 1
ATOM 3024 C CA . SER A 1 397 ? 13.784 -25.407 -7.159 1.00 42.88 397 SER A CA 1
ATOM 3025 C C . SER A 1 397 ? 13.704 -26.725 -7.935 1.00 42.88 397 SER A C 1
ATOM 3027 O O . SER A 1 397 ? 13.532 -27.774 -7.314 1.00 42.88 397 SER A O 1
ATOM 3029 N N . LEU A 1 398 ? 13.907 -26.728 -9.258 1.00 35.84 398 LEU A N 1
ATOM 3030 C CA . LEU A 1 398 ? 13.853 -27.955 -10.065 1.00 35.84 398 LEU A CA 1
ATOM 3031 C C . LEU A 1 398 ? 15.159 -28.765 -10.084 1.00 35.84 398 LEU A C 1
ATOM 3033 O O . LEU A 1 398 ? 15.104 -29.966 -10.351 1.00 35.84 398 LEU A O 1
ATOM 3037 N N . GLN A 1 399 ? 16.310 -28.184 -9.721 1.00 36.97 399 GLN A N 1
ATOM 3038 C CA . GLN A 1 399 ? 17.545 -28.964 -9.539 1.00 36.97 399 GLN A CA 1
ATOM 3039 C C . GLN A 1 399 ? 17.523 -29.877 -8.297 1.00 36.97 399 GLN A C 1
ATOM 3041 O O . GLN A 1 399 ? 18.306 -30.818 -8.233 1.00 36.97 399 GLN A O 1
ATOM 3046 N N . ARG A 1 400 ? 16.587 -29.691 -7.350 1.00 39.12 400 ARG A N 1
ATOM 3047 C CA . ARG A 1 400 ? 16.446 -30.572 -6.169 1.00 39.12 400 ARG A CA 1
ATOM 3048 C C . ARG A 1 400 ? 15.580 -31.817 -6.380 1.00 39.12 400 ARG A C 1
ATOM 3050 O O . ARG A 1 400 ? 15.565 -32.675 -5.509 1.00 39.12 400 ARG A O 1
ATOM 3057 N N . CYS A 1 401 ? 14.901 -31.962 -7.518 1.00 34.72 401 CYS A N 1
ATOM 3058 C CA . CYS A 1 401 ? 14.095 -33.160 -7.812 1.00 34.72 401 CYS A CA 1
ATOM 3059 C C . CYS A 1 401 ? 14.784 -34.141 -8.775 1.00 34.72 401 CYS A C 1
ATOM 3061 O O . CYS A 1 401 ? 14.151 -35.073 -9.273 1.00 34.72 401 CYS A O 1
ATOM 3063 N N . ARG A 1 402 ? 16.080 -33.948 -9.042 1.00 36.19 402 ARG A N 1
ATOM 3064 C CA . ARG A 1 402 ? 16.913 -34.903 -9.779 1.00 36.19 402 ARG A CA 1
ATOM 3065 C C . ARG A 1 402 ? 18.237 -35.141 -9.045 1.00 36.19 402 ARG A C 1
ATOM 3067 O O . ARG A 1 402 ? 19.307 -34.880 -9.581 1.00 36.19 402 ARG A O 1
ATOM 3074 N N . ALA A 1 403 ? 18.121 -35.640 -7.818 1.00 33.62 403 ALA A N 1
ATOM 3075 C CA . ALA A 1 403 ? 19.144 -36.403 -7.109 1.00 33.62 403 ALA A CA 1
ATOM 3076 C C . ALA A 1 403 ? 18.441 -37.504 -6.312 1.00 33.62 403 ALA A C 1
ATOM 3078 O O . ALA A 1 403 ? 17.474 -37.162 -5.593 1.00 33.62 403 ALA A O 1
#